Protein AF-0000000072526081 (afdb_homodimer)

Foldseek 3Di:
DEQLAAAPDPVRHDLLLLLQLVLVLVVLVVVVDQEAEYAENNHPDQAAAALPGCSCPSRPPVRNPRPSHLHAYEYAYAQNNVSHCVVSLCVNCVVDNRRHHVDNWDKDKDDDPPDRAIEIETEHEVCQQQNHDDPDLPTLAGPGHPDPVSNVVRLVVVLVVLVPDPGQAYEYGHAAFCADQFRNDNHVSCVPRVVVSCQVSLHAEYEYESAQWWWWFWDDDPRRIYIYTYFHNSGHFDQGRNRVVVDPPPGTDDIDGDRPFSTWGWDWDDDQFWIKIWIATSVGDTDDMDITGGSD/DEQLAAAPDPVRHDLLLLLQLVLVLVVLVVVVDQEAEYAENNHPDQAAAALVGCSCVSRPPVRNPRPSHLHAYEYAYAQNNVSHCVVSLCVNCVVDSRRHHVDNWDKDKDDDPPDRAIEIETEHEVCQQQNHDDPDLPTLAGDGHPDNVSNVVRLVVVLVVLVPDPGQAYEYGHAAFCADQFRNDNHVSCVPRVVVSCQVSLHAEYEYESAQWWWWFWDDDPRRIYIYTYFHNSGHFDQGRNRVVVDPPPGTDDIDGDRPFSTWGWDWDDDQFWIKIWIATSVGDTDDMDITGGSD

Sequence (592 aa):
MGDWGGLPTFPYTTKIEKGTSDEMGVIASRYGVSFITAIGDNFYYDGVTNVSDHRFQDTFEKIYTADSLQVPWYLVAGNHDHNGNVSAEIEYTKISKRWNFPQLYYTLSFAVPGSGATVDIIMIDTVTLCGNVDDDFHNYQPTGPANVKVAEDQWEWIENSLSKSSATYLLVAGHFPVYSIAEHGPTQCLVDRLLPMLYQYKVTAYMCGHDHNLQHLQTTQDGVLLNFILSGAANFIDPSVEHRKSVPEGSSVFHWSDLFALGGFVFTEVTSSNMTFTYLDASGKQLHDVTIPPRKMGDWGGLPTFPYTTKIEKGTSDEMGVIASRYGVSFITAIGDNFYYDGVTNVSDHRFQDTFEKIYTADSLQVPWYLVAGNHDHNGNVSAEIEYTKISKRWNFPQLYYTLSFAVPGSGATVDIIMIDTVTLCGNVDDDFHNYQPTGPANVKVAEDQWEWIENSLSKSSATYLLVAGHFPVYSIAEHGPTQCLVDRLLPMLYQYKVTAYMCGHDHNLQHLQTTQDGVLLNFILSGAANFIDPSVEHRKSVPEGSSVFHWSDLFALGGFVFTEVTSSNMTFTYLDASGKQLHDVTIPPRK

Organism: Lottia gigantea (NCBI:txid225164)

InterPro domains:
  IPR004843 Calcineurin-like, phosphoesterase domain [PF00149] (26-213)
  IPR024927 Purple acid phosphatase [PIRSF000898] (2-295)
  IPR024927 Purple acid phosphatase [cd07378] (2-284)
  IPR029052 Metallo-dependent phosphatase-like [G3DSA:3.60.21.10] (1-296)
  IPR029052 Metallo-dependent phosphatase-like [SSF56300] (2-295)
  IPR051558 Metallophosphoesterase Purple Acid Phosphatase [PTHR10161] (1-295)

pLDDT: mean 96.28, std 7.11, range [42.69, 99.0]

Nearest PDB structures (foldseek):
  7ov3-assembly1_A  TM=9.796E-01  e=6.094E-44  Sus scrofa
  2bq8-assembly1_X  TM=9.812E-01  e=2.747E-43  Homo sapiens
  1qhw-assembly1_A  TM=9.746E-01  e=2.129E-42  Rattus norvegicus
  1qfc-assembly1_A  TM=9.694E-01  e=9.826E-35  Rattus norvegicus
  3tgh-assembly1_A  TM=8.789E-01  e=9.259E-22  Plasmodium falciparum 3D7

Structure (mmCIF, N/CA/C/O backbone):
data_AF-0000000072526081-model_v1
#
loop_
_entity.id
_entity.type
_entity.pdbx_description
1 polymer 'Tartrate-resistant acid phosphatase type 5'
#
loop_
_atom_site.group_PDB
_atom_site.id
_atom_site.type_symbol
_atom_site.label_atom_id
_atom_site.label_alt_id
_atom_site.label_comp_id
_atom_site.label_asym_id
_atom_site.label_entity_id
_atom_site.label_seq_id
_atom_site.pdbx_PDB_ins_code
_atom_site.Cartn_x
_atom_site.Cartn_y
_atom_site.Cartn_z
_atom_site.occupancy
_atom_site.B_iso_or_equiv
_atom_site.auth_seq_id
_atom_site.auth_comp_id
_atom_site.auth_asym_id
_atom_site.auth_atom_id
_atom_site.pdbx_PDB_model_num
ATOM 1 N N . MET A 1 1 ? 4.383 -19.562 -4.828 1 96.75 1 MET A N 1
ATOM 2 C CA . MET A 1 1 ? 3.816 -18.453 -4.07 1 96.75 1 MET A CA 1
ATOM 3 C C . MET A 1 1 ? 3.436 -17.312 -4.992 1 96.75 1 MET A C 1
ATOM 5 O O . MET A 1 1 ? 4.105 -17.062 -6 1 96.75 1 MET A O 1
ATOM 9 N N . GLY A 1 2 ? 2.273 -16.625 -4.727 1 97.88 2 GLY A N 1
ATOM 10 C CA . GLY A 1 2 ? 1.859 -15.422 -5.434 1 97.88 2 GLY A CA 1
ATOM 11 C C . GLY A 1 2 ? 1.574 -14.258 -4.508 1 97.88 2 GLY A C 1
ATOM 12 O O . GLY A 1 2 ? 1.536 -14.422 -3.289 1 97.88 2 GLY A O 1
ATOM 13 N N . ASP A 1 3 ? 1.547 -13.102 -5.172 1 97.81 3 ASP A N 1
ATOM 14 C CA . ASP A 1 3 ? 1.146 -11.891 -4.469 1 97.81 3 ASP A CA 1
ATOM 15 C C . ASP A 1 3 ? 2.062 -11.617 -3.277 1 97.81 3 ASP A C 1
ATOM 17 O O . ASP A 1 3 ? 1.596 -11.484 -2.145 1 97.81 3 ASP A O 1
ATOM 21 N N . TRP A 1 4 ? 3.332 -11.398 -3.555 1 98.12 4 TRP A N 1
ATOM 22 C CA . TRP A 1 4 ? 4.363 -11.406 -2.521 1 98.12 4 TRP A CA 1
ATOM 23 C C . TRP A 1 4 ? 5.168 -10.109 -2.547 1 98.12 4 TRP A C 1
ATOM 25 O O . TRP A 1 4 ? 6.223 -10.016 -1.919 1 98.12 4 TRP A O 1
ATOM 35 N N . GLY A 1 5 ? 4.676 -9.078 -3.182 1 97.44 5 GLY A N 1
ATOM 36 C CA . GLY A 1 5 ? 5.484 -7.977 -3.676 1 97.44 5 GLY A CA 1
ATOM 37 C C . GLY A 1 5 ? 5.609 -6.836 -2.682 1 97.44 5 GLY A C 1
ATOM 38 O O . GLY A 1 5 ? 5.828 -5.688 -3.07 1 97.44 5 GLY A O 1
ATOM 39 N N . GLY A 1 6 ? 5.398 -7.086 -1.384 1 97.12 6 GLY A N 1
ATOM 40 C CA . GLY A 1 6 ? 5.609 -6.078 -0.36 1 97.12 6 GLY A CA 1
ATOM 41 C C . GLY A 1 6 ? 4.758 -4.836 -0.56 1 97.12 6 GLY A C 1
ATOM 42 O O . GLY A 1 6 ? 3.561 -4.938 -0.84 1 97.12 6 GLY A O 1
ATOM 43 N N . LEU A 1 7 ? 5.43 -3.656 -0.202 1 94.94 7 LEU A N 1
ATOM 44 C CA . LEU A 1 7 ? 4.793 -2.348 -0.295 1 94.94 7 LEU A CA 1
ATOM 45 C C . LEU A 1 7 ? 5.695 -1.355 -1.021 1 94.94 7 LEU A C 1
ATOM 47 O O . LEU A 1 7 ? 6.918 -1.524 -1.047 1 94.94 7 LEU A O 1
ATOM 51 N N . PRO A 1 8 ? 5.109 -0.343 -1.615 1 92.88 8 PRO A N 1
ATOM 52 C CA . PRO A 1 8 ? 5.922 0.67 -2.293 1 92.88 8 PRO A CA 1
ATOM 53 C C . PRO A 1 8 ? 6.414 1.762 -1.348 1 92.88 8 PRO A C 1
ATOM 55 O O . PRO A 1 8 ? 6.867 2.816 -1.799 1 92.88 8 PRO A O 1
ATOM 58 N N . THR A 1 9 ? 6.285 1.612 -0.071 1 90.5 9 THR A N 1
ATOM 59 C CA . THR A 1 9 ? 6.742 2.529 0.969 1 90.5 9 THR A CA 1
ATOM 60 C C . THR A 1 9 ? 7.633 1.805 1.974 1 90.5 9 THR A C 1
ATOM 62 O O . THR A 1 9 ? 7.43 0.621 2.252 1 90.5 9 THR A O 1
ATOM 65 N N . PHE A 1 10 ? 8.555 2.586 2.535 1 90.75 10 PHE A N 1
ATOM 66 C CA . PHE A 1 10 ? 9.438 1.99 3.531 1 90.75 10 PHE A CA 1
ATOM 67 C C . PHE A 1 10 ? 8.633 1.27 4.605 1 90.75 10 PHE A C 1
ATOM 69 O O . PHE A 1 10 ? 7.629 1.794 5.094 1 90.75 10 PHE A O 1
ATOM 76 N N . PRO A 1 11 ? 9.094 0.075 5.02 1 93.5 11 PRO A N 1
ATOM 77 C CA . PRO A 1 11 ? 10.352 -0.614 4.707 1 93.5 11 PRO A CA 1
ATOM 78 C C . PRO A 1 11 ? 10.242 -1.495 3.465 1 93.5 11 PRO A C 1
ATOM 80 O O . PRO A 1 11 ? 11.07 -2.387 3.264 1 93.5 11 PRO A O 1
ATOM 83 N N . TYR A 1 12 ? 9.25 -1.352 2.629 1 95.5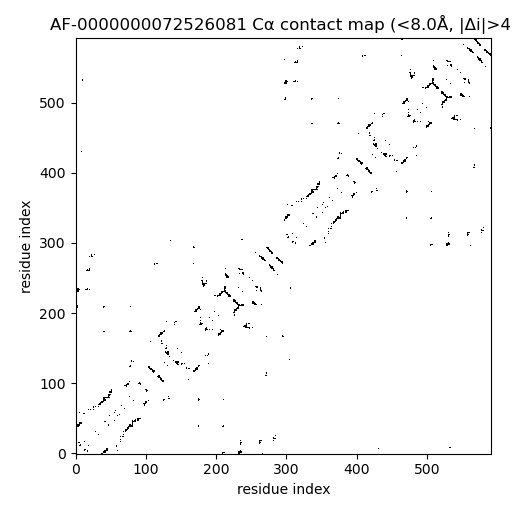6 12 TYR A N 1
ATOM 84 C CA . TYR A 1 12 ? 9.055 -1.975 1.325 1 95.56 12 TYR A CA 1
ATOM 85 C C . TYR A 1 12 ? 8.758 -3.463 1.472 1 95.56 12 TYR A C 1
ATOM 87 O O . TYR A 1 12 ? 9.062 -4.254 0.575 1 95.56 12 TYR A O 1
ATOM 95 N N . THR A 1 13 ? 8.414 -3.854 2.602 1 96.5 13 THR A N 1
ATOM 96 C CA . THR A 1 13 ? 7.992 -5.207 2.947 1 96.5 13 THR A CA 1
ATOM 97 C C . THR A 1 13 ? 6.844 -5.176 3.953 1 96.5 13 THR A C 1
ATOM 99 O O . THR A 1 13 ? 6.434 -4.102 4.398 1 96.5 13 THR A O 1
ATOM 102 N N . THR A 1 14 ? 6.266 -6.305 4.215 1 96.06 14 THR A N 1
ATOM 103 C CA . THR A 1 14 ? 5.25 -6.453 5.25 1 96.06 14 THR A CA 1
ATOM 104 C C . THR A 1 14 ? 5.613 -7.582 6.211 1 96.06 14 THR A C 1
ATOM 106 O O . THR A 1 14 ? 6.48 -8.398 5.91 1 96.06 14 THR A O 1
ATOM 109 N N . LYS A 1 15 ? 4.941 -7.637 7.367 1 94.38 15 LYS A N 1
ATOM 110 C CA . LYS A 1 15 ? 5.117 -8.734 8.312 1 94.38 15 LYS A CA 1
ATOM 111 C C . LYS A 1 15 ? 4.719 -10.07 7.695 1 94.38 15 LYS A C 1
ATOM 113 O O . LYS A 1 15 ? 5.32 -11.102 7.992 1 94.38 15 LYS A O 1
ATOM 118 N N . ILE A 1 16 ? 3.717 -10.031 6.91 1 97.38 16 ILE A N 1
ATOM 119 C CA . ILE A 1 16 ? 3.229 -11.242 6.258 1 97.38 16 ILE A CA 1
ATOM 120 C C . ILE A 1 16 ? 4.277 -11.75 5.273 1 97.38 16 ILE A C 1
ATOM 122 O O . ILE A 1 16 ? 4.582 -12.945 5.246 1 97.38 16 ILE A O 1
ATOM 126 N N . GLU A 1 17 ? 4.805 -10.852 4.449 1 98.12 17 GLU A N 1
ATOM 127 C CA . GLU A 1 17 ? 5.859 -11.234 3.512 1 98.12 17 GLU A CA 1
ATOM 128 C C . GLU A 1 17 ? 7.055 -11.836 4.242 1 98.12 17 GLU A C 1
ATOM 130 O O . GLU A 1 17 ? 7.574 -12.883 3.844 1 98.12 17 GLU A O 1
ATOM 135 N N . LYS A 1 18 ? 7.473 -11.227 5.297 1 97.94 18 LYS A N 1
ATOM 136 C CA . LYS A 1 18 ? 8.625 -11.695 6.062 1 97.94 18 LYS A CA 1
ATOM 137 C C . LYS A 1 18 ? 8.336 -13.047 6.707 1 97.94 18 LYS A C 1
ATOM 139 O O . LYS A 1 18 ? 9.188 -13.938 6.711 1 97.94 18 LYS A O 1
ATOM 144 N N . GLY A 1 19 ? 7.168 -13.117 7.312 1 98.19 19 GLY A N 1
ATOM 145 C CA . GLY A 1 19 ? 6.789 -14.398 7.887 1 98.19 19 GLY A CA 1
ATOM 146 C C . GLY A 1 19 ? 6.773 -15.531 6.875 1 98.19 19 GLY A C 1
ATOM 147 O O . GLY A 1 19 ? 7.234 -16.641 7.16 1 98.19 19 GLY A O 1
ATOM 148 N N . THR A 1 20 ? 6.207 -15.273 5.715 1 98.62 20 THR A N 1
ATOM 149 C CA . THR A 1 20 ? 6.184 -16.25 4.637 1 98.62 20 THR A CA 1
ATOM 150 C C . THR A 1 20 ? 7.602 -16.625 4.211 1 98.62 20 THR A C 1
ATOM 152 O O . THR A 1 20 ? 7.918 -17.812 4.07 1 98.62 20 THR A O 1
ATOM 155 N N . SER A 1 21 ? 8.406 -15.578 4.012 1 98.75 21 SER A N 1
ATOM 156 C CA . SER A 1 21 ? 9.797 -15.797 3.637 1 98.75 21 SER A CA 1
ATOM 157 C C . SER A 1 21 ? 10.5 -16.703 4.637 1 98.75 21 SER A C 1
ATOM 159 O O . SER A 1 21 ? 11.18 -17.656 4.242 1 98.75 21 SER A O 1
ATOM 161 N N . ASP A 1 22 ? 10.344 -16.438 5.906 1 98.69 22 ASP A N 1
ATOM 162 C CA . ASP A 1 22 ? 11.008 -17.203 6.953 1 98.69 22 ASP A CA 1
ATOM 163 C C . ASP A 1 22 ? 10.578 -18.672 6.906 1 98.69 22 ASP A C 1
ATOM 165 O O . ASP A 1 22 ? 11.422 -19.562 6.941 1 98.69 22 ASP A O 1
ATOM 169 N N . GLU A 1 23 ? 9.297 -18.891 6.82 1 98.75 23 GLU A N 1
ATOM 170 C CA . GLU A 1 23 ? 8.82 -20.266 6.84 1 98.75 23 GLU A CA 1
ATOM 171 C C . GLU A 1 23 ? 9.164 -20.984 5.547 1 98.75 23 GLU A C 1
ATOM 173 O O . GLU A 1 23 ? 9.43 -22.188 5.555 1 98.75 23 GLU A O 1
ATOM 178 N N . MET A 1 24 ? 9.117 -20.281 4.445 1 98.81 24 MET A N 1
ATOM 179 C CA . MET A 1 24 ? 9.594 -20.906 3.207 1 98.81 24 MET A CA 1
ATOM 180 C C . MET A 1 24 ? 11.031 -21.391 3.357 1 98.81 24 MET A C 1
ATOM 182 O O . MET A 1 24 ? 11.375 -22.469 2.867 1 98.81 24 MET A O 1
ATOM 186 N N . GLY A 1 25 ? 11.859 -20.531 3.961 1 98.88 25 GLY A N 1
ATOM 187 C CA . GLY A 1 25 ? 13.227 -20.953 4.211 1 98.88 25 GLY A CA 1
ATOM 188 C C . GLY A 1 25 ? 13.32 -22.25 4.996 1 98.88 25 GLY A C 1
ATOM 189 O O . GLY A 1 25 ? 14.141 -23.109 4.68 1 98.88 25 GLY A O 1
ATOM 190 N N . VAL A 1 26 ? 12.492 -22.359 5.98 1 98.81 26 VAL A N 1
ATOM 191 C CA . VAL A 1 26 ? 12.469 -23.547 6.828 1 98.81 26 VAL A CA 1
ATOM 192 C C . VAL A 1 26 ? 12.07 -24.766 6 1 98.81 26 VAL A C 1
ATOM 194 O O . VAL A 1 26 ? 12.75 -25.797 6.035 1 98.81 26 VAL A O 1
ATOM 197 N N . ILE A 1 27 ? 11.016 -24.656 5.281 1 98.69 27 ILE A N 1
ATOM 198 C CA . ILE A 1 27 ? 10.484 -25.766 4.492 1 98.69 27 ILE A CA 1
ATOM 199 C C . ILE A 1 27 ? 11.484 -26.141 3.402 1 98.69 27 ILE A C 1
ATOM 201 O O . ILE A 1 27 ? 11.727 -27.328 3.152 1 98.69 27 ILE A O 1
ATOM 205 N N . ALA A 1 28 ? 12.047 -25.156 2.766 1 98.69 28 ALA A N 1
ATOM 206 C CA . ALA A 1 28 ? 13.008 -25.406 1.697 1 98.69 28 ALA A CA 1
ATOM 207 C C . ALA A 1 28 ? 14.242 -26.125 2.23 1 98.69 28 ALA A C 1
ATOM 209 O O . ALA A 1 28 ? 14.805 -26.984 1.55 1 98.69 28 ALA A O 1
ATOM 210 N N . SER A 1 29 ? 14.664 -25.75 3.373 1 98.62 29 SER A N 1
ATOM 211 C CA . SER A 1 29 ? 15.812 -26.406 3.99 1 98.62 29 SER A CA 1
ATOM 212 C C . SER A 1 29 ? 15.484 -27.859 4.359 1 98.62 29 SER A C 1
ATOM 214 O O . SER A 1 29 ? 16.281 -28.766 4.129 1 98.62 29 SER A O 1
ATOM 216 N N . ARG A 1 30 ? 14.336 -28.078 4.902 1 98.25 30 ARG A N 1
ATOM 217 C CA . ARG A 1 30 ? 13.906 -29.375 5.379 1 98.25 30 ARG A CA 1
ATOM 218 C C . ARG A 1 30 ? 13.805 -30.375 4.227 1 98.25 30 ARG A C 1
ATOM 220 O O . ARG A 1 30 ? 14.18 -31.547 4.371 1 98.25 30 ARG A O 1
ATOM 227 N N . TYR A 1 31 ? 13.32 -29.875 3.08 1 97 31 TYR A N 1
ATOM 228 C CA . TYR A 1 31 ? 12.977 -30.828 2.023 1 97 31 TYR A CA 1
ATOM 229 C C . TYR A 1 31 ? 13.938 -30.703 0.847 1 97 31 TYR A C 1
ATOM 231 O O . TYR A 1 31 ? 13.883 -31.516 -0.087 1 97 31 TYR A O 1
ATOM 239 N N . GLY A 1 32 ? 14.812 -29.766 0.863 1 97 32 GLY A N 1
ATOM 240 C CA . GLY A 1 32 ? 15.742 -29.578 -0.241 1 97 32 GLY A CA 1
ATOM 241 C C . GLY A 1 32 ? 15.055 -29.172 -1.532 1 97 32 GLY A C 1
ATOM 242 O O . GLY A 1 32 ? 15.125 -29.891 -2.529 1 97 32 GLY A O 1
ATOM 243 N N . VAL A 1 33 ? 14.477 -28.016 -1.574 1 97.5 33 VAL A N 1
ATOM 244 C CA . VAL A 1 33 ? 13.656 -27.562 -2.695 1 97.5 33 VAL A CA 1
ATOM 245 C C . VAL A 1 33 ? 14.555 -27.281 -3.902 1 97.5 33 VAL A C 1
ATOM 247 O O . VAL A 1 33 ? 15.648 -26.734 -3.756 1 97.5 33 VAL A O 1
ATOM 250 N N . SER A 1 34 ? 14.109 -27.672 -5.082 1 98 34 SER A N 1
ATOM 251 C CA . SER A 1 34 ? 14.867 -27.531 -6.32 1 98 34 SER A CA 1
ATOM 252 C C . SER A 1 34 ? 14.719 -26.125 -6.91 1 98 34 SER A C 1
ATOM 254 O O . SER A 1 34 ? 15.633 -25.625 -7.566 1 98 34 SER A O 1
ATOM 256 N N . PHE A 1 35 ? 13.594 -25.516 -6.77 1 98.62 35 PHE A N 1
ATOM 257 C CA . PHE A 1 35 ? 13.32 -24.188 -7.297 1 98.62 35 PHE A CA 1
ATOM 258 C C . PHE A 1 35 ? 12.055 -23.609 -6.684 1 98.62 35 PHE A C 1
ATOM 260 O O . PHE A 1 35 ? 11.32 -24.297 -5.98 1 98.62 35 PHE A O 1
ATOM 267 N N . ILE A 1 36 ? 11.836 -22.328 -6.844 1 98.81 36 ILE A N 1
ATOM 268 C CA . ILE A 1 36 ? 10.641 -21.609 -6.422 1 98.81 36 ILE A CA 1
ATOM 269 C C . ILE A 1 36 ? 9.906 -21.078 -7.648 1 98.81 36 ILE A C 1
ATOM 271 O O . ILE A 1 36 ? 10.523 -20.562 -8.578 1 98.81 36 ILE A O 1
ATOM 275 N N . THR A 1 37 ? 8.641 -21.266 -7.691 1 98.75 37 THR A N 1
ATOM 276 C CA . THR A 1 37 ? 7.793 -20.609 -8.68 1 98.75 37 THR A CA 1
ATOM 277 C C . THR A 1 37 ? 7.07 -19.406 -8.055 1 98.75 37 THR A C 1
ATOM 279 O O . THR A 1 37 ? 6.328 -19.562 -7.086 1 98.75 37 THR A O 1
ATOM 282 N N . ALA A 1 38 ? 7.301 -18.203 -8.57 1 98.69 38 ALA A N 1
ATOM 283 C CA . ALA A 1 38 ? 6.648 -16.984 -8.133 1 98.69 38 ALA A CA 1
ATOM 284 C C . ALA A 1 38 ? 5.633 -16.5 -9.172 1 98.69 38 ALA A C 1
ATOM 286 O O . ALA A 1 38 ? 6.008 -16.094 -10.273 1 98.69 38 ALA A O 1
ATOM 287 N N . ILE A 1 39 ? 4.41 -16.438 -8.773 1 98.12 39 ILE A N 1
ATOM 288 C CA . ILE A 1 39 ? 3.375 -16.484 -9.805 1 98.12 39 ILE A CA 1
ATOM 289 C C . ILE A 1 39 ? 2.723 -15.102 -9.93 1 98.12 39 ILE A C 1
ATOM 291 O O . ILE A 1 39 ? 1.513 -15 -10.141 1 98.12 39 ILE A O 1
ATOM 295 N N . GLY A 1 40 ? 3.48 -14.062 -9.672 1 98.38 40 GLY A N 1
ATOM 296 C CA . GLY A 1 40 ? 3.033 -12.734 -10.062 1 98.38 40 GLY A CA 1
ATOM 297 C C . GLY A 1 40 ? 2.75 -11.828 -8.875 1 98.38 40 GLY A C 1
ATOM 298 O O . GLY A 1 40 ? 2.637 -12.305 -7.742 1 98.38 40 GLY A O 1
ATOM 299 N N . ASP A 1 41 ? 2.549 -10.547 -9.258 1 97.56 41 ASP A N 1
ATOM 300 C CA . ASP A 1 41 ? 2.516 -9.461 -8.281 1 97.56 41 ASP A CA 1
ATOM 301 C C . ASP A 1 41 ? 3.752 -9.484 -7.387 1 97.56 41 ASP A C 1
ATOM 303 O O . ASP A 1 41 ? 3.635 -9.508 -6.16 1 97.56 41 ASP A O 1
ATOM 307 N N . ASN A 1 42 ? 4.805 -9.367 -8.117 1 98.69 42 ASN A N 1
ATOM 308 C CA . ASN A 1 42 ? 6.141 -9.438 -7.539 1 98.69 42 ASN A CA 1
ATOM 309 C C . ASN A 1 42 ? 6.508 -8.141 -6.82 1 98.69 42 ASN A C 1
ATOM 311 O O . ASN A 1 42 ? 7.375 -8.133 -5.945 1 98.69 42 ASN A O 1
ATOM 315 N N . PHE A 1 43 ? 5.855 -7.02 -7.305 1 97.75 43 PHE A N 1
ATOM 316 C CA . PHE A 1 43 ? 6.062 -5.707 -6.703 1 97.75 43 PHE A CA 1
ATOM 317 C C . PHE A 1 43 ? 4.758 -4.93 -6.637 1 97.75 43 PHE A C 1
ATOM 319 O O . PHE A 1 43 ? 4.27 -4.438 -7.656 1 97.75 43 PHE A O 1
ATOM 326 N N . TYR A 1 44 ? 4.273 -4.809 -5.48 1 94.31 44 TYR A N 1
ATOM 327 C CA . TYR A 1 44 ? 3.092 -3.977 -5.281 1 94.31 44 TYR A CA 1
ATOM 328 C C . TYR A 1 44 ? 3.467 -2.502 -5.219 1 94.31 44 TYR A C 1
ATOM 330 O O . TYR A 1 44 ? 4.555 -2.148 -4.754 1 94.31 44 TYR A O 1
ATOM 338 N N . TYR A 1 45 ? 2.707 -1.525 -5.492 1 90.94 45 TYR A N 1
ATOM 339 C CA . TYR A 1 45 ? 1.436 -1.677 -6.191 1 90.94 45 TYR A CA 1
ATOM 340 C C . TYR A 1 45 ? 1.577 -1.311 -7.664 1 90.94 45 TYR A C 1
ATOM 342 O O . TYR A 1 45 ? 0.691 -1.603 -8.469 1 90.94 45 TYR A O 1
ATOM 350 N N . ASP A 1 46 ? 2.678 -0.729 -8.016 1 90.25 46 ASP A N 1
ATOM 351 C CA . ASP A 1 46 ? 2.814 -0.212 -9.375 1 90.25 46 ASP A CA 1
ATOM 352 C C . ASP A 1 46 ? 4.059 -0.778 -10.055 1 90.25 46 ASP A C 1
ATOM 354 O O . ASP A 1 46 ? 4.57 -0.192 -11.008 1 90.25 46 ASP A O 1
ATOM 358 N N . GLY A 1 47 ? 4.582 -1.902 -9.523 1 94.88 47 GLY A N 1
ATOM 359 C CA . GLY A 1 47 ? 5.742 -2.547 -10.125 1 94.88 47 GLY A CA 1
ATOM 360 C C . GLY A 1 47 ? 7.016 -1.735 -9.992 1 94.88 47 GLY A C 1
ATOM 361 O O . GLY A 1 47 ? 7.059 -0.765 -9.234 1 94.88 47 GLY A O 1
ATOM 362 N N . VAL A 1 48 ? 8.117 -2.188 -10.602 1 97.56 48 VAL A N 1
ATOM 363 C CA . VAL A 1 48 ? 9.414 -1.512 -10.578 1 97.56 48 VAL A CA 1
ATOM 364 C C . VAL A 1 48 ? 9.484 -0.489 -11.703 1 97.56 48 VAL A C 1
ATOM 366 O O . VAL A 1 48 ? 8.719 -0.565 -12.672 1 97.56 48 VAL A O 1
ATOM 369 N N . THR A 1 49 ? 10.414 0.418 -11.648 1 95.25 49 THR A N 1
ATOM 370 C CA . THR A 1 49 ? 10.5 1.5 -12.625 1 95.25 49 THR A CA 1
ATOM 371 C C . THR A 1 49 ? 11.531 1.176 -13.695 1 95.25 49 THR A C 1
ATOM 373 O O . THR A 1 49 ? 11.375 1.562 -14.859 1 95.25 49 THR A O 1
ATOM 376 N N . ASN A 1 50 ? 12.586 0.609 -13.352 1 96.88 50 ASN A N 1
ATOM 377 C CA . ASN A 1 50 ? 13.68 0.189 -14.219 1 96.88 50 ASN A CA 1
ATOM 378 C C . ASN A 1 50 ? 14.492 -0.94 -13.594 1 96.88 50 ASN A C 1
ATOM 380 O O . ASN A 1 50 ? 14.172 -1.404 -12.5 1 96.88 50 ASN A O 1
ATOM 384 N N . VAL A 1 51 ? 15.477 -1.437 -14.266 1 98 51 VAL A N 1
ATOM 385 C CA . VAL A 1 51 ? 16.188 -2.641 -13.859 1 98 51 VAL A CA 1
ATOM 386 C C . VAL A 1 51 ? 17.047 -2.34 -12.633 1 98 51 VAL A C 1
ATOM 388 O O . VAL A 1 51 ? 17.469 -3.254 -11.914 1 98 51 VAL A O 1
ATOM 391 N N . SER A 1 52 ? 17.312 -1.063 -12.281 1 97.44 52 SER A N 1
ATOM 392 C CA . SER A 1 52 ? 18.094 -0.686 -11.117 1 97.44 52 SER A CA 1
ATOM 393 C C . SER A 1 52 ? 17.203 -0.29 -9.945 1 97.44 52 SER A C 1
ATOM 395 O O . SER A 1 52 ? 17.688 0.234 -8.938 1 97.44 52 SER A O 1
ATOM 397 N N . ASP A 1 53 ? 15.945 -0.452 -10.094 1 96.88 53 ASP A N 1
ATOM 398 C CA . ASP A 1 53 ? 15.016 -0.126 -9.023 1 96.88 53 ASP A CA 1
ATOM 399 C C . ASP A 1 53 ? 15.43 -0.793 -7.711 1 96.88 53 ASP A C 1
ATOM 401 O O . ASP A 1 53 ? 15.672 -2 -7.672 1 96.88 53 ASP A O 1
ATOM 405 N N . HIS A 1 54 ? 15.422 -0.044 -6.621 1 95.94 54 HIS A N 1
ATOM 406 C CA . HIS A 1 54 ? 15.898 -0.542 -5.336 1 95.94 54 HIS A CA 1
ATOM 407 C C . HIS A 1 54 ? 14.969 -1.619 -4.781 1 95.94 54 HIS A C 1
ATOM 409 O O . HIS A 1 54 ? 15.359 -2.389 -3.902 1 95.94 54 HIS A O 1
ATOM 415 N N . ARG A 1 55 ? 13.805 -1.732 -5.32 1 97.44 55 ARG A N 1
ATOM 416 C CA . ARG A 1 55 ? 12.828 -2.709 -4.844 1 97.44 55 ARG A CA 1
ATOM 417 C C . ARG A 1 55 ? 13.305 -4.133 -5.117 1 97.44 55 ARG A C 1
ATOM 419 O O . ARG A 1 55 ? 12.922 -5.066 -4.41 1 97.44 55 ARG A O 1
ATOM 426 N N . PHE A 1 56 ? 14.125 -4.363 -6.145 1 98.75 56 PHE A N 1
ATOM 427 C CA . PHE A 1 56 ? 14.703 -5.684 -6.355 1 98.75 56 PHE A CA 1
ATOM 428 C C . PHE A 1 56 ? 15.5 -6.129 -5.133 1 98.75 56 PHE A C 1
ATOM 430 O O . PHE A 1 56 ? 15.492 -7.309 -4.781 1 98.75 56 PHE A O 1
ATOM 437 N N . GLN A 1 57 ? 16.078 -5.141 -4.504 1 98.19 57 GLN A N 1
ATOM 438 C CA . GLN A 1 57 ? 16.844 -5.445 -3.299 1 98.19 57 GLN A CA 1
ATOM 439 C C . GLN A 1 57 ? 15.945 -5.465 -2.068 1 98.19 57 GLN A C 1
ATOM 441 O O . GLN A 1 57 ? 15.891 -6.465 -1.347 1 98.19 57 GLN A O 1
ATOM 446 N N . ASP A 1 58 ? 15.141 -4.445 -1.867 1 97.5 58 ASP A N 1
ATOM 447 C CA . ASP A 1 58 ? 14.477 -4.195 -0.589 1 97.5 58 ASP A CA 1
ATOM 448 C C . ASP A 1 58 ? 13.227 -5.055 -0.44 1 97.5 58 ASP A C 1
ATOM 450 O O . ASP A 1 58 ? 12.734 -5.262 0.673 1 97.5 58 ASP A O 1
ATOM 454 N N . THR A 1 59 ? 12.664 -5.52 -1.518 1 98.31 59 THR A N 1
ATOM 455 C CA . THR A 1 59 ? 11.453 -6.324 -1.458 1 98.31 59 THR A CA 1
ATOM 456 C C . THR A 1 59 ? 11.758 -7.793 -1.728 1 98.31 59 THR A C 1
ATOM 458 O O . THR A 1 59 ? 11.055 -8.68 -1.239 1 98.31 59 THR A O 1
ATOM 461 N N . PHE A 1 60 ? 12.891 -8.07 -2.418 1 98.81 60 PHE A N 1
ATOM 462 C CA . PHE A 1 60 ? 13.164 -9.445 -2.822 1 98.81 60 PHE A CA 1
ATOM 463 C C . PHE A 1 60 ? 14.484 -9.93 -2.232 1 98.81 60 PHE A C 1
ATOM 465 O O . PHE A 1 60 ? 14.492 -10.586 -1.188 1 98.81 60 PHE A O 1
ATOM 472 N N . GLU A 1 61 ? 15.609 -9.445 -2.695 1 98.75 61 GLU A N 1
ATOM 473 C CA . GLU A 1 61 ? 16.922 -10.008 -2.357 1 98.75 61 GLU A CA 1
ATOM 474 C C . GLU A 1 61 ? 17.156 -9.961 -0.852 1 98.75 61 GLU A C 1
ATOM 476 O O . GLU A 1 61 ? 17.703 -10.914 -0.277 1 98.75 61 GLU A O 1
ATOM 481 N N . LYS A 1 62 ? 16.812 -8.891 -0.184 1 98.38 62 LYS A N 1
ATOM 482 C CA . LYS A 1 62 ? 17.109 -8.703 1.23 1 98.38 62 LYS A CA 1
ATOM 483 C C . LYS A 1 62 ? 16 -9.258 2.115 1 98.38 62 LYS A C 1
ATOM 485 O O . LYS A 1 62 ? 16.094 -9.203 3.344 1 98.38 62 LYS A O 1
ATOM 490 N N . ILE A 1 63 ? 14.984 -9.766 1.543 1 98.62 63 ILE A N 1
ATOM 491 C CA . ILE A 1 63 ? 13.875 -10.32 2.307 1 98.62 63 ILE A CA 1
ATOM 492 C C . ILE A 1 63 ? 13.961 -11.852 2.309 1 98.62 63 ILE A C 1
ATOM 494 O O . ILE A 1 63 ? 13.859 -12.484 3.363 1 98.62 63 ILE A O 1
ATOM 498 N N . TYR A 1 64 ? 14.094 -12.469 1.173 1 98.69 64 TYR A N 1
ATOM 499 C CA . TYR A 1 64 ? 14.195 -13.914 1.035 1 98.69 64 TYR A CA 1
ATOM 500 C C . TYR A 1 64 ? 15.648 -14.375 1.111 1 98.69 64 TYR A C 1
ATOM 502 O O . TYR A 1 64 ? 16.219 -14.828 0.117 1 98.69 64 TYR A O 1
ATOM 510 N N . THR A 1 65 ? 16.219 -14.461 2.33 1 98.56 65 THR A N 1
ATOM 511 C CA . THR A 1 65 ? 17.672 -14.508 2.504 1 98.56 65 THR A CA 1
ATOM 512 C C . THR A 1 65 ? 18.109 -15.914 2.908 1 98.56 65 THR A C 1
ATOM 514 O O . THR A 1 65 ? 19.297 -16.219 2.873 1 98.56 65 THR A O 1
ATOM 517 N N . ALA A 1 66 ? 17.156 -16.75 3.348 1 98.69 66 ALA A N 1
ATOM 518 C CA . ALA A 1 66 ? 17.562 -18.094 3.777 1 98.69 66 ALA A CA 1
ATOM 519 C C . ALA A 1 66 ? 18.438 -18.766 2.721 1 98.69 66 ALA A C 1
ATOM 521 O O . ALA A 1 66 ? 18.172 -18.656 1.522 1 98.69 66 ALA A O 1
ATOM 522 N N . ASP A 1 67 ? 19.453 -19.5 3.16 1 98.56 67 ASP A N 1
ATOM 523 C CA . ASP A 1 67 ? 20.312 -20.219 2.23 1 98.56 67 ASP A CA 1
ATOM 524 C C . ASP A 1 67 ? 19.516 -21.172 1.35 1 98.56 67 ASP A C 1
ATOM 526 O O . ASP A 1 67 ? 19.812 -21.328 0.164 1 98.56 67 ASP A O 1
ATOM 530 N N . SER A 1 68 ? 18.516 -21.719 1.93 1 98.75 68 SER A N 1
ATOM 531 C CA . SER A 1 68 ? 17.703 -22.719 1.253 1 98.75 68 SER A CA 1
ATOM 532 C C . SER A 1 68 ? 16.844 -22.094 0.156 1 98.75 68 SER A C 1
ATOM 534 O O . SER A 1 68 ? 16.297 -22.812 -0.69 1 98.75 68 SER A O 1
ATOM 536 N N . LEU A 1 69 ? 16.719 -20.812 0.165 1 98.75 69 LEU A N 1
ATOM 537 C CA . LEU A 1 69 ? 15.922 -20.125 -0.843 1 98.75 69 LEU A CA 1
ATOM 538 C C . LEU A 1 69 ? 16.797 -19.609 -1.979 1 98.75 69 LEU A C 1
ATOM 540 O O . LEU A 1 69 ? 16.297 -19.031 -2.945 1 98.75 69 LEU A O 1
ATOM 544 N N . GLN A 1 70 ? 18.109 -19.828 -1.826 1 98.56 70 GLN A N 1
ATOM 545 C CA . GLN A 1 70 ? 19.031 -19.406 -2.877 1 98.56 70 GLN A CA 1
ATOM 546 C C . GLN A 1 70 ? 19.125 -20.453 -3.984 1 98.56 70 GLN A C 1
ATOM 548 O O . GLN A 1 70 ? 20.203 -20.938 -4.305 1 98.56 70 GLN A O 1
ATOM 553 N N . VAL A 1 71 ? 18.031 -20.812 -4.477 1 98.69 71 VAL A N 1
ATOM 554 C CA . VAL A 1 71 ? 17.781 -21.688 -5.617 1 98.69 71 VAL A CA 1
ATOM 555 C C . VAL A 1 71 ? 17.109 -20.891 -6.738 1 98.69 71 VAL A C 1
ATOM 557 O O . VAL A 1 71 ? 16.703 -19.75 -6.535 1 98.69 71 VAL A O 1
ATOM 560 N N . PRO A 1 72 ? 17.016 -21.406 -7.977 1 98.81 72 PRO A N 1
ATOM 561 C CA . PRO A 1 72 ? 16.344 -20.656 -9.047 1 98.81 72 PRO A CA 1
ATOM 562 C C . PRO A 1 72 ? 14.891 -20.344 -8.734 1 98.81 72 PRO A C 1
ATOM 564 O O . PRO A 1 72 ? 14.156 -21.219 -8.242 1 98.81 72 PRO A O 1
ATOM 567 N N . TRP A 1 73 ? 14.539 -19.094 -8.945 1 98.94 73 TRP A N 1
ATOM 568 C CA . TRP A 1 73 ? 13.156 -18.625 -8.93 1 98.94 73 TRP A CA 1
ATOM 569 C C . TRP A 1 73 ? 12.633 -18.438 -10.344 1 98.94 73 TRP A C 1
ATOM 571 O O . TRP A 1 73 ? 13.25 -17.719 -11.148 1 98.94 73 TRP A O 1
ATOM 581 N N . TYR A 1 74 ? 11.57 -19 -10.703 1 98.94 74 TYR A N 1
ATOM 582 C CA . TYR A 1 74 ? 10.93 -18.812 -12 1 98.94 74 TYR A CA 1
ATOM 583 C C . TYR A 1 74 ? 9.648 -18 -11.859 1 98.94 74 TYR A C 1
ATOM 585 O O . TYR A 1 74 ? 8.742 -18.375 -11.102 1 98.94 74 TYR A O 1
ATOM 593 N N . LEU A 1 75 ? 9.578 -16.922 -12.609 1 98.88 75 LEU A N 1
ATOM 594 C CA . LEU A 1 75 ? 8.555 -15.938 -12.312 1 98.88 75 LEU A CA 1
ATOM 595 C C . LEU A 1 75 ? 7.594 -15.773 -13.492 1 98.88 75 LEU A C 1
ATOM 597 O O . LEU A 1 75 ? 7.965 -16.031 -14.641 1 98.88 75 LEU A O 1
ATOM 601 N N . VAL A 1 76 ? 6.395 -15.383 -13.188 1 98.81 76 VAL A N 1
ATOM 602 C CA . VAL A 1 76 ? 5.496 -14.711 -14.117 1 98.81 76 VAL A CA 1
ATOM 603 C C . VAL A 1 76 ? 5.094 -13.352 -13.555 1 98.81 76 VAL A C 1
ATOM 605 O O . VAL A 1 76 ? 5.359 -13.047 -12.391 1 98.81 76 VAL A O 1
ATOM 608 N N . ALA A 1 77 ? 4.492 -12.516 -14.383 1 98.75 77 ALA A N 1
ATOM 609 C CA . ALA A 1 77 ? 4.051 -11.188 -13.961 1 98.75 77 ALA A CA 1
ATOM 610 C C . ALA A 1 77 ? 2.561 -11.18 -13.641 1 98.75 77 ALA A C 1
ATOM 612 O O . ALA A 1 77 ? 1.788 -11.938 -14.234 1 98.75 77 ALA A O 1
ATOM 613 N N . GLY A 1 78 ? 2.184 -10.414 -12.641 1 97.81 78 GLY A N 1
ATOM 614 C CA . GLY A 1 78 ? 0.79 -10.086 -12.391 1 97.81 78 GLY A CA 1
ATOM 615 C C . GLY A 1 78 ? 0.429 -8.672 -12.812 1 97.81 78 GLY A C 1
ATOM 616 O O . GLY A 1 78 ? 1.226 -7.988 -13.453 1 97.81 78 GLY A O 1
ATOM 617 N N . ASN A 1 79 ? -0.787 -8.297 -12.516 1 96 79 ASN A N 1
ATOM 618 C CA . ASN A 1 79 ? -1.268 -6.98 -12.938 1 96 79 ASN A CA 1
ATOM 619 C C . ASN A 1 79 ? -0.444 -5.855 -12.32 1 96 79 ASN A C 1
ATOM 621 O O . ASN A 1 79 ? -0.137 -4.867 -12.992 1 96 79 ASN A O 1
ATOM 625 N N . HIS A 1 80 ? -0.038 -5.945 -11.094 1 95.31 80 HIS A N 1
ATOM 626 C CA . HIS A 1 80 ? 0.729 -4.895 -10.438 1 95.31 80 HIS A CA 1
ATOM 627 C C . HIS A 1 80 ? 2.123 -4.766 -11.039 1 95.31 80 HIS A C 1
ATOM 629 O O . HIS A 1 80 ? 2.689 -3.674 -11.086 1 95.31 80 HIS A O 1
ATOM 635 N N . ASP A 1 81 ? 2.652 -5.84 -11.492 1 97.62 81 ASP A N 1
ATOM 636 C CA . ASP A 1 81 ? 3.926 -5.773 -12.195 1 97.62 81 ASP A CA 1
ATOM 637 C C . ASP A 1 81 ? 3.779 -5.031 -13.523 1 97.62 81 ASP A C 1
ATOM 639 O O . ASP A 1 81 ? 4.648 -4.238 -13.898 1 97.62 81 ASP A O 1
ATOM 643 N N . HIS A 1 82 ? 2.686 -5.301 -14.172 1 96.69 82 HIS A N 1
ATOM 644 C CA . HIS A 1 82 ? 2.428 -4.672 -15.461 1 96.69 82 HIS A CA 1
ATOM 645 C C . HIS A 1 82 ? 2.113 -3.189 -15.305 1 96.69 82 HIS A C 1
ATOM 647 O O . HIS A 1 82 ? 2.24 -2.418 -16.25 1 96.69 82 HIS A O 1
ATOM 653 N N . ASN A 1 83 ? 1.615 -2.818 -14.164 1 93.25 83 ASN A N 1
ATOM 654 C CA . ASN A 1 83 ? 1.452 -1.394 -13.891 1 93.25 83 ASN A CA 1
ATOM 655 C C . ASN A 1 83 ? 2.785 -0.653 -13.961 1 93.25 83 ASN A C 1
ATOM 657 O O . ASN A 1 83 ? 2.816 0.551 -14.227 1 93.25 83 ASN A O 1
ATOM 661 N N . GLY A 1 84 ? 3.857 -1.337 -13.664 1 95.38 84 GLY A N 1
ATOM 662 C CA . GLY A 1 84 ? 5.199 -0.783 -13.766 1 95.38 84 GLY A CA 1
ATOM 663 C C . GLY A 1 84 ? 5.934 -1.225 -15.016 1 95.38 84 GLY A C 1
ATOM 664 O O . GLY A 1 84 ? 5.363 -1.239 -16.109 1 95.38 84 GLY A O 1
ATOM 665 N N . ASN A 1 85 ? 7.227 -1.543 -14.82 1 97.5 85 ASN A N 1
ATOM 666 C CA . ASN A 1 85 ? 8.109 -1.906 -15.922 1 97.5 85 ASN A CA 1
ATOM 667 C C . ASN A 1 85 ? 8.438 -3.396 -15.914 1 97.5 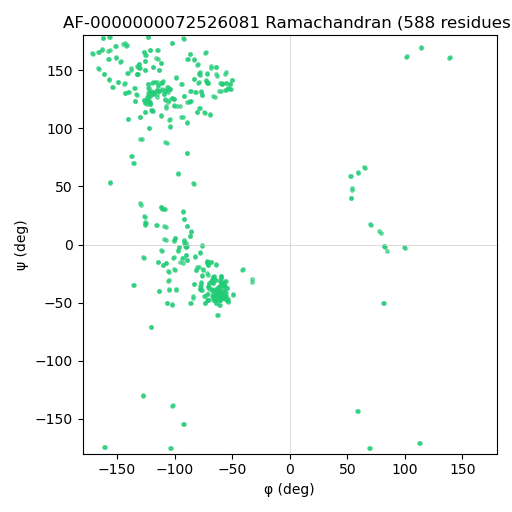85 ASN A C 1
ATOM 669 O O . ASN A 1 85 ? 9.516 -3.795 -15.469 1 97.5 85 ASN A O 1
ATOM 673 N N . VAL A 1 86 ? 7.613 -4.238 -16.562 1 98.25 86 VAL A N 1
ATOM 674 C CA . VAL A 1 86 ? 7.805 -5.684 -16.578 1 98.25 86 VAL A CA 1
ATOM 675 C C . VAL A 1 86 ? 9.078 -6.031 -17.344 1 98.25 86 VAL A C 1
ATOM 677 O O . VAL A 1 86 ? 9.766 -6.996 -17 1 98.25 86 VAL A O 1
ATOM 680 N N . SER A 1 87 ? 9.352 -5.223 -18.344 1 98.5 87 SER A N 1
ATOM 681 C CA . SER A 1 87 ? 10.586 -5.461 -19.094 1 98.5 87 SER A CA 1
ATOM 682 C C . SER A 1 87 ? 11.805 -5.359 -18.172 1 98.5 87 SER A C 1
ATOM 684 O O . SER A 1 87 ? 12.805 -6.062 -18.375 1 98.5 87 SER A O 1
ATOM 686 N N . ALA A 1 88 ? 11.734 -4.461 -17.188 1 98.75 88 ALA A N 1
ATOM 687 C CA . ALA A 1 88 ? 12.812 -4.359 -16.203 1 98.75 88 ALA A CA 1
ATOM 688 C C . ALA A 1 88 ? 12.922 -5.645 -15.383 1 98.75 88 ALA A C 1
ATOM 690 O O . ALA A 1 88 ? 14.023 -6.051 -15.008 1 98.75 88 ALA A O 1
ATOM 691 N N . GLU A 1 89 ? 11.812 -6.23 -15.055 1 98.88 89 GLU A N 1
ATOM 692 C CA . GLU A 1 89 ? 11.836 -7.5 -14.336 1 98.88 89 GLU A CA 1
ATOM 693 C C . GLU A 1 89 ? 12.484 -8.602 -15.18 1 98.88 89 GLU A C 1
ATOM 695 O O . GLU A 1 89 ? 13.219 -9.438 -14.656 1 98.88 89 GLU A O 1
ATOM 700 N N . ILE A 1 90 ? 12.156 -8.641 -16.453 1 98.88 90 ILE A N 1
ATOM 701 C CA . ILE A 1 90 ? 12.773 -9.594 -17.359 1 98.88 90 ILE A CA 1
ATOM 702 C C . ILE A 1 90 ? 14.281 -9.336 -17.438 1 98.88 90 ILE A C 1
ATOM 704 O O . ILE A 1 90 ? 15.078 -10.273 -17.359 1 98.88 90 ILE A O 1
ATOM 708 N N . GLU A 1 91 ? 14.672 -8.062 -17.516 1 98.81 91 GLU A N 1
ATOM 709 C CA . GLU A 1 91 ? 16.078 -7.691 -17.609 1 98.81 91 GLU A CA 1
ATOM 710 C C . GLU A 1 91 ? 16.844 -8.086 -16.344 1 98.81 91 GLU A C 1
ATOM 712 O O . GLU A 1 91 ? 18.016 -8.422 -16.406 1 98.81 91 GLU A O 1
ATOM 717 N N . TYR A 1 92 ? 16.172 -8.078 -15.242 1 98.88 92 TYR A N 1
ATOM 718 C CA . TYR A 1 92 ? 16.812 -8.383 -13.969 1 98.88 92 TYR A CA 1
ATOM 719 C C . TYR A 1 92 ? 17.312 -9.82 -13.938 1 98.88 92 TYR A C 1
ATOM 721 O O . TYR A 1 92 ? 18.156 -10.172 -13.125 1 98.88 92 TYR A O 1
ATOM 729 N N . THR A 1 93 ? 16.828 -10.656 -14.836 1 98.81 93 THR A N 1
ATOM 730 C CA . THR A 1 93 ? 17.312 -12.031 -15 1 98.81 93 THR A CA 1
ATOM 731 C C . THR A 1 93 ? 18.812 -12.055 -15.242 1 98.81 93 THR A C 1
ATOM 733 O O . THR A 1 93 ? 19.5 -12.984 -14.82 1 98.81 93 THR A O 1
ATOM 736 N N . LYS A 1 94 ? 19.328 -11.062 -15.859 1 98.44 94 LYS A N 1
ATOM 737 C CA . LYS A 1 94 ? 20.75 -10.992 -16.203 1 98.44 94 LYS A CA 1
ATOM 738 C C . LYS A 1 94 ? 21.578 -10.508 -15.008 1 98.44 94 LYS A C 1
ATOM 740 O O . LYS A 1 94 ? 22.812 -10.602 -15.016 1 98.44 94 LYS A O 1
ATOM 745 N N . ILE A 1 95 ? 20.953 -10.07 -14.039 1 98.44 95 ILE A N 1
ATOM 746 C CA . ILE A 1 95 ? 21.641 -9.453 -12.906 1 98.44 95 ILE A CA 1
ATOM 747 C C . ILE A 1 95 ? 21.609 -10.398 -11.711 1 98.44 95 ILE A C 1
ATOM 749 O O . ILE A 1 95 ? 22.641 -10.609 -11.062 1 98.44 95 ILE A O 1
ATOM 753 N N . SER A 1 96 ? 20.516 -10.891 -11.367 1 98.56 96 SER A N 1
ATOM 754 C CA . SER A 1 96 ? 20.328 -11.734 -10.188 1 98.56 96 SER A CA 1
ATOM 755 C C . SER A 1 96 ? 20.797 -13.164 -10.461 1 98.56 96 SER A C 1
ATOM 757 O O . SER A 1 96 ? 20.594 -13.688 -11.555 1 98.56 96 SER A O 1
ATOM 759 N N . LYS A 1 97 ? 21.297 -13.82 -9.43 1 97 97 LYS A N 1
ATOM 760 C CA . LYS A 1 97 ? 21.734 -15.211 -9.539 1 97 97 LYS A CA 1
ATOM 761 C C . LYS A 1 97 ? 20.547 -16.172 -9.492 1 97 97 LYS A C 1
ATOM 763 O O . LYS A 1 97 ? 20.656 -17.328 -9.898 1 97 97 LYS A O 1
ATOM 768 N N . ARG A 1 98 ? 19.453 -15.711 -9 1 98.25 98 ARG A N 1
ATOM 769 C CA . ARG A 1 98 ? 18.391 -16.688 -8.766 1 98.25 98 ARG A CA 1
ATOM 770 C C . ARG A 1 98 ? 17.094 -16.25 -9.43 1 98.25 98 ARG A C 1
ATOM 772 O O . ARG A 1 98 ? 16.156 -17.031 -9.555 1 98.25 98 ARG A O 1
ATOM 779 N N . TRP A 1 99 ? 17 -15.016 -9.898 1 98.81 99 TRP A N 1
ATOM 780 C CA . TRP A 1 99 ? 15.812 -14.492 -10.57 1 98.81 99 TRP A CA 1
ATOM 781 C C . TRP A 1 99 ? 15.773 -14.938 -12.031 1 98.81 99 TRP A C 1
ATOM 783 O O . TRP A 1 99 ? 16.609 -14.531 -12.836 1 98.81 99 TRP A O 1
ATOM 793 N N . ASN A 1 100 ? 14.805 -15.766 -12.43 1 98.88 100 ASN A N 1
ATOM 794 C CA . ASN A 1 100 ? 14.68 -16.234 -13.805 1 98.88 100 ASN A CA 1
ATOM 795 C C . ASN A 1 100 ? 13.328 -15.875 -14.406 1 98.88 100 ASN A C 1
ATOM 797 O O . ASN A 1 100 ? 12.328 -16.547 -14.156 1 98.88 100 ASN A O 1
ATOM 801 N N . PHE A 1 101 ? 13.289 -14.906 -15.141 1 98.88 101 PHE A N 1
ATOM 802 C CA . PHE A 1 101 ? 12.148 -14.383 -15.875 1 98.88 101 PHE A CA 1
ATOM 803 C C . PHE A 1 101 ? 12.539 -14.031 -17.312 1 98.88 101 PHE A C 1
ATOM 805 O O . PHE A 1 101 ? 12.555 -12.859 -17.672 1 98.88 101 PHE A O 1
ATOM 812 N N . PRO A 1 102 ? 12.797 -15.039 -18.109 1 98.75 102 PRO A N 1
ATOM 813 C CA . PRO A 1 102 ? 13.453 -14.805 -19.406 1 98.75 102 PRO A CA 1
ATOM 814 C C . PRO A 1 102 ? 12.547 -14.086 -20.406 1 98.75 102 PRO A C 1
ATOM 816 O O . PRO A 1 102 ? 13.031 -13.352 -21.266 1 98.75 102 PRO A O 1
ATOM 819 N N . GLN A 1 103 ? 11.242 -14.336 -20.359 1 98.62 103 GLN A N 1
ATOM 820 C CA . GLN A 1 103 ? 10.219 -13.758 -21.219 1 98.62 103 GLN A CA 1
ATOM 821 C C . GLN A 1 103 ? 8.852 -13.797 -20.547 1 98.62 103 GLN A C 1
ATOM 823 O O . GLN A 1 103 ? 8.672 -14.469 -19.531 1 98.62 103 GLN A O 1
ATOM 828 N N . LEU A 1 104 ? 7.918 -13.055 -21.141 1 98.75 104 LEU A N 1
ATOM 829 C CA . LEU A 1 104 ? 6.594 -12.938 -20.531 1 98.75 104 LEU A CA 1
ATOM 830 C C . LEU A 1 104 ? 5.926 -14.305 -20.422 1 98.75 104 LEU A C 1
ATOM 832 O O . LEU A 1 104 ? 5.094 -14.523 -19.531 1 98.75 104 LEU A O 1
ATOM 836 N N . TYR A 1 105 ? 6.227 -15.148 -21.312 1 98.88 105 TYR A N 1
ATOM 837 C CA . TYR A 1 105 ? 5.754 -16.531 -21.297 1 98.88 105 TYR A CA 1
ATOM 838 C C . TYR A 1 105 ? 6.82 -17.484 -21.828 1 98.88 105 TYR A C 1
ATOM 840 O O . TYR A 1 105 ? 7.574 -17.141 -22.734 1 98.88 105 TYR A O 1
ATOM 848 N N . TYR A 1 106 ? 6.965 -18.609 -21.172 1 98.88 106 TYR A N 1
ATOM 849 C CA . TYR A 1 106 ? 8.016 -19.578 -21.484 1 98.88 106 TYR A CA 1
ATOM 850 C C . TYR A 1 106 ? 7.711 -20.938 -20.875 1 98.88 106 TYR A C 1
ATOM 852 O O . TYR A 1 106 ? 6.77 -21.078 -20.094 1 98.88 106 TYR A O 1
ATOM 860 N N . THR A 1 107 ? 8.461 -21.953 -21.312 1 98.81 107 THR A N 1
ATOM 861 C CA . THR A 1 107 ? 8.258 -23.297 -20.812 1 98.81 107 THR A CA 1
ATOM 862 C C . THR A 1 107 ? 9.43 -23.734 -19.938 1 98.81 107 THR A C 1
ATOM 864 O O . THR A 1 107 ? 10.578 -23.375 -20.203 1 98.81 107 THR A O 1
ATOM 867 N N . LEU A 1 108 ? 9.125 -24.422 -18.891 1 98.81 108 LEU A N 1
ATOM 868 C CA . LEU A 1 108 ? 10.102 -25.109 -18.062 1 98.81 108 LEU A CA 1
ATOM 869 C C . LEU A 1 108 ? 9.938 -26.625 -18.203 1 98.81 108 LEU A C 1
ATOM 871 O O . LEU A 1 108 ? 8.82 -27.125 -18.281 1 98.81 108 LEU A O 1
ATOM 875 N N . SER A 1 109 ? 11.047 -27.344 -18.281 1 98.62 109 SER A N 1
ATOM 876 C CA . SER A 1 109 ? 11.055 -28.812 -18.297 1 98.62 109 SER A CA 1
ATOM 877 C C . SER A 1 109 ? 12.094 -29.375 -17.328 1 98.62 109 SER A C 1
ATOM 879 O O . SER A 1 109 ? 13.25 -28.953 -17.344 1 98.62 109 SER A O 1
ATOM 881 N N . PHE A 1 110 ? 11.609 -30.297 -16.5 1 98.31 110 PHE A N 1
ATOM 882 C CA . PHE A 1 110 ? 12.477 -30.891 -15.492 1 98.31 110 PHE A CA 1
ATOM 883 C C . PHE A 1 110 ? 12.359 -32.406 -15.484 1 98.31 110 PHE A C 1
ATOM 885 O O . PHE A 1 110 ? 11.289 -32.938 -15.75 1 98.31 110 PHE A O 1
ATOM 892 N N . ALA A 1 111 ? 13.461 -33.031 -15.188 1 97.62 111 ALA A N 1
ATOM 893 C CA . ALA A 1 111 ? 13.445 -34.469 -14.891 1 97.62 111 ALA A CA 1
ATOM 894 C C . ALA A 1 111 ? 13.328 -34.719 -13.391 1 97.62 111 ALA A C 1
ATOM 896 O O . ALA A 1 111 ? 13.922 -34 -12.586 1 97.62 111 ALA A O 1
ATOM 897 N N . VAL A 1 112 ? 12.516 -35.688 -13.047 1 96.5 112 VAL A N 1
ATOM 898 C CA . VAL A 1 112 ? 12.477 -36.125 -11.656 1 96.5 112 VAL A CA 1
ATOM 899 C C . VAL A 1 112 ? 13.672 -37.031 -11.359 1 96.5 112 VAL A C 1
ATOM 901 O O . VAL A 1 112 ? 13.828 -38.062 -11.969 1 96.5 112 VAL A O 1
ATOM 904 N N . PRO A 1 113 ? 14.516 -36.562 -10.445 1 93.31 113 PRO A N 1
ATOM 905 C CA . PRO A 1 113 ? 15.75 -37.312 -10.203 1 93.31 113 PRO A CA 1
ATOM 906 C C . PRO A 1 113 ? 15.492 -38.781 -9.875 1 93.31 113 PRO A C 1
ATOM 908 O O . PRO A 1 113 ? 14.578 -39.094 -9.109 1 93.31 113 PRO A O 1
ATOM 911 N N . GLY A 1 114 ? 16.25 -39.656 -10.477 1 93.06 114 GLY A N 1
ATOM 912 C CA . GLY A 1 114 ? 16.219 -41.062 -10.188 1 93.06 114 GLY A CA 1
ATOM 913 C C . GLY A 1 114 ? 15.047 -41.781 -10.844 1 93.06 114 GLY A C 1
ATOM 914 O O . GLY A 1 114 ? 14.688 -42.906 -10.453 1 93.06 114 GLY A O 1
ATOM 915 N N . SER A 1 115 ? 14.391 -41.062 -11.703 1 94.06 115 SER A N 1
ATOM 916 C CA . SER A 1 115 ? 13.25 -41.688 -12.367 1 94.06 115 SER A CA 1
ATOM 917 C C . SER A 1 115 ? 13.148 -41.25 -13.82 1 94.06 115 SER A C 1
ATOM 919 O O . SER A 1 115 ? 13.961 -40.438 -14.289 1 94.06 115 SER A O 1
ATOM 921 N N . GLY A 1 116 ? 12.258 -41.812 -14.617 1 94.12 116 GLY A N 1
ATOM 922 C CA . GLY A 1 116 ? 11.984 -41.406 -15.984 1 94.12 116 GLY A CA 1
ATOM 923 C C . GLY A 1 116 ? 10.875 -40.375 -16.094 1 94.12 116 GLY A C 1
ATOM 924 O O . GLY A 1 116 ? 10.555 -39.906 -17.188 1 94.12 116 GLY A O 1
ATOM 925 N N . ALA A 1 117 ? 10.406 -39.969 -14.891 1 97.38 117 ALA A N 1
ATOM 926 C CA . ALA A 1 117 ? 9.297 -39.031 -14.891 1 97.38 117 ALA A CA 1
ATOM 927 C C . ALA A 1 117 ? 9.789 -37.594 -15.188 1 97.38 117 ALA A C 1
ATOM 929 O O . ALA A 1 117 ? 10.93 -37.25 -14.867 1 97.38 117 ALA A O 1
ATOM 930 N N . THR A 1 118 ? 8.938 -36.781 -15.898 1 98.31 118 THR A N 1
ATOM 931 C CA . THR A 1 118 ? 9.258 -35.406 -16.25 1 98.31 118 THR A CA 1
ATOM 932 C C . THR A 1 118 ? 8.109 -34.469 -1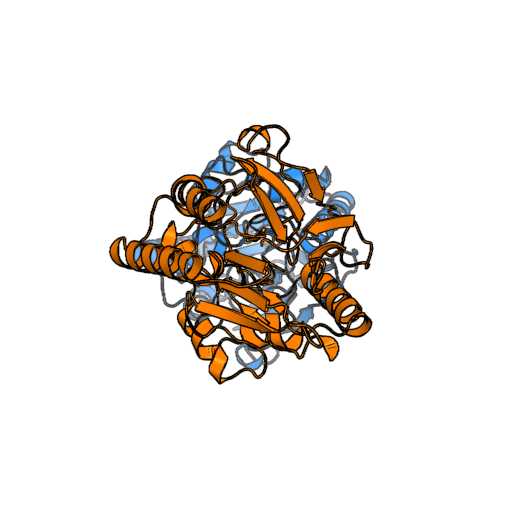5.883 1 98.31 118 THR A C 1
ATOM 934 O O . THR A 1 118 ? 6.969 -34.906 -15.727 1 98.31 118 THR A O 1
ATOM 937 N N . VAL A 1 119 ? 8.484 -33.281 -15.625 1 98.56 119 VAL A N 1
ATOM 938 C CA . VAL A 1 119 ? 7.523 -32.219 -15.344 1 98.56 119 VAL A CA 1
ATOM 939 C C . VAL A 1 119 ? 7.699 -31.078 -16.344 1 98.56 119 VAL A C 1
ATOM 941 O O . VAL A 1 119 ? 8.812 -30.562 -16.516 1 98.56 119 VAL A O 1
ATOM 944 N N . ASP A 1 120 ? 6.641 -30.75 -17.047 1 98.81 120 ASP A N 1
ATOM 945 C CA . ASP A 1 120 ? 6.598 -29.5 -17.812 1 98.81 120 ASP A CA 1
ATOM 946 C C . ASP A 1 120 ? 5.734 -28.453 -17.109 1 98.81 120 ASP A C 1
ATOM 948 O O . ASP A 1 120 ? 4.68 -28.781 -16.562 1 98.81 120 ASP A O 1
ATOM 952 N N . ILE A 1 121 ? 6.227 -27.234 -17.016 1 98.88 121 ILE A N 1
ATOM 953 C CA . ILE A 1 121 ? 5.445 -26.094 -16.531 1 98.88 121 ILE A CA 1
ATOM 954 C C . ILE A 1 121 ? 5.344 -25.031 -17.609 1 98.88 121 ILE A C 1
ATOM 956 O O . ILE A 1 121 ? 6.359 -24.469 -18.031 1 98.88 121 ILE A O 1
ATOM 960 N N . ILE A 1 122 ? 4.16 -24.781 -18.078 1 98.94 122 ILE A N 1
ATOM 961 C CA . ILE A 1 122 ? 3.893 -23.719 -19.031 1 98.94 122 ILE A CA 1
ATOM 962 C C . ILE A 1 122 ? 3.586 -22.406 -18.297 1 98.94 122 ILE A C 1
ATOM 964 O O . ILE A 1 122 ? 2.492 -22.25 -17.75 1 98.94 122 ILE A O 1
ATOM 968 N N . MET A 1 123 ? 4.57 -21.516 -18.312 1 98.94 123 MET A N 1
ATOM 969 C CA . MET A 1 123 ? 4.449 -20.203 -17.672 1 98.94 123 MET A CA 1
ATOM 970 C C . MET A 1 123 ? 3.795 -19.188 -18.609 1 98.94 123 MET A C 1
ATOM 972 O O . MET A 1 123 ? 4.309 -18.922 -19.688 1 98.94 123 MET A O 1
ATOM 976 N N . ILE A 1 124 ? 2.676 -18.594 -18.125 1 99 124 ILE A N 1
ATOM 977 C CA . ILE A 1 124 ? 1.943 -17.734 -19.062 1 99 124 ILE A CA 1
ATOM 978 C C . ILE A 1 124 ? 1.751 -16.344 -18.453 1 99 124 ILE A C 1
ATOM 980 O O . ILE A 1 124 ? 1.827 -16.188 -17.234 1 99 124 ILE A O 1
ATOM 984 N N . ASP A 1 125 ? 1.533 -15.367 -19.281 1 98.94 125 ASP A N 1
ATOM 985 C CA . ASP A 1 125 ? 1.215 -14.008 -18.859 1 98.94 125 ASP A CA 1
ATOM 986 C C . ASP A 1 125 ? -0.27 -13.711 -19.047 1 98.94 125 ASP A C 1
ATOM 988 O O . ASP A 1 125 ? -0.689 -13.273 -20.125 1 98.94 125 ASP A O 1
ATOM 992 N N . THR A 1 126 ? -0.973 -13.758 -17.984 1 98.75 126 THR A N 1
ATOM 993 C CA . THR A 1 126 ? -2.426 -13.664 -18.062 1 98.75 126 THR A CA 1
ATOM 994 C C . THR A 1 126 ? -2.863 -12.227 -18.328 1 98.75 126 THR A C 1
ATOM 996 O O . THR A 1 126 ? -3.965 -11.984 -18.812 1 98.75 126 THR A O 1
ATOM 999 N N . VAL A 1 127 ? -2.012 -11.281 -18.016 1 98.06 127 VAL A N 1
ATOM 1000 C CA . VAL A 1 127 ? -2.35 -9.883 -18.266 1 98.06 127 VAL A CA 1
ATOM 1001 C C . VAL A 1 127 ? -2.324 -9.602 -19.766 1 98.06 127 VAL A C 1
ATOM 1003 O O . VAL A 1 127 ? -3.223 -8.945 -20.297 1 98.06 127 VAL A O 1
ATOM 1006 N N . THR A 1 128 ? -1.347 -10.117 -20.453 1 98.31 128 THR A N 1
ATOM 1007 C CA . THR A 1 128 ? -1.287 -9.938 -21.891 1 98.31 128 THR A CA 1
ATOM 1008 C C . THR A 1 128 ? -2.422 -10.695 -22.578 1 98.31 128 THR A C 1
ATOM 1010 O O . THR A 1 128 ? -2.912 -10.281 -23.625 1 98.31 128 THR A O 1
ATOM 1013 N N . LEU A 1 129 ? -2.818 -11.781 -21.984 1 98.75 129 LEU A N 1
ATOM 1014 C CA . LEU A 1 129 ? -3.873 -12.609 -22.562 1 98.75 129 LEU A CA 1
ATOM 1015 C C . LEU A 1 129 ? -5.238 -11.945 -22.391 1 98.75 129 LEU A C 1
ATOM 1017 O O . LEU A 1 129 ? -6.047 -11.938 -23.328 1 98.75 129 LEU A O 1
ATOM 1021 N N . CYS A 1 130 ? -5.488 -11.406 -21.156 1 97.69 130 CYS A N 1
ATOM 1022 C CA . CYS A 1 130 ? -6.863 -11.078 -20.781 1 97.69 130 CYS A CA 1
ATOM 1023 C C . CYS A 1 130 ? -7.035 -9.57 -20.609 1 97.69 130 CYS A C 1
ATOM 1025 O O . CYS A 1 130 ? -8.156 -9.062 -20.641 1 97.69 130 CYS A O 1
ATOM 1027 N N . GLY A 1 131 ? -5.973 -8.844 -20.516 1 96.44 131 GLY A N 1
ATOM 1028 C CA . GLY A 1 131 ? -6.016 -7.434 -20.156 1 96.44 131 GLY A CA 1
ATOM 1029 C C . GLY A 1 131 ? -5.656 -7.176 -18.703 1 96.44 131 GLY A C 1
ATOM 1030 O O . GLY A 1 131 ? -5.668 -8.094 -17.875 1 96.44 131 GLY A O 1
ATOM 1031 N N . ASN A 1 132 ? -5.32 -5.957 -18.422 1 93.81 132 ASN A N 1
ATOM 1032 C CA . ASN A 1 132 ? -4.965 -5.586 -17.047 1 93.81 132 ASN A CA 1
ATOM 1033 C C . ASN A 1 132 ? -6.191 -5.152 -16.25 1 93.81 132 ASN A C 1
ATOM 1035 O O . ASN A 1 132 ? -7.27 -4.953 -16.812 1 93.81 132 ASN A O 1
ATOM 1039 N N . VAL A 1 133 ? -6 -5.223 -14.945 1 87.56 133 VAL A N 1
ATOM 1040 C CA . VAL A 1 133 ? -7.062 -4.789 -14.047 1 87.56 133 VAL A CA 1
ATOM 1041 C C . VAL A 1 133 ? -6.543 -3.695 -13.117 1 87.56 133 VAL A C 1
ATOM 1043 O O . VAL A 1 133 ? -5.348 -3.648 -12.812 1 87.56 133 VAL A O 1
ATOM 1046 N N . ASP A 1 134 ? -7.273 -2.736 -12.906 1 64.62 134 ASP A N 1
ATOM 1047 C CA . ASP A 1 134 ? -6.922 -1.714 -11.922 1 64.62 134 ASP A CA 1
ATOM 1048 C C . ASP A 1 134 ? -7.285 -2.164 -10.508 1 64.62 134 ASP A C 1
ATOM 1050 O O . ASP A 1 134 ? -8.109 -3.064 -10.328 1 64.62 134 ASP A O 1
ATOM 1054 N N . ASP A 1 135 ? -6.391 -2.051 -9.562 1 54.69 135 ASP A N 1
ATOM 1055 C CA . ASP A 1 135 ? -6.688 -2.436 -8.18 1 54.69 135 ASP A CA 1
ATOM 1056 C C . ASP A 1 135 ? -8.094 -1.996 -7.777 1 54.69 135 ASP A C 1
ATOM 1058 O O . ASP A 1 135 ? -8.531 -2.252 -6.652 1 54.69 135 ASP A O 1
ATOM 1062 N N . ASP A 1 136 ? -8.781 -1.004 -8.406 1 45.81 136 ASP A N 1
ATOM 1063 C CA . ASP A 1 136 ? -9.953 -0.408 -7.781 1 45.81 136 ASP A CA 1
ATOM 1064 C C . ASP A 1 136 ? -11.133 -1.377 -7.793 1 45.81 136 ASP A C 1
ATOM 1066 O O . ASP A 1 136 ? -11.18 -2.295 -8.617 1 45.81 136 ASP A O 1
ATOM 1070 N N . PHE A 1 137 ? -11.859 -1.417 -6.695 1 42.69 137 PHE A N 1
ATOM 1071 C CA . PHE A 1 137 ? -13.039 -2.166 -6.277 1 42.69 137 PHE A CA 1
ATOM 1072 C C . PHE A 1 137 ? -13.961 -2.436 -7.465 1 42.69 137 PHE A C 1
ATOM 1074 O O . PHE A 1 137 ? -14.766 -3.369 -7.438 1 42.69 137 PHE A O 1
ATOM 1081 N N . HIS A 1 138 ? -14.031 -1.56 -8.461 1 47.72 138 HIS A N 1
ATOM 1082 C CA . HIS A 1 138 ? -15.203 -1.665 -9.328 1 47.72 138 HIS A CA 1
ATOM 1083 C C . HIS A 1 138 ? -14.914 -2.549 -10.539 1 47.72 138 HIS A C 1
ATOM 1085 O O . HIS A 1 138 ? -15.836 -2.998 -11.219 1 47.72 138 HIS A O 1
ATOM 1091 N N . ASN A 1 139 ? -13.555 -2.801 -10.781 1 57.62 139 ASN A N 1
ATOM 1092 C CA . ASN A 1 139 ? -13.383 -3.498 -12.055 1 57.62 139 ASN A CA 1
ATOM 1093 C C . ASN A 1 139 ? -12.359 -4.629 -11.938 1 57.62 139 ASN A C 1
ATOM 1095 O O . ASN A 1 139 ? -11.312 -4.586 -12.586 1 57.62 139 ASN A O 1
ATOM 1099 N N . TYR A 1 140 ? -13.023 -5.688 -11.258 1 66.44 140 TYR A N 1
ATOM 1100 C CA . TYR A 1 140 ? -12.18 -6.785 -10.805 1 66.44 140 TYR A CA 1
ATOM 1101 C C . TYR A 1 140 ? -11.828 -7.715 -11.961 1 66.44 140 TYR A C 1
ATOM 1103 O O . TYR A 1 140 ? -10.914 -8.539 -11.844 1 66.44 140 TYR A O 1
ATOM 1111 N N . GLN A 1 141 ? -12.453 -7.422 -13.055 1 84.81 141 GLN A N 1
ATOM 1112 C CA . GLN A 1 141 ? -12.203 -8.375 -14.133 1 84.81 141 GLN A CA 1
ATOM 1113 C C . GLN A 1 141 ? -11.562 -7.695 -15.336 1 84.81 141 GLN A C 1
ATOM 1115 O O . GLN A 1 141 ? -11.922 -6.57 -15.68 1 84.81 141 GLN A O 1
ATOM 1120 N N . PRO A 1 142 ? -10.609 -8.359 -15.93 1 92.44 142 PRO A N 1
ATOM 1121 C CA . PRO A 1 142 ? -10.062 -7.805 -17.172 1 92.44 142 PRO A CA 1
ATOM 1122 C C . PRO A 1 142 ? -11.094 -7.734 -18.297 1 92.44 142 PRO A C 1
ATOM 1124 O O . PRO A 1 142 ? -11.945 -8.625 -18.406 1 92.44 142 PRO A O 1
ATOM 1127 N N . THR A 1 143 ? -11 -6.73 -19.109 1 90.38 143 THR A N 1
ATOM 1128 C CA . THR A 1 143 ? -12.016 -6.504 -20.141 1 90.38 143 THR A CA 1
ATOM 1129 C C . THR A 1 143 ? -11.477 -6.832 -21.531 1 90.38 143 THR A C 1
ATOM 1131 O O . THR A 1 143 ? -12.133 -6.57 -22.531 1 90.38 143 THR A O 1
ATOM 1134 N N . GLY A 1 144 ? -10.32 -7.309 -21.625 1 94.5 144 GLY A N 1
ATOM 1135 C CA . GLY A 1 144 ? -9.695 -7.66 -22.891 1 94.5 144 GLY A CA 1
ATOM 1136 C C . GLY A 1 144 ? -8.234 -7.262 -22.953 1 94.5 144 GLY A C 1
ATOM 1137 O O . GLY A 1 144 ? -7.785 -6.395 -22.203 1 94.5 144 GLY A O 1
ATOM 1138 N N . PRO A 1 145 ? -7.562 -7.895 -23.891 1 96.44 145 PRO A N 1
ATOM 1139 C CA . PRO A 1 145 ? -6.137 -7.594 -24 1 96.44 145 PRO A CA 1
ATOM 1140 C C . PRO A 1 145 ? -5.867 -6.203 -24.578 1 96.44 145 PRO A C 1
ATOM 1142 O O . PRO A 1 145 ? -6.637 -5.719 -25.406 1 96.44 145 PRO A O 1
ATOM 1145 N N . ALA A 1 146 ? -4.816 -5.578 -24.141 1 94.44 146 ALA A N 1
ATOM 1146 C CA . ALA A 1 146 ? -4.395 -4.289 -24.688 1 94.44 146 ALA A CA 1
ATOM 1147 C C . ALA A 1 146 ? -4.051 -4.406 -26.172 1 94.44 146 ALA A C 1
ATOM 1149 O O . ALA A 1 146 ? -4.262 -3.465 -26.938 1 94.44 146 ALA A O 1
ATOM 1150 N N . ASN A 1 147 ? -3.463 -5.5 -26.578 1 97.06 147 ASN A N 1
ATOM 1151 C CA . ASN A 1 147 ? -3.102 -5.832 -27.953 1 97.06 147 ASN A CA 1
ATOM 1152 C C . ASN A 1 147 ? -3.59 -7.223 -28.344 1 97.06 147 ASN A C 1
ATOM 1154 O O . ASN A 1 147 ? -2.998 -8.227 -27.938 1 97.06 147 ASN A O 1
ATOM 1158 N N . VAL A 1 148 ? -4.543 -7.305 -29.188 1 97.5 148 VAL A N 1
ATOM 1159 C CA . VAL A 1 148 ? -5.219 -8.547 -29.547 1 97.5 148 VAL A CA 1
ATOM 1160 C C . VAL A 1 148 ? -4.238 -9.484 -30.25 1 97.5 148 VAL A C 1
ATOM 1162 O O . VAL A 1 148 ? -4.254 -10.695 -30.016 1 97.5 148 VAL A O 1
ATOM 1165 N N . LYS A 1 149 ? -3.422 -8.977 -31.125 1 98 149 LYS A N 1
ATOM 1166 C CA . LYS A 1 149 ? -2.477 -9.812 -31.859 1 98 149 LYS A CA 1
ATOM 1167 C C . LYS A 1 149 ? -1.481 -10.477 -30.922 1 98 149 LYS A C 1
ATOM 1169 O O . LYS A 1 149 ? -1.18 -11.664 -31.062 1 98 149 LYS A O 1
ATOM 1174 N N . VAL A 1 150 ? -0.944 -9.711 -29.953 1 98 150 VAL A N 1
ATOM 1175 C CA . VAL A 1 150 ? -0.003 -10.234 -28.969 1 98 150 VAL A CA 1
ATOM 1176 C C . VAL A 1 150 ? -0.673 -11.328 -28.156 1 98 150 VAL A C 1
ATOM 1178 O O . VAL A 1 150 ? -0.063 -12.367 -27.875 1 98 150 VAL A O 1
ATOM 1181 N N . ALA A 1 151 ? -1.896 -11.109 -27.797 1 98.62 151 ALA A N 1
ATOM 1182 C CA . ALA A 1 151 ? -2.654 -12.102 -27.031 1 98.62 151 ALA A CA 1
ATOM 1183 C C . ALA A 1 151 ? -2.852 -13.383 -27.844 1 98.62 151 ALA A C 1
ATOM 1185 O O . ALA A 1 151 ? -2.646 -14.484 -27.328 1 98.62 151 ALA A O 1
ATOM 1186 N N . GLU A 1 152 ? -3.273 -13.219 -29.109 1 98.75 152 GLU A N 1
ATOM 1187 C CA . GLU A 1 152 ? -3.521 -14.383 -29.953 1 98.75 152 GLU A CA 1
ATOM 1188 C C . GLU A 1 152 ? -2.242 -15.188 -30.172 1 98.75 152 GLU A C 1
ATOM 1190 O O . GLU A 1 152 ? -2.277 -16.422 -30.25 1 98.75 152 GLU A O 1
ATOM 1195 N N . ASP A 1 153 ? -1.125 -14.484 -30.359 1 98.81 153 ASP A N 1
ATOM 1196 C CA . ASP A 1 153 ? 0.154 -15.172 -30.484 1 98.81 153 ASP A CA 1
ATOM 1197 C C . ASP A 1 153 ? 0.444 -16.031 -29.266 1 98.81 153 ASP A C 1
ATOM 1199 O O . ASP A 1 153 ? 0.913 -17.172 -29.391 1 98.81 153 ASP A O 1
ATOM 1203 N N . GLN A 1 154 ? 0.238 -15.516 -28.109 1 98.88 154 GLN A N 1
ATOM 1204 C CA . GLN A 1 154 ? 0.458 -16.297 -26.891 1 98.88 154 GLN A CA 1
ATOM 1205 C C . GLN A 1 154 ? -0.521 -17.453 -26.812 1 98.88 154 GLN A C 1
ATOM 1207 O O . GLN A 1 154 ? -0.148 -18.547 -26.391 1 98.88 154 GLN A O 1
ATOM 1212 N N . TRP A 1 155 ? -1.824 -17.203 -27.109 1 98.88 155 TRP A N 1
ATOM 1213 C CA . TRP A 1 155 ? -2.797 -18.297 -27.094 1 98.88 155 TRP A CA 1
ATOM 1214 C C . TRP A 1 155 ? -2.338 -19.453 -27.984 1 98.88 155 TRP A C 1
ATOM 1216 O O . TRP A 1 155 ? -2.424 -20.609 -27.594 1 98.88 155 TRP A O 1
ATOM 1226 N N . GLU A 1 156 ? -1.911 -19.125 -29.156 1 98.88 156 GLU A N 1
ATOM 1227 C CA . GLU A 1 156 ? -1.407 -20.156 -30.062 1 98.88 156 GLU A CA 1
ATOM 1228 C C . GLU A 1 156 ? -0.192 -20.859 -29.469 1 98.88 156 GLU A C 1
ATOM 1230 O O . GLU A 1 156 ? -0.07 -22.094 -29.578 1 98.88 156 GLU A O 1
ATOM 1235 N N . TRP A 1 157 ? 0.669 -20.078 -28.953 1 98.94 157 TRP A N 1
ATOM 1236 C CA . TRP A 1 157 ? 1.863 -20.625 -28.312 1 98.94 157 TRP A CA 1
ATOM 1237 C C . TRP A 1 157 ? 1.489 -21.578 -27.188 1 98.94 157 TRP A C 1
ATOM 1239 O O . TRP A 1 157 ? 2.094 -22.656 -27.047 1 98.94 157 TRP A O 1
ATOM 1249 N N . ILE A 1 158 ? 0.533 -21.234 -26.375 1 98.94 158 ILE A N 1
ATOM 1250 C CA . ILE A 1 158 ? 0.073 -22.062 -25.266 1 98.94 158 ILE A CA 1
ATOM 1251 C C . ILE A 1 158 ? -0.448 -23.391 -25.797 1 98.94 158 ILE A C 1
ATOM 1253 O O . ILE A 1 158 ? -0.06 -24.453 -25.312 1 98.94 158 ILE A O 1
ATOM 1257 N N . GLU A 1 159 ? -1.333 -23.297 -26.734 1 98.81 159 GLU A N 1
ATOM 1258 C CA . GLU A 1 159 ? -1.896 -24.531 -27.297 1 98.81 159 GLU A CA 1
ATOM 1259 C C . GLU A 1 159 ? -0.802 -25.438 -27.844 1 98.81 159 GLU A C 1
ATOM 1261 O O . GLU A 1 159 ? -0.824 -26.641 -27.641 1 98.81 159 GLU A O 1
ATOM 1266 N N . ASN A 1 160 ? 0.075 -24.812 -28.562 1 98.81 160 ASN A N 1
ATOM 1267 C CA . ASN A 1 160 ? 1.18 -25.562 -29.141 1 98.81 160 ASN A CA 1
ATOM 1268 C C . ASN A 1 160 ? 2.035 -26.219 -28.062 1 98.81 160 ASN A C 1
ATOM 1270 O O . ASN A 1 160 ? 2.455 -27.375 -28.203 1 98.81 160 ASN A O 1
ATOM 1274 N N . SER A 1 161 ? 2.373 -25.484 -27.031 1 98.88 161 SER A N 1
ATOM 1275 C CA . SER A 1 161 ? 3.189 -25.984 -25.938 1 98.88 161 SER A CA 1
ATOM 1276 C C . SER A 1 161 ? 2.502 -27.156 -25.234 1 98.88 161 SER A C 1
ATOM 1278 O O . SER A 1 161 ? 3.143 -28.156 -24.906 1 98.88 161 SER A O 1
ATOM 1280 N N . LEU A 1 162 ? 1.226 -27 -25.016 1 98.81 162 LEU A N 1
ATOM 1281 C CA . LEU A 1 162 ? 0.46 -28.047 -24.344 1 98.81 162 LEU A CA 1
ATOM 1282 C C . LEU A 1 162 ? 0.375 -29.297 -25.219 1 98.81 162 LEU A C 1
ATOM 1284 O O . LEU A 1 162 ? 0.556 -30.406 -24.734 1 98.81 162 LEU A O 1
ATOM 1288 N N . SER A 1 163 ? 0.104 -29.109 -26.469 1 98.5 163 SER A N 1
ATOM 1289 C CA . SER A 1 163 ? -0.096 -30.234 -27.375 1 98.5 163 SER A CA 1
ATOM 1290 C C . SER A 1 163 ? 1.19 -31.031 -27.562 1 98.5 163 SER A C 1
ATOM 1292 O O . SER A 1 163 ? 1.147 -32.25 -27.797 1 98.5 163 SER A O 1
ATOM 1294 N N . LYS A 1 164 ? 2.268 -30.391 -27.406 1 98.38 164 LYS A N 1
ATOM 1295 C CA . LYS A 1 164 ? 3.549 -31.031 -27.688 1 98.38 164 LYS A CA 1
ATOM 1296 C C . LYS A 1 164 ? 4.102 -31.734 -26.453 1 98.38 164 LYS A C 1
ATOM 1298 O O . LYS A 1 164 ? 5.023 -32.531 -26.547 1 98.38 164 LYS A O 1
ATOM 1303 N N . SER A 1 165 ? 3.557 -31.469 -25.328 1 98.5 165 SER A N 1
ATOM 1304 C CA . SER A 1 165 ? 4.129 -32 -24.094 1 98.5 165 SER A CA 1
ATOM 1305 C C . SER A 1 165 ? 3.781 -33.469 -23.922 1 98.5 165 SER A C 1
ATOM 1307 O O . SER A 1 165 ? 2.623 -33.875 -24.062 1 98.5 165 SER A O 1
ATOM 1309 N N . SER A 1 166 ? 4.75 -34.25 -23.625 1 97.56 166 SER A N 1
ATOM 1310 C CA . SER A 1 166 ? 4.566 -35.656 -23.266 1 97.56 166 SER A CA 1
ATOM 1311 C C . SER A 1 166 ? 5 -35.906 -21.812 1 97.56 166 SER A C 1
ATOM 1313 O O . SER A 1 166 ? 5.25 -37.062 -21.438 1 97.56 166 SER A O 1
ATOM 1315 N N . ALA A 1 167 ? 5.117 -34.844 -21.047 1 98.38 167 ALA A N 1
ATOM 1316 C CA . ALA A 1 167 ? 5.633 -34.938 -19.688 1 98.38 167 ALA A CA 1
ATOM 1317 C C . ALA A 1 167 ? 4.711 -35.781 -18.797 1 98.38 167 ALA A C 1
ATOM 1319 O O . ALA A 1 167 ? 3.506 -35.875 -19.062 1 98.38 167 ALA A O 1
ATOM 1320 N N . THR A 1 168 ? 5.305 -36.406 -17.766 1 98.31 168 THR A N 1
ATOM 1321 C CA . THR A 1 168 ? 4.555 -37.156 -16.766 1 98.31 168 THR A CA 1
ATOM 1322 C C . THR A 1 168 ? 3.537 -36.281 -16.062 1 98.31 168 THR A C 1
ATOM 1324 O O . THR A 1 168 ? 2.408 -36.719 -15.805 1 98.31 168 THR A O 1
ATOM 1327 N N . TYR A 1 169 ? 3.957 -35.094 -15.664 1 98.62 169 TYR A N 1
ATOM 1328 C CA . TYR A 1 169 ? 3.119 -34.062 -15.086 1 98.62 169 TYR A CA 1
ATOM 1329 C C . TYR A 1 169 ? 3.193 -32.781 -15.914 1 98.62 169 TYR A C 1
ATOM 1331 O O . TYR A 1 169 ? 4.277 -32.375 -16.328 1 98.62 169 TYR A O 1
ATOM 1339 N N . LEU A 1 170 ? 2.066 -32.25 -16.219 1 98.75 170 LEU A N 1
ATOM 1340 C CA . LEU A 1 170 ? 1.954 -31.016 -16.984 1 98.75 170 LEU A CA 1
ATOM 1341 C C . LEU A 1 170 ? 1.239 -29.938 -16.188 1 98.75 170 LEU A C 1
ATOM 1343 O O . LEU A 1 170 ? 0.071 -30.094 -15.82 1 98.75 170 LEU A O 1
ATOM 1347 N N . LEU A 1 171 ? 1.999 -28.859 -15.875 1 98.88 171 LEU A N 1
ATOM 1348 C CA . LEU A 1 171 ? 1.467 -27.75 -15.094 1 98.88 171 LEU A CA 1
ATOM 1349 C C . LEU A 1 171 ? 1.38 -26.484 -15.938 1 98.88 171 LEU A C 1
ATOM 1351 O O . LEU A 1 171 ? 2.131 -26.328 -16.906 1 98.88 171 LEU A O 1
ATOM 1355 N N . VAL A 1 172 ? 0.441 -25.625 -15.633 1 98.94 172 VAL A N 1
ATOM 1356 C CA . VAL A 1 172 ? 0.361 -24.281 -16.156 1 98.94 172 VAL A CA 1
ATOM 1357 C C . VAL A 1 172 ? 0.35 -23.266 -15.016 1 98.94 172 VAL A C 1
ATOM 1359 O O . VAL A 1 172 ? -0.307 -23.484 -13.992 1 98.94 172 VAL A O 1
ATOM 1362 N N . ALA A 1 173 ? 1.135 -22.234 -15.172 1 98.94 173 ALA A N 1
ATOM 1363 C CA . ALA A 1 173 ? 1.21 -21.203 -14.133 1 98.94 173 ALA A CA 1
ATOM 1364 C C . ALA A 1 173 ? 0.956 -19.828 -14.711 1 98.94 173 ALA A C 1
ATOM 1366 O O . ALA A 1 173 ? 1.595 -19.422 -15.695 1 98.94 173 ALA A O 1
ATOM 1367 N N . GLY A 1 174 ? 0.016 -19.109 -14.195 1 98.88 174 GLY A N 1
ATOM 1368 C CA . GLY A 1 174 ? -0.334 -17.734 -14.508 1 98.88 174 GLY A CA 1
ATOM 1369 C C . GLY A 1 174 ? -0.943 -17 -13.336 1 98.88 174 GLY A C 1
ATOM 1370 O O . GLY A 1 174 ? -1.513 -17.609 -12.43 1 98.88 174 GLY A O 1
ATOM 1371 N N . HIS A 1 175 ? -0.934 -15.742 -13.391 1 98.62 175 HIS A N 1
ATOM 1372 C CA . HIS A 1 175 ? -1.285 -14.945 -12.219 1 98.62 175 HIS A CA 1
ATOM 1373 C C . HIS A 1 175 ? -2.787 -14.984 -11.961 1 98.62 175 HIS A C 1
ATOM 1375 O O . HIS A 1 175 ? -3.217 -15.258 -10.836 1 98.62 175 HIS A O 1
ATOM 1381 N N . PHE A 1 176 ? -3.6 -14.711 -12.977 1 98.19 176 PHE A N 1
ATOM 1382 C CA . PHE A 1 176 ? -5.047 -14.688 -12.789 1 98.19 176 PHE A CA 1
ATOM 1383 C C . PHE A 1 176 ? -5.59 -16.094 -12.609 1 98.19 176 PHE A C 1
ATOM 1385 O O . PHE A 1 176 ? -5.141 -17.031 -13.266 1 98.19 176 PHE A O 1
ATOM 1392 N N . PRO A 1 177 ? -6.531 -16.219 -11.734 1 98.31 177 PRO A N 1
ATOM 1393 C CA . PRO A 1 177 ? -7.148 -17.531 -11.57 1 98.31 177 PRO A CA 1
ATOM 1394 C C . PRO A 1 177 ? -8.172 -17.844 -12.656 1 98.31 177 PRO A C 1
ATOM 1396 O O . PRO A 1 177 ? -8.922 -16.969 -13.07 1 98.31 177 PRO A O 1
ATOM 1399 N N . VAL A 1 178 ? -8.125 -19.141 -13.102 1 98.75 178 VAL A N 1
ATOM 1400 C CA . VAL A 1 178 ? -9.281 -19.609 -13.859 1 98.75 178 VAL A CA 1
ATOM 1401 C C . VAL A 1 178 ? -10.523 -19.594 -12.969 1 98.75 178 VAL A C 1
ATOM 1403 O O . VAL A 1 178 ? -11.477 -18.859 -13.234 1 98.75 178 VAL A O 1
ATOM 1406 N N . TYR A 1 179 ? -10.414 -20.359 -11.922 1 98.56 179 TYR A N 1
ATOM 1407 C CA . TYR A 1 179 ? -11.469 -20.344 -10.906 1 98.56 179 TYR A CA 1
ATOM 1408 C C . TYR A 1 179 ? -10.938 -19.844 -9.57 1 98.56 179 TYR A C 1
ATOM 1410 O O . TYR A 1 179 ? -9.805 -20.141 -9.188 1 98.56 179 TYR A O 1
ATOM 1418 N N . SER A 1 180 ? -11.68 -19.078 -8.898 1 97.94 180 SER A N 1
ATOM 1419 C CA . SER A 1 180 ? -11.523 -18.641 -7.52 1 97.94 180 SER A CA 1
ATOM 1420 C C . SER A 1 180 ? -12.867 -18.203 -6.922 1 97.94 180 SER A C 1
ATOM 1422 O O . SER A 1 180 ? -13.695 -17.609 -7.609 1 97.94 180 SER A O 1
ATOM 1424 N N . ILE A 1 181 ? -13.016 -18.531 -5.68 1 98.06 181 ILE A N 1
ATOM 1425 C CA . ILE A 1 181 ? -14.281 -18.172 -5.047 1 98.06 181 ILE A CA 1
ATOM 1426 C C . ILE A 1 181 ? -14.18 -16.781 -4.426 1 98.06 181 ILE A C 1
ATOM 1428 O O . ILE A 1 181 ? -15.164 -16.266 -3.889 1 98.06 181 ILE A O 1
ATOM 1432 N N . ALA A 1 182 ? -13.055 -16.188 -4.512 1 95.62 182 ALA A N 1
ATOM 1433 C CA . ALA A 1 182 ? -12.789 -14.93 -3.814 1 95.62 182 ALA A CA 1
ATOM 1434 C C . ALA A 1 182 ? -13.102 -13.734 -4.703 1 95.62 182 ALA A C 1
ATOM 1436 O O . ALA A 1 182 ? -14 -13.797 -5.547 1 95.62 182 ALA A O 1
ATOM 1437 N N . GLU A 1 183 ? -12.508 -12.555 -4.535 1 90.19 183 GLU A N 1
ATOM 1438 C CA . GLU A 1 183 ? -12.938 -11.289 -5.113 1 90.19 183 GLU A CA 1
ATOM 1439 C C . GLU A 1 183 ? -12.539 -11.188 -6.582 1 90.19 183 GLU A C 1
ATOM 1441 O O . GLU A 1 183 ? -13.281 -10.633 -7.395 1 90.19 183 GLU A O 1
ATOM 1446 N N . HIS A 1 184 ? -11.414 -11.719 -6.93 1 89.75 184 HIS A N 1
ATOM 1447 C CA . HIS A 1 184 ? -10.844 -11.383 -8.227 1 89.75 184 HIS A CA 1
ATOM 1448 C C . HIS A 1 184 ? -11.117 -12.469 -9.258 1 89.75 184 HIS A C 1
ATOM 1450 O O . HIS A 1 184 ? -10.984 -12.234 -10.461 1 89.75 184 HIS A O 1
ATOM 1456 N N . GLY A 1 185 ? -11.375 -13.641 -8.82 1 86.38 185 GLY A N 1
ATOM 1457 C CA . GLY A 1 185 ? -11.805 -14.695 -9.719 1 86.38 185 GLY A CA 1
ATOM 1458 C C . GLY A 1 185 ? -13.297 -14.953 -9.672 1 86.38 185 GLY A C 1
ATOM 1459 O O . GLY A 1 185 ? -13.992 -14.438 -8.797 1 86.38 185 GLY A O 1
ATOM 1460 N N . PRO A 1 186 ? -13.734 -15.844 -10.625 1 96.44 186 PRO A N 1
ATOM 1461 C CA . PRO A 1 186 ? -13.062 -16.453 -11.781 1 96.44 186 PRO A CA 1
ATOM 1462 C C . PRO A 1 186 ? -12.742 -15.438 -12.875 1 96.44 186 PRO A C 1
ATOM 1464 O O . PRO A 1 186 ? -13.336 -14.359 -12.914 1 96.44 186 PRO A O 1
ATOM 1467 N N . THR A 1 187 ? -11.734 -15.734 -13.633 1 97.12 187 THR A N 1
ATOM 1468 C CA . THR A 1 187 ? -11.391 -14.883 -14.766 1 97.12 187 THR A CA 1
ATOM 1469 C C . THR A 1 187 ? -12.039 -15.406 -16.047 1 97.12 187 THR A C 1
ATOM 1471 O O . THR A 1 187 ? -11.602 -16.422 -16.594 1 97.12 187 THR A O 1
ATOM 1474 N N . GLN A 1 188 ? -13.008 -14.711 -16.562 1 96.62 188 GLN A N 1
ATOM 1475 C CA . GLN A 1 188 ? -13.844 -15.203 -17.656 1 96.62 188 GLN A CA 1
ATOM 1476 C C . GLN A 1 188 ? -13.008 -15.5 -18.891 1 96.62 188 GLN A C 1
ATOM 1478 O O . GLN A 1 188 ? -13.242 -16.5 -19.578 1 96.62 188 GLN A O 1
ATOM 1483 N N . CYS A 1 189 ? -12.141 -14.609 -19.219 1 97.5 189 CYS A N 1
ATOM 1484 C CA . CYS A 1 189 ? -11.234 -14.805 -20.344 1 97.5 189 CYS A CA 1
ATOM 1485 C C . CYS A 1 189 ? -10.562 -16.172 -20.266 1 97.5 189 CYS A C 1
ATOM 1487 O O . CYS A 1 189 ? -10.461 -16.875 -21.281 1 97.5 189 CYS A O 1
ATOM 1489 N N . LEU A 1 190 ? -10.125 -16.578 -19.141 1 98.75 190 LEU A N 1
ATOM 1490 C CA . LEU A 1 190 ? -9.43 -17.844 -18.938 1 98.75 190 LEU A CA 1
ATOM 1491 C C . LEU A 1 190 ? -10.414 -19.016 -18.938 1 98.75 190 LEU A C 1
ATOM 1493 O O . LEU A 1 190 ? -10.094 -20.109 -19.422 1 98.75 190 LEU A O 1
ATOM 1497 N N . VAL A 1 191 ? -11.547 -18.797 -18.344 1 98.5 191 VAL A N 1
ATOM 1498 C CA . VAL A 1 191 ? -12.586 -19.828 -18.375 1 98.5 191 VAL A CA 1
ATOM 1499 C C . VAL A 1 191 ? -12.938 -20.156 -19.828 1 98.5 191 VAL A C 1
ATOM 1501 O O . VAL A 1 191 ? -13.109 -21.328 -20.172 1 98.5 191 VAL A O 1
ATOM 1504 N N . ASP A 1 192 ? -12.977 -19.172 -20.625 1 98.25 192 ASP A N 1
ATOM 1505 C CA . ASP A 1 192 ? -13.43 -19.328 -22 1 98.25 192 ASP A CA 1
ATOM 1506 C C . ASP A 1 192 ? -12.336 -19.953 -22.875 1 98.25 192 ASP A C 1
ATOM 1508 O O . ASP A 1 192 ? -12.625 -20.75 -23.766 1 98.25 192 ASP A O 1
ATOM 1512 N N . ARG A 1 193 ? -11.125 -19.562 -22.641 1 98.56 193 ARG A N 1
ATOM 1513 C CA . ARG A 1 193 ? -10.117 -19.859 -23.641 1 98.56 193 ARG A CA 1
ATOM 1514 C C . ARG A 1 193 ? -9.094 -20.859 -23.109 1 98.56 193 ARG A C 1
ATOM 1516 O O . ARG A 1 193 ? -8.609 -21.734 -23.844 1 98.56 193 ARG A O 1
ATOM 1523 N N . LEU A 1 194 ? -8.711 -20.703 -21.859 1 98.94 194 LEU A N 1
ATOM 1524 C CA . LEU A 1 194 ? -7.656 -21.547 -21.297 1 98.94 194 LEU A CA 1
ATOM 1525 C C . LEU A 1 194 ? -8.219 -22.875 -20.797 1 98.94 194 LEU A C 1
ATOM 1527 O O . LEU A 1 194 ? -7.633 -23.922 -21.031 1 98.94 194 LEU A O 1
ATOM 1531 N N . LEU A 1 195 ? -9.32 -22.797 -20.078 1 98.88 195 LEU A N 1
ATOM 1532 C CA . LEU A 1 195 ? -9.906 -23.953 -19.406 1 98.88 195 LEU A CA 1
ATOM 1533 C C . LEU A 1 195 ? -10.125 -25.094 -20.375 1 98.88 195 LEU A C 1
ATOM 1535 O O . LEU A 1 195 ? -9.75 -26.234 -20.094 1 98.88 195 LEU A O 1
ATOM 1539 N N . PRO A 1 196 ? -10.734 -24.859 -21.562 1 98.69 196 PRO A N 1
ATOM 1540 C CA . PRO A 1 196 ? -10.906 -25.984 -22.484 1 98.69 196 PRO A CA 1
ATOM 1541 C C . PRO A 1 196 ? -9.586 -26.641 -22.875 1 98.69 196 PRO A C 1
ATOM 1543 O O . PRO A 1 196 ? -9.531 -27.859 -23.062 1 98.69 196 PRO A O 1
ATOM 1546 N N . MET A 1 197 ? -8.516 -25.875 -23.016 1 98.75 197 MET A N 1
ATOM 1547 C CA . MET A 1 197 ? -7.207 -26.422 -23.359 1 98.75 197 MET A CA 1
ATOM 1548 C C . MET A 1 197 ? -6.648 -27.266 -22.219 1 98.75 197 MET A C 1
ATOM 1550 O O . MET A 1 197 ? -6 -28.281 -22.453 1 98.75 197 MET A O 1
ATOM 1554 N N . LEU A 1 198 ? -6.879 -26.828 -21.016 1 98.81 198 LEU A N 1
ATOM 1555 C CA . LEU A 1 198 ? -6.383 -27.578 -19.859 1 98.81 198 LEU A CA 1
ATOM 1556 C C . LEU A 1 198 ? -6.973 -28.984 -19.828 1 98.81 198 LEU A C 1
ATOM 1558 O O . LEU A 1 198 ? -6.266 -29.953 -19.531 1 98.81 198 LEU A O 1
ATOM 1562 N N . TYR A 1 199 ? -8.219 -29.047 -20.125 1 98.44 199 TYR A N 1
ATOM 1563 C CA . TYR A 1 199 ? -8.867 -30.359 -20.156 1 98.44 199 TYR A CA 1
ATOM 1564 C C . TYR A 1 199 ? -8.383 -31.172 -21.359 1 98.44 199 TYR A C 1
ATOM 1566 O O . TYR A 1 199 ? -8.078 -32.344 -21.219 1 98.44 199 TYR A O 1
ATOM 1574 N N . GLN A 1 200 ? -8.375 -30.547 -22.484 1 98.12 200 GLN A N 1
ATOM 1575 C CA . GLN A 1 200 ? -8.023 -31.234 -23.734 1 98.12 200 GLN A CA 1
ATOM 1576 C C . GLN A 1 200 ? -6.664 -31.906 -23.625 1 98.12 200 GLN A C 1
ATOM 1578 O O . GLN A 1 200 ? -6.477 -33.031 -24.125 1 98.12 200 GLN A O 1
ATOM 1583 N N . TYR A 1 201 ? -5.762 -31.234 -22.938 1 98.19 201 TYR A N 1
ATOM 1584 C CA . TYR A 1 201 ? -4.398 -31.75 -22.922 1 98.19 201 TYR A CA 1
ATOM 1585 C C . TYR A 1 201 ? -4.055 -32.312 -21.562 1 98.19 201 TYR A C 1
ATOM 1587 O O . TYR A 1 201 ? -2.877 -32.531 -21.234 1 98.19 201 TYR A O 1
ATOM 1595 N N . LYS A 1 202 ? -5.062 -32.562 -20.75 1 97.75 202 LYS A N 1
ATOM 1596 C CA . LYS A 1 202 ? -4.98 -33.281 -19.484 1 97.75 202 LYS A CA 1
ATOM 1597 C C . LYS A 1 202 ? -3.928 -32.656 -18.562 1 97.75 202 LYS A C 1
ATOM 1599 O O . LYS A 1 202 ? -3.053 -33.344 -18.062 1 97.75 202 LYS A O 1
ATOM 1604 N N . VAL A 1 203 ? -3.986 -31.391 -18.453 1 98.56 203 VAL A N 1
ATOM 1605 C CA . VAL A 1 203 ? -3.107 -30.656 -17.547 1 98.56 203 VAL A CA 1
ATOM 1606 C C . VAL A 1 203 ? -3.32 -31.156 -16.109 1 98.56 203 VAL A C 1
ATOM 1608 O O . VAL A 1 203 ? -4.453 -31.406 -15.695 1 98.56 203 VAL A O 1
ATOM 1611 N N . THR A 1 204 ? -2.188 -31.297 -15.375 1 98.31 204 THR A N 1
ATOM 1612 C CA . THR A 1 204 ? -2.209 -31.812 -14.008 1 98.31 204 THR A CA 1
ATOM 1613 C C . THR A 1 204 ? -2.822 -30.781 -13.062 1 98.31 204 THR A C 1
ATOM 1615 O O . THR A 1 204 ? -3.664 -31.125 -12.227 1 98.31 204 THR A O 1
ATOM 1618 N N . ALA A 1 205 ? -2.377 -29.547 -13.172 1 98.81 205 ALA A N 1
ATOM 1619 C CA . ALA A 1 205 ? -2.885 -28.469 -12.312 1 98.81 205 ALA A CA 1
ATOM 1620 C C . ALA A 1 205 ? -2.586 -27.109 -12.914 1 98.81 205 ALA A C 1
ATOM 1622 O O . ALA A 1 205 ? -1.599 -26.938 -13.633 1 98.81 205 ALA A O 1
ATOM 1623 N N . TYR A 1 206 ? -3.477 -26.203 -12.672 1 98.94 206 TYR A N 1
ATOM 1624 C CA . TYR A 1 206 ? -3.26 -24.781 -12.938 1 98.94 206 TYR A CA 1
ATOM 1625 C C . TYR A 1 206 ? -2.912 -24.031 -11.656 1 98.94 206 TYR A C 1
ATOM 1627 O O . TYR A 1 206 ? -3.65 -24.109 -10.664 1 98.94 206 TYR A O 1
ATOM 1635 N N . MET A 1 207 ? -1.787 -23.328 -11.664 1 98.88 207 MET A N 1
ATOM 1636 C CA . MET A 1 207 ? -1.305 -22.594 -10.492 1 98.88 207 MET A CA 1
ATOM 1637 C C . MET A 1 207 ? -1.463 -21.094 -10.688 1 98.88 207 MET A C 1
ATOM 1639 O O . MET A 1 207 ? -1.1 -20.562 -11.734 1 98.88 207 MET A O 1
ATOM 1643 N N . CYS A 1 208 ? -2.029 -20.453 -9.617 1 98.81 208 CYS A N 1
ATOM 1644 C CA . CYS A 1 208 ? -2.297 -19.016 -9.789 1 98.81 208 CYS A CA 1
ATOM 1645 C C . CYS A 1 208 ? -2.236 -18.297 -8.445 1 98.81 208 CYS A C 1
ATOM 1647 O O . CYS A 1 208 ? -2.01 -18.922 -7.406 1 98.81 208 CYS A O 1
ATOM 1649 N N . GLY A 1 209 ? -2.277 -16.953 -8.523 1 98.06 209 GLY A N 1
ATOM 1650 C CA . GLY A 1 209 ? -2.402 -16.062 -7.391 1 98.06 209 GLY A CA 1
ATOM 1651 C C . GLY A 1 209 ? -3.539 -15.062 -7.543 1 98.06 209 GLY A C 1
ATOM 1652 O O . GLY A 1 209 ? -4.676 -15.453 -7.812 1 98.06 209 GLY A O 1
ATOM 1653 N N . HIS A 1 210 ? -3.311 -13.82 -7.344 1 96.56 210 HIS A N 1
ATOM 1654 C CA . HIS A 1 210 ? -4.203 -12.695 -7.602 1 96.56 210 HIS A CA 1
ATOM 1655 C C . HIS A 1 210 ? -5.207 -12.516 -6.469 1 96.56 210 HIS A C 1
ATOM 1657 O O . HIS A 1 210 ? -5.492 -11.391 -6.059 1 96.56 210 HIS A O 1
ATOM 1663 N N . ASP A 1 211 ? -5.859 -13.57 -6.098 1 96.44 211 ASP A N 1
ATOM 1664 C CA . ASP A 1 211 ? -6.625 -13.5 -4.859 1 96.44 211 ASP A CA 1
ATOM 1665 C C . ASP A 1 211 ? -5.734 -13.75 -3.645 1 96.44 211 ASP A C 1
ATOM 1667 O O . ASP A 1 211 ? -4.828 -14.586 -3.693 1 96.44 211 ASP A O 1
ATOM 1671 N N . HIS A 1 212 ? -5.988 -13.023 -2.557 1 96.75 212 HIS A N 1
ATOM 1672 C CA . HIS A 1 212 ? -5.043 -12.969 -1.448 1 96.75 212 HIS A CA 1
ATOM 1673 C C . HIS A 1 212 ? -5.418 -13.953 -0.35 1 96.75 212 HIS A C 1
ATOM 1675 O O . HIS A 1 212 ? -5.637 -13.562 0.798 1 96.75 212 HIS A O 1
ATOM 1681 N N . ASN A 1 213 ? -5.426 -15.133 -0.671 1 98.12 213 ASN A N 1
ATOM 1682 C CA . ASN A 1 213 ? -5.688 -16.281 0.193 1 98.12 213 ASN A CA 1
ATOM 1683 C C . ASN A 1 213 ? -5.176 -17.578 -0.425 1 98.12 213 ASN A C 1
ATOM 1685 O O . ASN A 1 213 ? -4.445 -17.547 -1.418 1 98.12 213 ASN A O 1
ATOM 1689 N N . LEU A 1 214 ? -5.453 -18.766 0.224 1 98.88 214 LEU A N 1
ATOM 1690 C CA . LEU A 1 214 ? -5.133 -20.062 -0.328 1 98.88 214 LEU A CA 1
ATOM 1691 C C . LEU A 1 214 ? -6.398 -20.828 -0.705 1 98.88 214 LEU A C 1
ATOM 1693 O O . LEU A 1 214 ? -7.371 -20.844 0.056 1 98.88 214 LEU A O 1
ATOM 1697 N N . GLN A 1 215 ? -6.363 -21.391 -1.933 1 98.94 215 GLN A N 1
ATOM 1698 C CA . GLN A 1 215 ? -7.516 -22.156 -2.383 1 98.94 215 GLN A CA 1
ATOM 1699 C C . GLN A 1 215 ? -7.078 -23.406 -3.141 1 98.94 215 GLN A C 1
ATOM 1701 O O . GLN A 1 215 ? -6.047 -23.406 -3.812 1 98.94 215 GLN A O 1
ATOM 1706 N N . HIS A 1 216 ? -7.871 -24.438 -3.018 1 98.94 216 HIS A N 1
ATOM 1707 C CA . HIS A 1 216 ? -7.855 -25.594 -3.906 1 98.94 216 HIS A CA 1
ATOM 1708 C C . HIS A 1 216 ? -9.242 -25.859 -4.484 1 98.94 216 HIS A C 1
ATOM 1710 O O . HIS A 1 216 ? -10.188 -26.109 -3.74 1 98.94 216 HIS A O 1
ATOM 1716 N N . LEU A 1 217 ? -9.336 -25.688 -5.75 1 98.88 217 LEU A N 1
ATOM 1717 C CA . LEU A 1 217 ? -10.547 -26.094 -6.461 1 98.88 217 LEU A CA 1
ATOM 1718 C C . LEU A 1 217 ? -10.258 -27.281 -7.391 1 98.88 217 LEU A C 1
ATOM 1720 O O . LEU A 1 217 ? -9.109 -27.484 -7.793 1 98.88 217 LEU A O 1
ATOM 1724 N N . GLN A 1 218 ? -11.266 -28.016 -7.691 1 98.5 218 GLN A N 1
ATOM 1725 C CA . GLN A 1 218 ? -11.141 -29.125 -8.633 1 98.5 218 GLN A CA 1
ATOM 1726 C C . GLN A 1 218 ? -12.438 -29.359 -9.398 1 98.5 218 GLN A C 1
ATOM 1728 O O . GLN A 1 218 ? -13.531 -29.203 -8.844 1 98.5 218 GLN A O 1
ATOM 1733 N N . THR A 1 219 ? -12.312 -29.625 -10.594 1 98 219 THR A N 1
ATOM 1734 C CA . THR A 1 219 ? -13.438 -29.984 -11.445 1 98 219 THR A CA 1
ATOM 1735 C C . THR A 1 219 ? -13.07 -31.141 -12.359 1 98 219 THR A C 1
ATOM 1737 O O . THR A 1 219 ? -11.898 -31.359 -12.648 1 98 219 THR A O 1
ATOM 1740 N N . THR A 1 220 ? -14.117 -31.938 -12.695 1 97.19 220 THR A N 1
ATOM 1741 C CA . THR A 1 220 ? -13.938 -33.062 -13.602 1 97.19 220 THR A CA 1
ATOM 1742 C C . THR A 1 220 ? -14.773 -32.875 -14.867 1 97.19 220 THR A C 1
ATOM 1744 O O . THR A 1 220 ? -15.961 -32.531 -14.789 1 97.19 220 THR A O 1
ATOM 1747 N N . GLN A 1 221 ? -14.141 -33.031 -15.922 1 95.62 221 GLN A N 1
ATOM 1748 C CA . GLN A 1 221 ? -14.812 -33.031 -17.219 1 95.62 221 GLN A CA 1
ATOM 1749 C C . GLN A 1 221 ? -14.32 -34.188 -18.078 1 95.62 221 GLN A C 1
ATOM 1751 O O . GLN A 1 221 ? -13.117 -34.375 -18.266 1 95.62 221 GLN A O 1
ATOM 1756 N N . ASP A 1 222 ? -15.289 -35.094 -18.562 1 94.31 222 ASP A N 1
ATOM 1757 C CA . ASP A 1 222 ? -15 -36.219 -19.438 1 94.31 222 ASP A CA 1
ATOM 1758 C C . ASP A 1 222 ? -13.906 -37.094 -18.859 1 94.31 222 ASP A C 1
ATOM 1760 O O . ASP A 1 222 ? -12.953 -37.438 -19.562 1 94.31 222 ASP A O 1
ATOM 1764 N N . GLY A 1 223 ? -13.969 -37.281 -17.609 1 92.94 223 GLY A N 1
ATOM 1765 C CA . GLY A 1 223 ? -13.07 -38.188 -16.922 1 92.94 223 GLY A CA 1
ATOM 1766 C C . GLY A 1 223 ? -11.734 -37.594 -16.578 1 92.94 223 GLY A C 1
ATOM 1767 O O . GLY A 1 223 ? -10.875 -38.25 -15.977 1 92.94 223 GLY A O 1
ATOM 1768 N N . VAL A 1 224 ? -11.508 -36.312 -16.984 1 95.19 224 VAL A N 1
ATOM 1769 C CA . VAL A 1 224 ? -10.258 -35.625 -16.672 1 95.19 224 VAL A CA 1
ATOM 1770 C C . VAL A 1 224 ? -10.453 -34.75 -15.445 1 95.19 224 VAL A C 1
ATOM 1772 O O . VAL A 1 224 ? -11.305 -33.875 -15.438 1 95.19 224 VAL A O 1
ATOM 1775 N N . LEU A 1 225 ? -9.68 -35.031 -14.383 1 96.12 225 LEU A N 1
ATOM 1776 C CA . LEU A 1 225 ? -9.688 -34.219 -13.172 1 96.12 225 LEU A CA 1
ATOM 1777 C C . LEU A 1 225 ? -8.688 -33.062 -13.273 1 96.12 225 LEU A C 1
ATOM 1779 O O . LEU A 1 225 ? -7.5 -33.312 -13.523 1 96.12 225 LEU A O 1
ATOM 1783 N N . LEU A 1 226 ? -9.156 -31.906 -13.125 1 98.25 226 LEU A N 1
ATOM 1784 C CA . LEU A 1 226 ? -8.297 -30.734 -13.164 1 98.25 226 LEU A CA 1
ATOM 1785 C C . LEU A 1 226 ? -8.25 -30.047 -11.797 1 98.25 226 LEU A C 1
ATOM 1787 O O . LEU A 1 226 ? -9.289 -29.828 -11.172 1 98.25 226 LEU A O 1
ATOM 1791 N N . ASN A 1 227 ? -7.02 -29.75 -11.375 1 98.81 227 ASN A N 1
ATOM 1792 C CA . ASN A 1 227 ? -6.812 -29.062 -10.094 1 98.81 227 ASN A CA 1
ATOM 1793 C C . ASN A 1 227 ? -6.418 -27.609 -10.297 1 98.81 227 ASN A C 1
ATOM 1795 O O . ASN A 1 227 ? -5.633 -27.297 -11.195 1 98.81 227 ASN A O 1
ATOM 1799 N N . PHE A 1 228 ? -7.016 -26.766 -9.539 1 98.94 228 PHE A N 1
ATOM 1800 C CA . PHE A 1 228 ? -6.676 -25.344 -9.484 1 98.94 228 PHE A CA 1
ATOM 1801 C C . PHE A 1 228 ? -6.047 -24.984 -8.141 1 98.94 228 PHE A C 1
ATOM 1803 O O . PHE A 1 228 ? -6.723 -25 -7.109 1 98.94 228 PHE A O 1
ATOM 1810 N N . ILE A 1 229 ? -4.77 -24.672 -8.188 1 98.94 229 ILE A N 1
ATOM 1811 C CA . ILE A 1 229 ? -3.982 -24.391 -6.996 1 98.94 229 ILE A CA 1
ATOM 1812 C C . ILE A 1 229 ? -3.756 -22.891 -6.867 1 98.94 229 ILE A C 1
ATOM 1814 O O . ILE A 1 229 ? -3 -22.297 -7.645 1 98.94 229 ILE A O 1
ATOM 1818 N N . LEU A 1 230 ? -4.414 -22.297 -5.93 1 98.88 230 LEU A N 1
ATOM 1819 C CA . LEU A 1 230 ? -4.238 -20.859 -5.73 1 98.88 230 LEU A CA 1
ATOM 1820 C C . LEU A 1 230 ? -3.396 -20.578 -4.488 1 98.88 230 LEU A C 1
ATOM 1822 O O . LEU A 1 230 ? -3.725 -21.047 -3.395 1 98.88 230 LEU A O 1
ATOM 1826 N N . SER A 1 231 ? -2.32 -19.875 -4.656 1 98.81 231 SER A N 1
ATOM 1827 C CA . SER A 1 231 ? -1.424 -19.422 -3.596 1 98.81 231 SER A CA 1
ATOM 1828 C C . SER A 1 231 ? -1.174 -17.922 -3.688 1 98.81 231 SER A C 1
ATOM 1830 O O . SER A 1 231 ? -0.211 -17.484 -4.32 1 98.81 231 SER A O 1
ATOM 1832 N N . GLY A 1 232 ? -2.012 -17.109 -2.984 1 98.44 232 GLY A N 1
ATOM 1833 C CA . GLY A 1 232 ? -1.903 -15.672 -3.102 1 98.44 232 GLY A CA 1
ATOM 1834 C C . GLY A 1 232 ? -1.766 -14.969 -1.763 1 98.44 232 GLY A C 1
ATOM 1835 O O . GLY A 1 232 ? -2.068 -13.781 -1.644 1 98.44 232 GLY A O 1
ATOM 1836 N N . ALA A 1 233 ? -1.267 -15.688 -0.74 1 98.31 233 ALA A N 1
ATOM 1837 C CA . ALA A 1 233 ? -1.309 -15.141 0.615 1 98.31 233 ALA A CA 1
ATOM 1838 C C . ALA A 1 233 ? 0.093 -14.805 1.114 1 98.31 233 ALA A C 1
ATOM 1840 O O . ALA A 1 233 ? 0.362 -14.859 2.316 1 98.31 233 ALA A O 1
ATOM 1841 N N . ALA A 1 234 ? 0.988 -14.43 0.224 1 98.5 234 ALA A N 1
ATOM 1842 C CA . ALA A 1 234 ? 2.379 -14.258 0.635 1 98.5 234 ALA A CA 1
ATOM 1843 C C . ALA A 1 234 ? 2.641 -12.828 1.089 1 98.5 234 ALA A C 1
ATOM 1845 O O . ALA A 1 234 ? 3.695 -12.531 1.657 1 98.5 234 ALA A O 1
ATOM 1846 N N . ASN A 1 235 ? 1.684 -11.922 0.888 1 97.81 235 ASN A N 1
ATOM 1847 C CA . ASN A 1 235 ? 1.878 -10.539 1.309 1 97.81 235 ASN A CA 1
ATOM 1848 C C . ASN A 1 235 ? 0.636 -9.984 2.002 1 97.81 235 ASN A C 1
ATOM 1850 O O . ASN A 1 235 ? 0.736 -9.086 2.84 1 97.81 235 ASN A O 1
ATOM 1854 N N . PHE A 1 236 ? -0.546 -10.383 1.576 1 95.88 236 PHE A N 1
ATOM 1855 C CA . PHE A 1 236 ? -1.843 -10 2.121 1 95.88 236 PHE A CA 1
ATOM 1856 C C . PHE A 1 236 ? -2.729 -11.219 2.328 1 95.88 236 PHE A C 1
ATOM 1858 O O . PHE A 1 236 ? -2.557 -12.242 1.656 1 95.88 236 PHE A O 1
ATOM 1865 N N . ILE A 1 237 ? -3.633 -11.094 3.268 1 97.06 237 ILE A N 1
ATOM 1866 C CA . ILE A 1 237 ? -4.648 -12.117 3.475 1 97.06 237 ILE A CA 1
ATOM 1867 C C . ILE A 1 237 ? -6.039 -11.484 3.434 1 97.06 237 ILE A C 1
ATOM 1869 O O . ILE A 1 237 ? -6.316 -10.539 4.18 1 97.06 237 ILE A O 1
ATOM 1873 N N . ASP A 1 238 ? -6.84 -11.938 2.561 1 95.81 238 ASP A N 1
ATOM 1874 C CA . ASP A 1 238 ? -8.211 -11.469 2.383 1 95.81 238 ASP A CA 1
ATOM 1875 C C . ASP A 1 238 ? -9.203 -12.625 2.502 1 95.81 238 ASP A C 1
ATOM 1877 O O . ASP A 1 238 ? -9.141 -13.586 1.727 1 95.81 238 ASP A O 1
ATOM 1881 N N . PRO A 1 239 ? -10.156 -12.531 3.369 1 95.81 239 PRO A N 1
ATOM 1882 C CA . PRO A 1 239 ? -11.062 -13.656 3.621 1 95.81 239 PRO A CA 1
ATOM 1883 C C . PRO A 1 239 ? -12.25 -13.68 2.666 1 95.81 239 PRO A C 1
ATOM 1885 O O . PRO A 1 239 ? -13.117 -14.555 2.775 1 95.81 239 PRO A O 1
ATOM 1888 N N . SER A 1 240 ? -12.32 -12.906 1.709 1 93.81 240 SER A N 1
ATOM 1889 C CA . SER A 1 240 ? -13.469 -12.781 0.823 1 93.81 240 SER A CA 1
ATOM 1890 C C . SER A 1 240 ? -13.789 -14.102 0.136 1 93.81 240 SER A C 1
ATOM 1892 O O . SER A 1 240 ? -12.883 -14.828 -0.281 1 93.81 240 SER A O 1
ATOM 1894 N N . VAL A 1 241 ? -15.078 -14.453 0.038 1 96.38 241 VAL A N 1
ATOM 1895 C CA . VAL A 1 241 ? -15.602 -15.578 -0.734 1 96.38 241 VAL A CA 1
ATOM 1896 C C . VAL A 1 241 ? -16.734 -15.102 -1.632 1 96.38 241 VAL A C 1
ATOM 1898 O O . VAL A 1 241 ? -17.719 -15.82 -1.83 1 96.38 241 VAL A O 1
ATOM 1901 N N . GLU A 1 242 ? -16.625 -13.93 -2.092 1 93.69 242 GLU A N 1
ATOM 1902 C CA . GLU A 1 242 ? -17.703 -13.211 -2.775 1 93.69 242 GLU A CA 1
ATOM 1903 C C . GLU A 1 242 ? -18.156 -13.969 -4.016 1 93.69 242 GLU A C 1
ATOM 1905 O O . GLU A 1 242 ? -19.328 -13.891 -4.391 1 93.69 242 GLU A O 1
ATOM 1910 N N . HIS A 1 243 ? -17.312 -14.773 -4.652 1 96.44 243 HIS A N 1
ATOM 1911 C CA . HIS A 1 243 ? -17.656 -15.43 -5.906 1 96.44 243 HIS A CA 1
ATOM 1912 C C . HIS A 1 243 ? -17.781 -16.938 -5.715 1 96.44 243 HIS A C 1
ATOM 1914 O O . HIS A 1 243 ? -17.453 -17.719 -6.617 1 96.44 243 HIS A O 1
ATOM 1920 N N . ARG A 1 244 ? -18.219 -17.312 -4.562 1 96.75 244 ARG A N 1
ATOM 1921 C CA . ARG A 1 244 ? -18.422 -18.719 -4.258 1 96.75 244 ARG A CA 1
ATOM 1922 C C . ARG A 1 244 ? -19.438 -19.344 -5.207 1 96.75 244 ARG A C 1
ATOM 1924 O O . ARG A 1 244 ? -19.312 -20.516 -5.57 1 96.75 244 ARG A O 1
ATOM 1931 N N . LYS A 1 245 ? -20.484 -18.578 -5.711 1 96.94 245 LYS A N 1
ATOM 1932 C CA . LYS A 1 245 ? -21.547 -19.094 -6.57 1 96.94 245 LYS A CA 1
ATOM 1933 C C . LYS A 1 245 ? -21.172 -18.938 -8.047 1 96.94 245 LYS A C 1
ATOM 1935 O O . LYS A 1 245 ? -21.953 -19.328 -8.922 1 96.94 245 LYS A O 1
ATOM 1940 N N . SER A 1 246 ? -19.922 -18.391 -8.258 1 96.81 246 SER A N 1
ATOM 1941 C CA . SER A 1 246 ? -19.516 -18.125 -9.633 1 96.81 246 SER A CA 1
ATOM 1942 C C . SER A 1 246 ? -18.578 -19.219 -10.156 1 96.81 246 SER A C 1
ATOM 1944 O O . SER A 1 246 ? -17.984 -19.062 -11.219 1 96.81 246 SER A O 1
ATOM 1946 N N . VAL A 1 247 ? -18.344 -20.188 -9.398 1 98.19 247 VAL A N 1
ATOM 1947 C CA . VAL A 1 247 ? -17.594 -21.375 -9.805 1 98.19 247 VAL A CA 1
ATOM 1948 C C . VAL A 1 247 ? -18.5 -22.594 -9.789 1 98.19 247 VAL A C 1
ATOM 1950 O O . VAL A 1 247 ? -19.578 -22.578 -9.195 1 98.19 247 VAL A O 1
ATOM 1953 N N . PRO A 1 248 ? -18.141 -23.688 -10.508 1 98.06 248 PRO A N 1
ATOM 1954 C CA . PRO A 1 248 ? -19 -24.875 -10.469 1 98.06 248 PRO A CA 1
ATOM 1955 C C . PRO A 1 248 ? -19.25 -25.375 -9.055 1 98.06 248 PRO A C 1
ATOM 1957 O O . PRO A 1 248 ? -18.344 -25.375 -8.219 1 98.06 248 PRO A O 1
ATOM 1960 N N . GLU A 1 249 ? -20.5 -25.766 -8.828 1 97.06 249 GLU A N 1
ATOM 1961 C CA . GLU A 1 249 ? -20.891 -26.25 -7.504 1 97.06 249 GLU A CA 1
ATOM 1962 C C . GLU A 1 249 ? -20 -27.406 -7.051 1 97.06 249 GLU A C 1
ATOM 1964 O O . GLU A 1 249 ? -19.734 -28.328 -7.82 1 97.06 249 GLU A O 1
ATOM 1969 N N . GLY A 1 250 ? -19.547 -27.297 -5.836 1 97.06 250 GLY A N 1
ATOM 1970 C CA . GLY A 1 250 ? -18.766 -28.375 -5.254 1 97.06 250 GLY A CA 1
ATOM 1971 C C . GLY A 1 250 ? -17.312 -28.344 -5.668 1 97.06 250 GLY A C 1
ATOM 1972 O O . GLY A 1 250 ? -16.5 -29.156 -5.188 1 97.06 250 GLY A O 1
ATOM 1973 N N . SER A 1 251 ? -16.891 -27.406 -6.496 1 98.44 251 SER A N 1
ATOM 1974 C CA . SER A 1 251 ? -15.531 -27.375 -7.023 1 98.44 251 SER A CA 1
ATOM 1975 C C . SER A 1 251 ? -14.539 -26.859 -5.98 1 98.44 251 SER A C 1
ATOM 1977 O O . SER A 1 251 ? -13.367 -27.234 -6 1 98.44 251 SER A O 1
ATOM 1979 N N . SER A 1 252 ? -14.953 -25.938 -5.09 1 98.69 252 SER A N 1
ATOM 1980 C CA . SER A 1 252 ? -14.07 -25.422 -4.043 1 98.69 252 SER A CA 1
ATOM 1981 C C . SER A 1 252 ? -13.875 -26.453 -2.936 1 98.69 252 SER A C 1
ATOM 1983 O O . SER A 1 252 ? -14.797 -26.719 -2.162 1 98.69 252 SER A O 1
ATOM 1985 N N . VAL A 1 253 ? -12.68 -26.984 -2.752 1 98.44 253 VAL A N 1
ATOM 1986 C CA . VAL A 1 253 ? -12.477 -28.047 -1.781 1 98.44 253 VAL A CA 1
ATOM 1987 C C . VAL A 1 253 ? -11.664 -27.531 -0.6 1 98.44 253 VAL A C 1
ATOM 1989 O O . VAL A 1 253 ? -11.664 -28.125 0.477 1 98.44 253 VAL A O 1
ATOM 1992 N N . PHE A 1 254 ? -11.016 -26.453 -0.754 1 98.81 254 PHE A N 1
ATOM 1993 C CA . PHE A 1 254 ? -10.227 -25.875 0.327 1 98.81 254 PHE A CA 1
ATOM 1994 C C . PHE A 1 254 ? -10.102 -24.359 0.154 1 98.81 254 PHE A C 1
ATOM 1996 O O . PHE A 1 254 ? -9.867 -23.875 -0.955 1 98.81 254 PHE A O 1
ATOM 2003 N N . HIS A 1 255 ? -10.273 -23.609 1.203 1 98.69 255 HIS A N 1
ATOM 2004 C CA . HIS A 1 255 ? -10.07 -22.172 1.301 1 98.69 255 HIS A CA 1
ATOM 2005 C C . HIS A 1 255 ? -9.492 -21.781 2.658 1 98.69 255 HIS A C 1
ATOM 2007 O O . HIS A 1 255 ? -9.984 -22.234 3.697 1 98.69 255 HIS A O 1
ATOM 2013 N N . TRP A 1 256 ? -8.43 -20.984 2.68 1 98.62 256 TRP A N 1
ATOM 2014 C CA . TRP A 1 256 ? -7.797 -20.547 3.92 1 98.62 256 TRP A CA 1
ATOM 2015 C C . TRP A 1 256 ? -7.488 -19.062 3.873 1 98.62 256 TRP A C 1
ATOM 2017 O O . TRP A 1 256 ? -6.973 -18.547 2.871 1 98.62 256 TRP A O 1
ATOM 2027 N N . SER A 1 257 ? -7.809 -18.344 4.969 1 97.38 257 SER A N 1
ATOM 2028 C CA . SER A 1 257 ? -7.551 -16.906 5.078 1 97.38 257 SER A CA 1
ATOM 2029 C C . SER A 1 257 ? -7.457 -16.469 6.535 1 97.38 257 SER A C 1
ATOM 2031 O O . SER A 1 257 ? -8.086 -15.484 6.938 1 97.38 257 SER A O 1
ATOM 2033 N N . ASP A 1 258 ? -6.66 -17.078 7.301 1 95.31 258 ASP A N 1
ATOM 2034 C CA . ASP A 1 258 ? -6.492 -16.703 8.703 1 95.31 258 ASP A CA 1
ATOM 2035 C C . ASP A 1 258 ? -5.801 -15.344 8.828 1 95.31 258 ASP A C 1
ATOM 2037 O O . ASP A 1 258 ? -4.586 -15.234 8.648 1 95.31 258 ASP A O 1
ATOM 2041 N N . LEU A 1 259 ? -6.535 -14.328 9.297 1 91 259 LEU A N 1
ATOM 2042 C CA . LEU A 1 259 ? -6.062 -12.945 9.344 1 91 259 LEU A CA 1
ATOM 2043 C C . LEU A 1 259 ? -5 -12.773 10.422 1 91 259 LEU A C 1
ATOM 2045 O O . LEU A 1 259 ? -4.293 -11.758 10.445 1 91 259 LEU A O 1
ATOM 2049 N N . PHE A 1 260 ? -4.871 -13.672 11.273 1 90.25 260 PHE A N 1
ATOM 2050 C CA . PHE A 1 260 ? -3.904 -13.578 12.367 1 90.25 260 PHE A CA 1
ATOM 2051 C C . PHE A 1 260 ? -2.619 -14.32 12.016 1 90.25 260 PHE A C 1
ATOM 2053 O O . PHE A 1 260 ? -1.627 -14.227 12.742 1 90.25 260 PHE A O 1
ATOM 2060 N N . ALA A 1 261 ? -2.645 -14.977 10.898 1 92.81 261 ALA A N 1
ATOM 2061 C CA . ALA A 1 261 ? -1.451 -15.688 10.438 1 92.81 261 ALA A CA 1
ATOM 2062 C C . ALA A 1 261 ? -0.497 -14.742 9.711 1 92.81 261 ALA A C 1
ATOM 2064 O O . ALA A 1 261 ? -0.886 -13.641 9.312 1 92.81 261 ALA A O 1
ATOM 2065 N N . LEU A 1 262 ? 0.776 -15.141 9.633 1 93.56 262 LEU A N 1
ATOM 2066 C CA . LEU A 1 262 ? 1.795 -14.352 8.953 1 93.56 262 LEU A CA 1
ATOM 2067 C C . LEU A 1 262 ? 1.938 -14.789 7.496 1 93.56 262 LEU A C 1
ATOM 2069 O O . LEU A 1 262 ? 3.041 -14.789 6.949 1 93.56 262 LEU A O 1
ATOM 2073 N N . GLY A 1 263 ? 0.85 -15.328 6.836 1 96.81 263 GLY A N 1
ATOM 2074 C CA . GLY A 1 263 ? 0.879 -15.672 5.426 1 96.81 263 GLY A CA 1
ATOM 2075 C C . GLY A 1 263 ? 0.801 -17.172 5.176 1 96.81 263 GLY A C 1
ATOM 2076 O O . GLY A 1 263 ? 0.484 -17.938 6.086 1 96.81 263 GLY A O 1
ATOM 2077 N N . GLY A 1 264 ? 1.024 -17.516 3.918 1 98.19 264 GLY A N 1
ATOM 2078 C CA . GLY A 1 264 ? 0.952 -18.906 3.484 1 98.19 264 GLY A CA 1
ATOM 2079 C C . GLY A 1 264 ? 1.441 -19.109 2.062 1 98.19 264 GLY A C 1
ATOM 2080 O O . GLY A 1 264 ? 1.645 -18.141 1.323 1 98.19 264 GLY A O 1
ATOM 2081 N N . PHE A 1 265 ? 1.678 -20.344 1.766 1 98.81 265 PHE A N 1
ATOM 2082 C CA . PHE A 1 265 ? 2.205 -20.734 0.462 1 98.81 265 PHE A CA 1
ATOM 2083 C C . PHE A 1 265 ? 1.979 -22.219 0.208 1 98.81 265 PHE A C 1
ATOM 2085 O O . PHE A 1 265 ? 1.377 -22.922 1.032 1 98.81 265 PHE A O 1
ATOM 2092 N N . VAL A 1 266 ? 2.377 -22.656 -0.98 1 98.88 266 VAL A N 1
ATOM 2093 C CA . VAL A 1 266 ? 2.219 -24.062 -1.354 1 98.88 266 VAL A CA 1
ATOM 2094 C C . VAL A 1 266 ? 3.588 -24.688 -1.598 1 98.88 266 VAL A C 1
ATOM 2096 O O . VAL A 1 266 ? 4.453 -24.078 -2.232 1 98.88 266 VAL A O 1
ATOM 2099 N N . PHE A 1 267 ? 3.762 -25.828 -0.995 1 98.81 267 PHE A N 1
ATOM 2100 C CA . PHE A 1 267 ? 4.926 -26.672 -1.239 1 98.81 267 PHE A CA 1
ATOM 2101 C C . PHE A 1 267 ? 4.551 -27.891 -2.082 1 98.81 267 PHE A C 1
ATOM 2103 O O . PHE A 1 267 ? 3.551 -28.547 -1.809 1 98.81 267 PHE A O 1
ATOM 2110 N N . THR A 1 268 ? 5.352 -28.141 -3.146 1 98.75 268 THR A N 1
ATOM 2111 C CA . THR A 1 268 ? 5.027 -29.25 -4.043 1 98.75 268 THR A CA 1
ATOM 2112 C C . THR A 1 268 ? 6.172 -30.266 -4.098 1 98.75 268 THR A C 1
ATOM 2114 O O . THR A 1 268 ? 7.328 -29.875 -4.297 1 98.75 268 THR A O 1
ATOM 2117 N N . GLU A 1 269 ? 5.844 -31.5 -3.957 1 98 269 GLU A N 1
ATOM 2118 C CA . GLU A 1 269 ? 6.766 -32.625 -4.148 1 98 269 GLU A CA 1
ATOM 2119 C C . GLU A 1 269 ? 6.344 -33.469 -5.332 1 98 269 GLU A C 1
ATOM 2121 O O . GLU A 1 269 ? 5.164 -33.812 -5.48 1 98 269 GLU A O 1
ATOM 2126 N N . VAL A 1 270 ? 7.34 -33.875 -6.156 1 98.06 270 VAL A N 1
ATOM 2127 C CA . VAL A 1 270 ? 7.055 -34.656 -7.344 1 98.06 270 VAL A CA 1
ATOM 2128 C C . VAL A 1 270 ? 7.867 -35.969 -7.301 1 98.06 270 VAL A C 1
ATOM 2130 O O . VAL A 1 270 ? 9.078 -35.938 -7.082 1 98.06 270 VAL A O 1
ATOM 2133 N N . THR A 1 271 ? 7.219 -37.062 -7.445 1 96.94 271 THR A N 1
ATOM 2134 C CA . THR A 1 271 ? 7.828 -38.375 -7.625 1 96.94 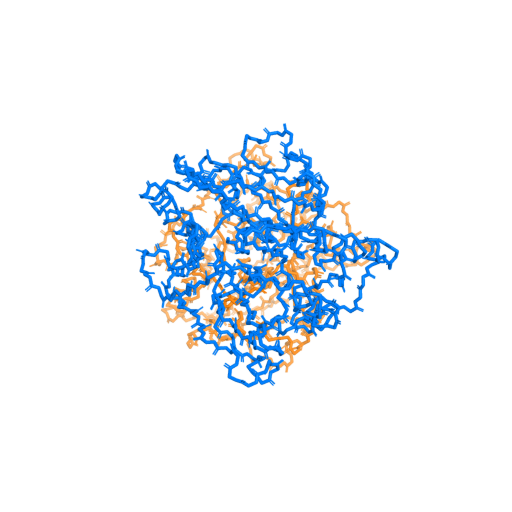271 THR A CA 1
ATOM 2135 C C . THR A 1 271 ? 7.344 -39.031 -8.922 1 96.94 271 THR A C 1
ATOM 2137 O O . THR A 1 271 ? 6.566 -38.406 -9.664 1 96.94 271 THR A O 1
ATOM 2140 N N . SER A 1 272 ? 7.867 -40.25 -9.203 1 95.88 272 SER A N 1
ATOM 2141 C CA . SER A 1 272 ? 7.434 -40.938 -10.398 1 95.88 272 SER A CA 1
ATOM 2142 C C . SER A 1 272 ? 5.996 -41.438 -10.258 1 95.88 272 SER A C 1
ATOM 2144 O O . SER A 1 272 ? 5.324 -41.719 -11.258 1 95.88 272 SER A O 1
ATOM 2146 N N . SER A 1 273 ? 5.523 -41.5 -9.016 1 96.88 273 SER A N 1
ATOM 2147 C CA . SER A 1 273 ? 4.219 -42.125 -8.781 1 96.88 273 SER A CA 1
ATOM 2148 C C . SER A 1 273 ? 3.154 -41.062 -8.5 1 96.88 273 SER A C 1
ATOM 2150 O O . SER A 1 273 ? 1.969 -41.281 -8.758 1 96.88 273 SER A O 1
ATOM 2152 N N . ASN A 1 274 ? 3.586 -39.938 -7.898 1 97.44 274 ASN A N 1
ATOM 2153 C CA . ASN A 1 274 ? 2.582 -38.938 -7.598 1 97.44 274 ASN A CA 1
ATOM 2154 C C . ASN A 1 274 ? 3.209 -37.562 -7.449 1 97.44 274 ASN A C 1
ATOM 2156 O O . ASN A 1 274 ? 4.426 -37.438 -7.309 1 97.44 274 ASN A O 1
ATOM 2160 N N . MET A 1 275 ? 2.408 -36.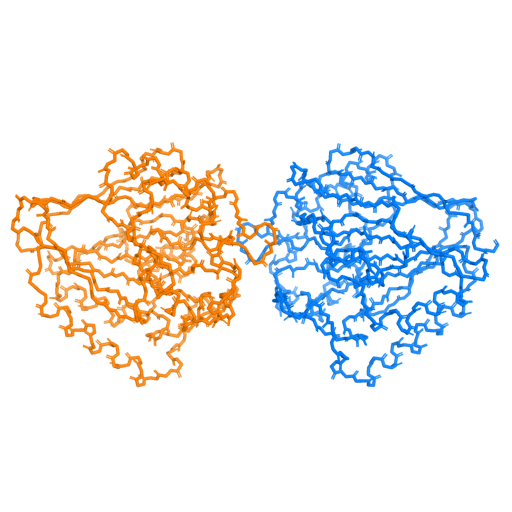562 -7.59 1 98.25 275 MET A N 1
ATOM 2161 C CA . MET A 1 275 ? 2.678 -35.188 -7.281 1 98.25 275 MET A CA 1
ATOM 2162 C C . MET A 1 275 ? 1.779 -34.688 -6.148 1 98.25 275 MET A C 1
ATOM 2164 O O . MET A 1 275 ? 0.559 -34.844 -6.207 1 98.25 275 MET A O 1
ATOM 2168 N N . THR A 1 276 ? 2.434 -34.062 -5.109 1 98.75 276 THR A N 1
ATOM 2169 C CA . THR A 1 276 ? 1.649 -33.656 -3.951 1 98.75 276 THR A CA 1
ATOM 2170 C C . THR A 1 276 ? 1.818 -32.156 -3.701 1 98.75 276 THR A C 1
ATOM 2172 O O . THR A 1 276 ? 2.939 -31.672 -3.539 1 98.75 276 THR A O 1
ATOM 2175 N N . PHE A 1 277 ? 0.691 -31.469 -3.742 1 98.88 277 PHE A N 1
ATOM 2176 C CA . PHE A 1 277 ? 0.643 -30.094 -3.301 1 98.88 277 PHE A CA 1
ATOM 2177 C C . PHE A 1 277 ? 0.268 -30 -1.827 1 98.88 277 PHE A C 1
ATOM 2179 O O . PHE A 1 277 ? -0.756 -30.547 -1.407 1 98.88 277 PHE A O 1
ATOM 2186 N N . THR A 1 278 ? 1.065 -29.281 -1.062 1 98.88 278 THR A N 1
ATOM 2187 C CA . THR A 1 278 ? 0.801 -29.078 0.357 1 98.88 278 THR A CA 1
ATOM 2188 C C . THR A 1 278 ? 0.676 -27.578 0.667 1 98.88 278 THR A C 1
ATOM 2190 O O . THR A 1 278 ? 1.603 -26.812 0.415 1 98.88 278 THR A O 1
ATOM 2193 N N . TYR A 1 279 ? -0.47 -27.25 1.189 1 98.88 279 TYR A N 1
ATOM 2194 C CA . TYR A 1 279 ? -0.703 -25.891 1.635 1 98.88 279 TYR A CA 1
ATOM 2195 C C . TYR A 1 279 ? -0.21 -25.688 3.062 1 98.88 279 TYR A C 1
ATOM 2197 O O . TYR A 1 279 ? -0.529 -26.469 3.953 1 98.88 279 TYR A O 1
ATOM 2205 N N . LEU A 1 280 ? 0.535 -24.609 3.254 1 98.75 280 LEU A N 1
ATOM 2206 C CA . LEU A 1 280 ? 1.075 -24.297 4.574 1 98.75 280 LEU A CA 1
ATOM 2207 C C . LEU A 1 280 ? 0.831 -22.844 4.93 1 98.75 280 LEU A C 1
ATOM 2209 O O . LEU A 1 280 ? 0.838 -21.969 4.055 1 98.75 280 LEU A O 1
ATOM 2213 N N . ASP A 1 281 ? 0.633 -22.609 6.188 1 98.25 281 ASP A N 1
ATOM 2214 C CA . ASP A 1 281 ? 0.742 -21.219 6.625 1 98.25 281 ASP A CA 1
ATOM 2215 C C . ASP A 1 281 ? 2.158 -20.906 7.102 1 98.25 281 ASP A C 1
ATOM 2217 O O . ASP A 1 281 ? 3.031 -21.766 7.09 1 98.25 281 ASP A O 1
ATOM 2221 N N . ALA A 1 282 ? 2.416 -19.719 7.469 1 97.62 282 ALA A N 1
ATOM 2222 C CA . ALA A 1 282 ? 3.768 -19.25 7.746 1 97.62 282 ALA A CA 1
ATOM 2223 C C . ALA A 1 282 ? 4.262 -19.75 9.102 1 97.62 282 ALA A C 1
ATOM 2225 O O . ALA A 1 282 ? 5.406 -19.5 9.484 1 97.62 282 ALA A O 1
ATOM 2226 N N . SER A 1 283 ? 3.514 -20.469 9.82 1 97.12 283 SER A N 1
ATOM 2227 C CA . SER A 1 283 ? 3.98 -21.125 11.039 1 97.12 283 SER A CA 1
ATOM 2228 C C . SER A 1 283 ? 4.457 -22.547 10.758 1 97.12 283 SER A C 1
ATOM 2230 O O . SER A 1 283 ? 5.008 -23.203 11.633 1 97.12 283 SER A O 1
ATOM 2232 N N . GLY A 1 284 ? 4.18 -23.016 9.609 1 97.31 284 GLY A N 1
ATOM 2233 C CA . GLY A 1 284 ? 4.57 -24.359 9.219 1 97.31 284 GLY A CA 1
ATOM 2234 C C . GLY A 1 284 ? 3.447 -25.375 9.352 1 97.31 284 GLY A C 1
ATOM 2235 O O . GLY A 1 284 ? 3.619 -26.547 9.016 1 97.31 284 GLY A O 1
ATOM 2236 N N . LYS A 1 285 ? 2.381 -24.875 9.82 1 97.69 285 LYS A N 1
ATOM 2237 C CA . LYS A 1 285 ? 1.222 -25.766 9.93 1 97.69 285 LYS A CA 1
ATOM 2238 C C . LYS A 1 285 ? 0.729 -26.188 8.555 1 97.69 285 LYS A C 1
ATOM 2240 O O . LYS A 1 285 ? 0.495 -25.359 7.68 1 97.69 285 LYS A O 1
ATOM 2245 N N . GLN A 1 286 ? 0.581 -27.484 8.344 1 98.31 286 GLN A N 1
ATOM 2246 C CA . GLN A 1 286 ? -0.033 -28 7.129 1 98.31 286 GLN A CA 1
ATOM 2247 C C . GLN A 1 286 ? -1.55 -27.828 7.16 1 98.31 286 GLN A C 1
ATOM 2249 O O . GLN A 1 286 ? -2.213 -28.312 8.086 1 98.31 286 GLN A O 1
ATOM 2254 N N . LEU A 1 287 ? -2.084 -27.266 6.148 1 98.81 287 LEU A N 1
ATOM 2255 C CA . LEU A 1 287 ? -3.49 -26.875 6.129 1 98.81 287 LEU A CA 1
ATOM 2256 C C . LEU A 1 287 ? -4.309 -27.828 5.266 1 98.81 287 LEU A C 1
ATOM 2258 O O . LEU A 1 287 ? -5.484 -28.078 5.543 1 98.81 287 LEU A O 1
ATOM 2262 N N . HIS A 1 288 ? -3.795 -28.25 4.23 1 98.75 288 HIS A N 1
ATOM 2263 C CA . HIS A 1 288 ? -4.453 -29.031 3.197 1 98.75 288 HIS A CA 1
ATOM 2264 C C . HIS A 1 288 ? -3.436 -29.641 2.238 1 98.75 288 HIS A C 1
ATOM 2266 O O . HIS A 1 288 ? -2.33 -29.109 2.084 1 98.75 288 HIS A O 1
ATOM 2272 N N . ASP A 1 289 ? -3.766 -30.766 1.646 1 98.69 289 ASP A N 1
ATOM 2273 C CA . ASP A 1 289 ? -2.92 -31.328 0.6 1 98.69 289 ASP A CA 1
ATOM 2274 C C . ASP A 1 289 ? -3.758 -32.062 -0.453 1 98.69 289 ASP A C 1
ATOM 2276 O O . ASP A 1 289 ? -4.914 -32.406 -0.203 1 98.69 289 ASP A O 1
ATOM 2280 N N . VAL A 1 290 ? -3.244 -32.188 -1.57 1 98.69 290 VAL A N 1
ATOM 2281 C CA . VAL A 1 290 ? -3.811 -32.969 -2.65 1 98.69 290 VAL A CA 1
ATOM 2282 C C . VAL A 1 290 ? -2.695 -33.719 -3.375 1 98.69 290 VAL A C 1
ATOM 2284 O O . VAL A 1 290 ? -1.628 -33.156 -3.633 1 98.69 290 VAL A O 1
ATOM 2287 N N . THR A 1 291 ? -2.928 -35.031 -3.568 1 98.56 291 THR A N 1
ATOM 2288 C CA . THR A 1 291 ? -1.994 -35.875 -4.289 1 98.56 291 THR A CA 1
ATOM 2289 C C . THR A 1 291 ? -2.564 -36.281 -5.648 1 98.56 291 THR A C 1
ATOM 2291 O O . THR A 1 291 ? -3.684 -36.781 -5.73 1 98.56 291 THR A O 1
ATOM 2294 N N . ILE A 1 292 ? -1.795 -36.094 -6.672 1 98.06 292 ILE A N 1
ATOM 2295 C CA . ILE A 1 292 ? -2.246 -36.312 -8.047 1 98.06 292 ILE A CA 1
ATOM 2296 C C . ILE A 1 292 ? -1.373 -37.344 -8.727 1 98.06 292 ILE A C 1
ATOM 2298 O O . ILE A 1 292 ? -0.144 -37.25 -8.703 1 98.06 292 ILE A O 1
ATOM 2302 N N . PRO A 1 293 ? -1.981 -38.406 -9.328 1 96.44 293 PRO A N 1
ATOM 2303 C CA . PRO A 1 293 ? -1.203 -39.375 -10.078 1 96.44 293 PRO A CA 1
ATOM 2304 C C . PRO A 1 293 ? -0.699 -38.844 -11.414 1 96.44 293 PRO A C 1
ATOM 2306 O O . PRO A 1 293 ? -1.132 -37.781 -11.852 1 96.44 293 PRO A O 1
ATOM 2309 N N . PRO A 1 294 ? 0.282 -39.531 -12.078 1 95.94 294 PRO A N 1
ATOM 2310 C CA . PRO A 1 294 ? 0.742 -39.125 -13.406 1 95.94 294 PRO A CA 1
ATOM 2311 C C . PRO A 1 294 ? -0.394 -39.031 -14.43 1 95.94 294 PRO A C 1
ATOM 2313 O O . PRO A 1 294 ? -1.366 -39.781 -14.336 1 95.94 294 PRO A O 1
ATOM 2316 N N . ARG A 1 295 ? -0.298 -38.125 -15.406 1 89.62 295 ARG A N 1
ATOM 2317 C CA . ARG A 1 295 ? -1.376 -37.906 -16.359 1 89.62 295 ARG A CA 1
ATOM 2318 C C . ARG A 1 295 ? -1.522 -39.094 -17.312 1 89.62 295 ARG A C 1
ATOM 2320 O O . ARG A 1 295 ? -2.602 -39.312 -17.859 1 89.62 295 ARG A O 1
ATOM 2327 N N . LYS A 1 296 ? -0.381 -39.656 -17.703 1 76.12 296 LYS A N 1
ATOM 2328 C CA . LYS A 1 296 ? -0.434 -40.844 -18.562 1 76.12 296 LYS A CA 1
ATOM 2329 C C . LYS A 1 296 ? 0.087 -42.062 -17.828 1 76.12 296 LYS A C 1
ATOM 2331 O O . LYS A 1 296 ? 0.983 -41.969 -16.984 1 76.12 296 LYS A O 1
ATOM 2336 N N . MET B 1 1 ? -2.676 15.164 12.734 1 96.81 1 MET B N 1
ATOM 2337 C CA . MET B 1 1 ? -2.064 13.945 12.211 1 96.81 1 MET B CA 1
ATOM 2338 C C . MET B 1 1 ? -2.055 13.961 10.68 1 96.81 1 MET B C 1
ATOM 2340 O O . MET B 1 1 ? -2.969 14.5 10.055 1 96.81 1 MET B O 1
ATOM 2344 N N . GLY B 1 2 ? -0.958 13.461 10.039 1 97.88 2 GLY B N 1
ATOM 2345 C CA . GLY B 1 2 ? -0.869 13.281 8.594 1 97.88 2 GLY B CA 1
ATOM 2346 C C . GLY B 1 2 ? -0.504 11.867 8.195 1 97.88 2 GLY B C 1
ATOM 2347 O O . GLY B 1 2 ? -0.145 11.047 9.039 1 97.88 2 GLY B O 1
ATOM 2348 N N . ASP B 1 3 ? -0.778 11.633 6.902 1 97.75 3 ASP B N 1
ATOM 2349 C CA . ASP B 1 3 ? -0.358 10.375 6.305 1 97.75 3 ASP B CA 1
ATOM 2350 C C . ASP B 1 3 ? -0.978 9.188 7.035 1 97.75 3 ASP B C 1
ATOM 2352 O O . ASP B 1 3 ? -0.264 8.289 7.488 1 97.75 3 ASP B O 1
ATOM 2356 N N . TRP B 1 4 ? -2.285 9.109 7.023 1 98.12 4 TRP B N 1
ATOM 2357 C CA . TRP B 1 4 ? -3.02 8.203 7.898 1 98.12 4 TRP B CA 1
ATOM 2358 C C . TRP B 1 4 ? -3.949 7.305 7.094 1 98.12 4 TRP B C 1
ATOM 2360 O O . TRP B 1 4 ? -4.828 6.648 7.656 1 98.12 4 TRP B O 1
ATOM 2370 N N . GLY B 1 5 ? -3.752 7.184 5.812 1 97.5 5 GLY B N 1
ATOM 2371 C CA . GLY B 1 5 ? -4.777 6.754 4.871 1 97.5 5 GLY B CA 1
ATOM 2372 C C . GLY B 1 5 ? -4.785 5.258 4.637 1 97.5 5 GLY B C 1
ATOM 2373 O O . GLY B 1 5 ? -5.215 4.789 3.58 1 97.5 5 GLY B O 1
ATOM 2374 N N . GLY B 1 6 ? -4.242 4.457 5.566 1 97.12 6 GLY B N 1
ATOM 2375 C CA . GLY B 1 6 ? -4.309 3.008 5.473 1 97.12 6 GLY B CA 1
ATOM 2376 C C . GLY B 1 6 ? -3.676 2.463 4.203 1 97.12 6 GLY B C 1
ATOM 2377 O O . GLY B 1 6 ? -2.578 2.875 3.826 1 97.12 6 GLY B O 1
ATOM 2378 N N . LEU B 1 7 ? -4.367 1.365 3.693 1 94.94 7 LEU B N 1
ATOM 2379 C CA . LEU B 1 7 ? -3.93 0.672 2.486 1 94.94 7 LEU B CA 1
ATOM 2380 C C . LEU B 1 7 ? -5.094 0.48 1.518 1 94.94 7 LEU B C 1
ATOM 2382 O O . LEU B 1 7 ? -6.254 0.462 1.932 1 94.94 7 LEU B O 1
ATOM 2386 N N . PRO B 1 8 ? -4.793 0.349 0.241 1 92.94 8 PRO B N 1
ATOM 2387 C CA . PRO B 1 8 ? -5.859 0.123 -0.736 1 92.94 8 PRO B CA 1
ATOM 2388 C C . PRO B 1 8 ? -6.227 -1.353 -0.879 1 92.94 8 PRO B C 1
ATOM 2390 O O . PRO B 1 8 ? -6.875 -1.74 -1.854 1 92.94 8 PRO B O 1
ATOM 2393 N N . THR B 1 9 ? -5.777 -2.211 -0.03 1 90.56 9 THR B N 1
ATOM 2394 C CA . THR B 1 9 ? -6.07 -3.641 0.011 1 90.56 9 THR B CA 1
ATOM 2395 C C . THR B 1 9 ? -6.594 -4.047 1.387 1 90.56 9 THR B C 1
ATOM 2397 O O . THR B 1 9 ? -6.184 -3.48 2.402 1 90.56 9 THR B O 1
ATOM 2400 N N . PHE B 1 10 ? -7.434 -5.086 1.36 1 90.94 10 PHE B N 1
ATOM 2401 C CA . PHE B 1 10 ? -7.969 -5.562 2.631 1 90.94 10 PHE B CA 1
ATOM 2402 C C . PHE B 1 10 ? -6.844 -5.816 3.627 1 90.94 10 PHE B C 1
ATOM 2404 O O . PHE B 1 10 ? -5.816 -6.402 3.277 1 90.94 10 PHE B O 1
ATOM 2411 N N . PRO B 1 11 ? -7.039 -5.422 4.891 1 93.56 11 PRO B N 1
ATOM 2412 C CA . PRO B 1 11 ? -8.25 -4.891 5.531 1 93.56 11 PRO B CA 1
ATOM 2413 C C . PRO B 1 11 ? -8.352 -3.373 5.422 1 93.56 11 PRO B C 1
ATOM 2415 O O . PRO B 1 11 ? -9.102 -2.748 6.18 1 93.56 11 PRO B O 1
ATOM 2418 N N . TYR B 1 12 ? -7.617 -2.717 4.566 1 95.56 12 TYR B N 1
ATOM 2419 C CA . TYR B 1 12 ? -7.672 -1.303 4.211 1 95.56 12 TYR B CA 1
ATOM 2420 C C . TYR B 1 12 ? -7.188 -0.429 5.359 1 95.56 12 TYR B C 1
ATOM 2422 O O . TYR B 1 12 ? -7.637 0.708 5.52 1 95.56 12 TYR B O 1
ATOM 2430 N N . THR B 1 13 ? -6.523 -0.992 6.242 1 96.5 13 THR B N 1
ATOM 2431 C CA . THR B 1 13 ? -5.879 -0.344 7.379 1 96.5 13 THR B CA 1
ATOM 2432 C C . THR B 1 13 ? -4.527 -0.991 7.676 1 96.5 13 THR B C 1
ATOM 2434 O O . THR B 1 13 ? -4.148 -1.971 7.031 1 96.5 13 THR B O 1
ATOM 2437 N N . THR B 1 14 ? -3.771 -0.413 8.531 1 96 14 THR B N 1
ATOM 2438 C CA . THR B 1 14 ? -2.52 -0.984 9.016 1 96 14 THR B CA 1
ATOM 2439 C C . THR B 1 14 ? -2.504 -1.039 10.539 1 96 14 THR B C 1
ATOM 2441 O O . THR B 1 14 ? -3.32 -0.391 11.203 1 96 14 THR B O 1
ATOM 2444 N N . LYS B 1 15 ? -1.568 -1.795 11.125 1 94.69 15 LYS B N 1
ATOM 2445 C CA . LYS B 1 15 ? -1.379 -1.839 12.578 1 94.69 15 LYS B CA 1
ATOM 2446 C C . LYS B 1 15 ? -0.994 -0.467 13.125 1 94.69 15 LYS B C 1
ATOM 2448 O O . LYS B 1 15 ? -1.37 -0.111 14.242 1 94.69 15 LYS B O 1
ATOM 2453 N N . ILE B 1 16 ? -0.221 0.235 12.375 1 97.25 16 ILE B N 1
ATOM 2454 C CA . ILE B 1 16 ? 0.228 1.562 12.781 1 97.25 16 ILE B CA 1
ATOM 2455 C C . ILE B 1 16 ? -0.965 2.514 12.844 1 97.25 16 ILE B C 1
ATOM 2457 O O . ILE B 1 16 ? -1.125 3.262 13.812 1 97.25 16 ILE B O 1
ATOM 2461 N N . GLU B 1 17 ? -1.78 2.498 11.797 1 98.06 17 GLU B N 1
ATOM 2462 C CA . GLU B 1 17 ? -2.979 3.33 11.781 1 98.06 17 GLU B CA 1
ATOM 2463 C C . GLU B 1 17 ? -3.881 3.016 12.977 1 98.06 17 GLU B C 1
ATOM 2465 O O . GLU B 1 17 ? -4.355 3.926 13.656 1 98.06 17 GLU B O 1
ATOM 2470 N N . LYS B 1 18 ? -4.102 1.784 13.25 1 97.88 18 LYS B N 1
ATOM 2471 C CA . LYS B 1 18 ? -4.965 1.369 14.352 1 97.88 18 LYS B CA 1
ATOM 2472 C C . LYS B 1 18 ? -4.371 1.778 15.695 1 97.88 18 LYS B C 1
ATOM 2474 O O . LYS B 1 18 ? -5.09 2.244 16.578 1 97.88 18 LYS B O 1
ATOM 2479 N N . GLY B 1 19 ? -3.088 1.495 15.828 1 98.12 19 GLY B N 1
ATOM 2480 C CA . GLY B 1 19 ? -2.43 1.922 17.047 1 98.12 19 GLY B CA 1
ATOM 2481 C C . GLY B 1 19 ? -2.537 3.416 17.297 1 98.12 19 GLY B C 1
ATOM 2482 O O . GLY B 1 19 ? -2.781 3.848 18.422 1 98.12 19 GLY B O 1
ATOM 2483 N N . THR B 1 20 ? -2.311 4.195 16.266 1 98.62 20 THR B N 1
ATOM 2484 C CA . THR B 1 20 ? -2.439 5.645 16.359 1 98.62 20 THR B CA 1
ATOM 2485 C C . THR B 1 20 ? -3.863 6.039 16.734 1 98.62 20 THR B C 1
ATOM 2487 O O . THR B 1 20 ? -4.07 6.867 17.625 1 98.62 20 THR B O 1
ATOM 2490 N N . SER B 1 21 ? -4.805 5.418 16.016 1 98.75 21 SER B N 1
ATOM 2491 C CA . SER B 1 21 ? -6.211 5.68 16.297 1 98.75 21 SER B CA 1
ATOM 2492 C C . SER B 1 21 ? -6.539 5.422 17.766 1 98.75 21 SER B C 1
ATOM 2494 O O . SER B 1 21 ? -7.176 6.246 18.422 1 98.75 21 SER B O 1
ATOM 2496 N N . ASP B 1 22 ? -6.109 4.301 18.297 1 98.62 22 ASP B N 1
ATOM 2497 C CA . ASP B 1 22 ? -6.391 3.92 19.672 1 98.62 22 ASP B CA 1
ATOM 2498 C C . ASP B 1 22 ? -5.824 4.945 20.656 1 98.62 22 ASP B C 1
ATOM 2500 O O . ASP B 1 22 ? -6.523 5.391 21.562 1 98.62 22 ASP B O 1
ATOM 2504 N N . GLU B 1 23 ? -4.59 5.293 20.438 1 98.75 23 GLU B N 1
ATOM 2505 C CA . GLU B 1 23 ? -3.965 6.215 21.391 1 98.75 23 GLU B CA 1
ATOM 2506 C C . GLU B 1 23 ? -4.543 7.621 21.25 1 98.75 23 GLU B C 1
ATOM 2508 O O . GLU B 1 23 ? -4.652 8.352 22.234 1 98.75 23 GLU B O 1
ATOM 2513 N N . MET B 1 24 ? -4.84 8.016 20.031 1 98.75 24 MET B N 1
ATOM 2514 C CA . MET B 1 24 ? -5.531 9.297 19.875 1 98.75 24 MET B CA 1
ATOM 2515 C C . MET B 1 24 ? -6.82 9.32 20.688 1 98.75 24 MET B C 1
ATOM 2517 O O . MET B 1 24 ? -7.156 10.344 21.297 1 98.75 24 MET B O 1
ATOM 2521 N N . GLY B 1 25 ? -7.562 8.219 20.609 1 98.88 25 GLY B N 1
ATOM 2522 C CA . GLY B 1 25 ? -8.773 8.133 21.406 1 98.88 25 GLY B CA 1
ATOM 2523 C C . GLY B 1 25 ? -8.523 8.344 22.891 1 98.88 25 GLY B C 1
ATOM 2524 O O . GLY B 1 25 ? -9.289 9.039 23.562 1 98.88 25 GLY B O 1
ATOM 2525 N N . VAL B 1 26 ? -7.465 7.781 23.359 1 98.81 26 VAL B N 1
ATOM 2526 C CA . VAL B 1 26 ? -7.098 7.898 24.766 1 98.81 26 VAL B CA 1
ATOM 2527 C C . VAL B 1 26 ? -6.781 9.352 25.109 1 98.81 26 VAL B C 1
ATOM 2529 O O . VAL B 1 26 ? -7.309 9.906 26.078 1 98.81 26 VAL B O 1
ATOM 2532 N N . ILE B 1 27 ? -5.961 9.945 24.328 1 98.62 27 ILE B N 1
ATOM 2533 C CA . ILE B 1 27 ? -5.52 11.312 24.562 1 98.62 27 ILE B CA 1
ATOM 2534 C C . ILE B 1 27 ? -6.711 12.266 24.438 1 98.62 27 ILE B C 1
ATOM 2536 O O . ILE B 1 27 ? -6.863 13.188 25.25 1 98.62 27 ILE B O 1
ATOM 2540 N N . ALA B 1 28 ? -7.516 12.055 23.438 1 98.69 28 ALA B N 1
ATOM 2541 C CA . ALA B 1 28 ? -8.68 12.906 23.234 1 98.69 28 ALA B CA 1
ATOM 2542 C C . ALA B 1 28 ? -9.648 12.82 24.406 1 98.69 28 ALA B C 1
ATOM 2544 O O . ALA B 1 28 ? -10.266 13.82 24.781 1 98.69 28 ALA B O 1
ATOM 2545 N N . SER B 1 29 ? -9.82 11.664 24.906 1 98.56 29 SER B N 1
ATOM 2546 C CA . SER B 1 29 ? -10.688 11.477 26.062 1 98.56 29 SER B CA 1
ATOM 2547 C C . SER B 1 29 ? -10.117 12.156 27.297 1 98.56 29 SER B C 1
ATOM 2549 O O . SER B 1 29 ? -10.844 12.812 28.047 1 98.56 29 SER B O 1
ATOM 2551 N N . ARG B 1 30 ? -8.852 12.023 27.516 1 98.25 30 ARG B N 1
ATOM 2552 C CA . ARG B 1 30 ? -8.164 12.555 28.688 1 98.25 30 ARG B CA 1
ATOM 2553 C C . ARG B 1 30 ? -8.234 14.078 28.719 1 98.25 30 ARG B C 1
ATOM 2555 O O . ARG B 1 30 ? -8.43 14.672 29.797 1 98.25 30 ARG B O 1
ATOM 2562 N N . TYR B 1 31 ? -8.117 14.68 27.547 1 97 31 TYR B N 1
ATOM 2563 C CA . TYR B 1 31 ? -7.934 16.125 27.547 1 97 31 TYR B CA 1
ATOM 2564 C C . TYR B 1 31 ? -9.156 16.828 26.984 1 97 31 TYR B C 1
ATOM 2566 O O . TYR B 1 31 ? -9.242 18.062 27.016 1 97 31 TYR B O 1
ATOM 2574 N N . GLY B 1 32 ? -10.125 16.125 26.5 1 96.94 32 GLY B N 1
ATOM 2575 C CA . GLY B 1 32 ? -11.312 16.719 25.922 1 96.94 32 GLY B CA 1
ATOM 2576 C C . GLY B 1 32 ? -11.016 17.531 24.672 1 96.94 32 GLY B C 1
ATOM 2577 O O . GLY B 1 32 ? -11.242 18.75 24.641 1 96.94 32 GLY B O 1
ATOM 2578 N N . VAL B 1 33 ? -10.602 16.891 23.625 1 97.44 33 VAL B N 1
ATOM 2579 C CA . VAL B 1 33 ? -10.148 17.547 22.406 1 97.44 33 VAL B CA 1
ATOM 2580 C C . VAL B 1 33 ? -11.344 18.172 21.688 1 97.44 33 VAL B C 1
ATOM 2582 O O . VAL B 1 33 ? -12.43 17.594 21.641 1 97.44 33 VAL B O 1
ATOM 2585 N N . SER B 1 34 ? -11.156 19.375 21.156 1 98 34 SER B N 1
ATOM 2586 C CA . SER B 1 34 ? -12.211 20.141 20.484 1 98 34 SER B CA 1
ATOM 2587 C C . SER B 1 34 ? -12.367 19.719 19.031 1 98 34 SER B C 1
ATOM 2589 O O . SER B 1 34 ? -13.469 19.781 18.484 1 98 34 SER B O 1
ATOM 2591 N N . PHE B 1 35 ? -11.312 19.344 18.375 1 98.62 35 PHE B N 1
ATOM 2592 C CA . PHE B 1 35 ? -11.344 18.938 16.984 1 98.62 35 PHE B CA 1
ATOM 2593 C C . PHE B 1 35 ? -10.031 18.25 16.594 1 98.62 35 PHE B C 1
ATOM 2595 O O . PHE B 1 35 ? -9.078 18.25 17.375 1 98.62 35 PHE B O 1
ATOM 2602 N N . ILE B 1 36 ? -10.016 17.578 15.469 1 98.75 36 ILE B N 1
ATOM 2603 C CA . ILE B 1 36 ? -8.836 16.938 14.883 1 98.75 36 ILE B CA 1
ATOM 2604 C C . ILE B 1 36 ? -8.492 17.625 13.555 1 98.75 36 ILE B C 1
ATOM 2606 O O . ILE B 1 36 ? -9.383 17.922 12.75 1 98.75 36 ILE B O 1
ATOM 2610 N N . THR B 1 37 ? -7.27 17.938 13.359 1 98.75 37 THR B N 1
ATOM 2611 C CA . THR B 1 37 ? -6.781 18.359 12.047 1 98.75 37 THR B CA 1
ATOM 2612 C C . THR B 1 37 ? -6.074 17.219 11.336 1 98.75 37 THR B C 1
ATOM 2614 O O . THR B 1 37 ? -5.105 16.656 11.859 1 98.75 37 THR B O 1
ATOM 2617 N N . ALA B 1 38 ? -6.555 16.812 10.172 1 98.69 38 ALA B N 1
ATOM 2618 C CA . ALA B 1 38 ? -5.965 15.766 9.336 1 98.69 38 ALA B CA 1
ATOM 2619 C C . ALA B 1 38 ? -5.305 16.359 8.094 1 98.69 38 ALA B C 1
ATOM 2621 O O . ALA B 1 38 ? -5.984 16.891 7.215 1 98.69 38 ALA B O 1
ATOM 2622 N N . ILE B 1 39 ? -4.035 16.188 7.98 1 98.12 39 ILE B N 1
ATOM 2623 C CA . ILE B 1 39 ? -3.291 17.109 7.141 1 98.12 39 ILE B CA 1
ATOM 2624 C C . ILE B 1 39 ? -2.854 16.406 5.855 1 98.12 39 ILE B C 1
ATOM 2626 O O . ILE B 1 39 ? -1.755 16.656 5.352 1 98.12 39 ILE B O 1
ATOM 2630 N N . GLY B 1 40 ? -3.641 15.453 5.414 1 98.38 40 GLY B N 1
ATOM 2631 C CA . GLY B 1 40 ? -3.459 14.953 4.062 1 98.38 40 GLY B CA 1
ATOM 2632 C C . GLY B 1 40 ? -3 13.508 4.016 1 98.38 40 GLY B C 1
ATOM 2633 O O . GLY B 1 40 ? -2.555 12.961 5.027 1 98.38 40 GLY B O 1
ATOM 2634 N N . ASP B 1 41 ? -3.059 12.992 2.762 1 97.56 41 ASP B N 1
ATOM 2635 C CA . ASP B 1 41 ? -2.908 11.562 2.514 1 97.56 41 ASP B CA 1
ATOM 2636 C C . ASP B 1 41 ? -3.873 10.75 3.375 1 97.56 41 ASP B C 1
ATOM 2638 O O . ASP B 1 41 ? -3.455 9.844 4.098 1 97.56 41 ASP B O 1
ATOM 2642 N N . ASN B 1 42 ? -5.074 11.109 3.113 1 98.69 42 ASN B N 1
ATOM 2643 C CA . ASN B 1 42 ? -6.211 10.547 3.84 1 98.69 42 ASN B CA 1
ATOM 2644 C C . ASN B 1 42 ? -6.531 9.133 3.373 1 98.69 42 ASN B C 1
ATOM 2646 O O . ASN B 1 42 ? -7.148 8.359 4.109 1 98.69 42 ASN B O 1
ATOM 2650 N N . PHE B 1 43 ? -6.16 8.859 2.068 1 97.81 43 PHE B N 1
ATOM 2651 C CA . PHE B 1 43 ? -6.363 7.539 1.484 1 97.81 43 PHE B CA 1
ATOM 2652 C C . PHE B 1 43 ? -5.18 7.148 0.61 1 97.81 43 PHE B C 1
ATOM 2654 O O . PHE B 1 43 ? -5.02 7.664 -0.498 1 97.81 43 PHE B O 1
ATOM 2661 N N . TYR B 1 44 ? -4.445 6.246 1.091 1 94.38 44 TYR B N 1
ATOM 2662 C CA . TYR B 1 44 ? -3.355 5.703 0.287 1 94.38 44 TYR B CA 1
ATOM 2663 C C . TYR B 1 44 ? -3.873 4.672 -0.707 1 94.38 44 TYR B C 1
ATOM 2665 O O . TYR B 1 44 ? -4.844 3.963 -0.426 1 94.38 44 TYR B O 1
ATOM 2673 N N . TYR B 1 45 ? -3.328 4.355 -1.805 1 91 45 TYR B N 1
ATOM 2674 C CA . TYR B 1 45 ? -2.256 5.133 -2.416 1 91 45 TYR B CA 1
ATOM 2675 C C . TYR B 1 45 ? -2.791 6.008 -3.541 1 91 45 TYR B C 1
ATOM 2677 O O . TYR B 1 45 ? -2.102 6.918 -4.012 1 91 45 TYR B O 1
ATOM 2685 N N . ASP B 1 46 ? -4.008 5.773 -3.939 1 90.38 46 ASP B N 1
ATOM 2686 C CA . ASP B 1 46 ? -4.531 6.469 -5.113 1 90.38 46 ASP B CA 1
ATOM 2687 C C . ASP B 1 46 ? -5.824 7.207 -4.785 1 90.38 46 ASP B C 1
ATOM 2689 O O . ASP B 1 46 ? -6.613 7.52 -5.68 1 90.38 46 ASP B O 1
ATOM 2693 N N . GLY B 1 47 ? -6.078 7.445 -3.482 1 95.06 47 GLY B N 1
ATOM 2694 C CA . GLY B 1 47 ? -7.262 8.18 -3.066 1 95.06 47 GLY B CA 1
ATOM 2695 C C . GLY B 1 47 ? -8.547 7.402 -3.283 1 95.06 47 GLY B C 1
ATOM 2696 O O . GLY B 1 47 ? -8.516 6.199 -3.551 1 95.06 47 GLY B O 1
ATOM 2697 N N . VAL B 1 48 ? -9.711 8.023 -3.027 1 97.62 48 VAL B N 1
ATOM 2698 C CA . VAL B 1 48 ? -11.023 7.418 -3.205 1 97.62 48 VAL B CA 1
ATOM 2699 C C . VAL B 1 48 ? -11.492 7.617 -4.645 1 97.62 48 VAL B C 1
ATOM 2701 O O . VAL B 1 48 ? -10.984 8.484 -5.355 1 97.62 48 VAL B O 1
ATOM 2704 N N . THR B 1 49 ? -12.484 6.883 -5.07 1 95.25 49 THR B N 1
ATOM 2705 C CA . THR B 1 49 ? -12.938 6.918 -6.457 1 95.25 49 THR B CA 1
ATOM 2706 C C . THR B 1 49 ? -14.164 7.816 -6.602 1 95.25 49 THR B C 1
ATOM 2708 O O . THR B 1 49 ? -14.352 8.461 -7.637 1 95.25 49 THR B O 1
ATOM 2711 N N . ASN B 1 50 ? -15.016 7.797 -5.691 1 96.94 50 ASN B N 1
ATOM 2712 C CA . ASN B 1 50 ? -16.234 8.586 -5.625 1 96.94 50 ASN B CA 1
ATOM 2713 C C . ASN B 1 50 ? -16.734 8.742 -4.191 1 96.94 50 ASN B C 1
ATOM 2715 O O . ASN B 1 50 ? -16.109 8.242 -3.258 1 96.94 50 ASN B O 1
ATOM 2719 N N . VAL B 1 51 ? -17.797 9.453 -3.984 1 98 51 VAL B N 1
ATOM 2720 C CA . VAL B 1 51 ? -18.25 9.828 -2.646 1 98 51 VAL B CA 1
ATOM 2721 C C . VAL B 1 51 ? -18.797 8.602 -1.925 1 98 51 VAL B C 1
ATOM 2723 O O . VAL B 1 51 ? -18.906 8.594 -0.697 1 98 51 VAL B O 1
ATOM 2726 N N . SER B 1 52 ? -19.109 7.488 -2.623 1 97.5 52 SER B N 1
ATOM 2727 C CA . SER B 1 52 ? -19.625 6.27 -2.012 1 97.5 52 SER B CA 1
ATOM 2728 C C . SER B 1 52 ? -18.516 5.23 -1.83 1 97.5 52 SER B C 1
ATOM 2730 O O . SER B 1 52 ? -18.797 4.074 -1.503 1 97.5 52 SER B O 1
ATOM 2732 N N . ASP B 1 53 ? -17.328 5.598 -2.113 1 97 53 ASP B N 1
ATOM 2733 C CA . ASP B 1 53 ? -16.203 4.688 -1.947 1 97 53 ASP B CA 1
ATOM 2734 C C . ASP B 1 53 ? -16.203 4.066 -0.551 1 97 53 ASP B C 1
ATOM 2736 O O . ASP B 1 53 ? -16.281 4.781 0.45 1 97 53 ASP B O 1
ATOM 2740 N N . HIS B 1 54 ? -16.016 2.766 -0.462 1 95.94 54 HIS B N 1
ATOM 2741 C CA . HIS B 1 54 ? -16.094 2.051 0.808 1 95.94 54 HIS B CA 1
ATOM 2742 C C . HIS B 1 54 ? -14.938 2.428 1.729 1 95.94 54 HIS B C 1
ATOM 2744 O O . HIS B 1 54 ? -15 2.205 2.939 1 95.94 54 HIS B O 1
ATOM 2750 N N . ARG B 1 55 ? -13.938 3.041 1.208 1 97.5 55 ARG B N 1
ATOM 2751 C CA . ARG B 1 55 ? -12.766 3.418 1.992 1 97.5 55 ARG B CA 1
ATOM 2752 C C . ARG B 1 55 ? -13.117 4.48 3.029 1 97.5 55 ARG B C 1
ATOM 2754 O O . ARG B 1 55 ? -12.461 4.582 4.066 1 97.5 55 ARG B O 1
ATOM 2761 N N . PHE B 1 56 ? -14.133 5.316 2.783 1 98.75 56 PHE B N 1
ATOM 2762 C CA . PHE B 1 56 ? -14.586 6.25 3.805 1 98.75 56 PHE B CA 1
ATOM 2763 C C . PHE B 1 56 ? -14.992 5.512 5.074 1 98.75 56 PHE B C 1
ATOM 2765 O O . PHE B 1 56 ? -14.75 5.992 6.184 1 98.75 56 PHE B O 1
ATOM 2772 N N . GLN B 1 57 ? -15.523 4.328 4.848 1 98.19 57 GLN B N 1
ATOM 2773 C CA . GLN B 1 57 ? -15.922 3.518 5.992 1 98.19 57 GLN B CA 1
ATOM 2774 C C . GLN B 1 57 ? -14.742 2.699 6.523 1 98.19 57 GLN B C 1
ATOM 2776 O O . GLN B 1 57 ? -14.398 2.797 7.703 1 98.19 57 GLN B O 1
ATOM 2781 N N . ASP B 1 58 ? -14.039 1.984 5.676 1 97.5 58 ASP B N 1
ATOM 2782 C CA . ASP B 1 58 ? -13.125 0.93 6.09 1 97.5 58 ASP B CA 1
ATOM 2783 C C . ASP B 1 58 ? -11.781 1.513 6.523 1 97.5 58 ASP B C 1
ATOM 2785 O O . ASP B 1 58 ? -11.016 0.86 7.238 1 97.5 58 ASP B O 1
ATOM 2789 N N . THR B 1 59 ? -11.453 2.695 6.082 1 98.31 59 THR B N 1
ATOM 2790 C CA . THR B 1 59 ? -10.172 3.307 6.43 1 98.31 59 THR B CA 1
ATOM 2791 C C . THR B 1 59 ? -10.367 4.41 7.465 1 98.31 59 THR B C 1
ATOM 2793 O O . THR B 1 59 ? -9.461 4.688 8.258 1 98.31 59 THR B O 1
ATOM 2796 N N . PHE B 1 60 ? -11.586 4.98 7.535 1 98.81 60 PHE B N 1
ATOM 2797 C CA . PHE B 1 60 ? -11.781 6.133 8.406 1 98.81 60 PHE B CA 1
ATOM 2798 C C . PHE B 1 60 ? -12.844 5.84 9.461 1 98.81 60 PHE B C 1
ATOM 2800 O O . PHE B 1 60 ? -12.523 5.461 10.586 1 98.81 60 PHE B O 1
ATOM 2807 N N . GLU B 1 61 ? -14.117 5.746 9.086 1 98.75 61 GLU B N 1
ATOM 2808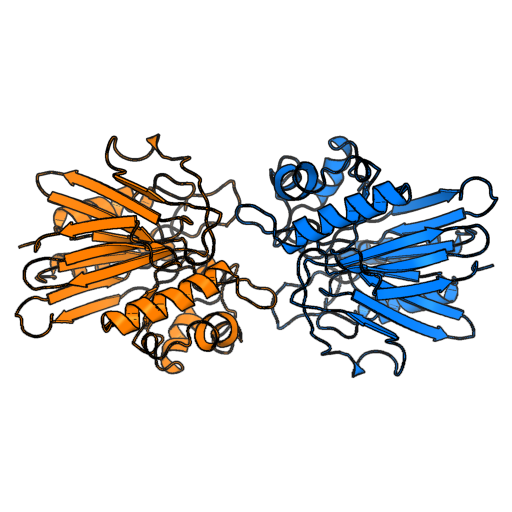 C CA . GLU B 1 61 ? -15.219 5.691 10.039 1 98.75 61 GLU B CA 1
ATOM 2809 C C . GLU B 1 61 ? -15.086 4.492 10.969 1 98.75 61 GLU B C 1
ATOM 2811 O O . GLU B 1 61 ? -15.352 4.598 12.172 1 98.75 61 GLU B O 1
ATOM 2816 N N . LYS B 1 62 ? -14.695 3.348 10.484 1 98.38 62 LYS B N 1
ATOM 2817 C CA . LYS B 1 62 ? -14.664 2.113 11.258 1 98.38 62 LYS B CA 1
ATOM 2818 C C . LYS B 1 62 ? -13.305 1.93 11.938 1 98.38 62 LYS B C 1
ATOM 2820 O O . LYS B 1 62 ? -13.094 0.953 12.664 1 98.38 62 LYS B O 1
ATOM 2825 N N . ILE B 1 63 ? -12.414 2.811 11.727 1 98.62 63 ILE B N 1
ATOM 2826 C CA . ILE B 1 63 ? -11.086 2.721 12.336 1 98.62 63 ILE B CA 1
ATOM 2827 C C . ILE B 1 63 ? -11 3.68 13.523 1 98.62 63 ILE B C 1
ATOM 2829 O O . ILE B 1 63 ? -10.57 3.295 14.609 1 98.62 63 ILE B O 1
ATOM 2833 N N . TYR B 1 64 ? -11.336 4.922 13.344 1 98.62 64 TYR B N 1
ATOM 2834 C CA . TYR B 1 64 ? -11.305 5.938 14.391 1 98.62 64 TYR B CA 1
ATOM 2835 C C . TYR B 1 64 ? -12.633 5.996 15.141 1 98.62 64 TYR B C 1
ATOM 2837 O O . TYR B 1 64 ? -13.375 6.973 15.031 1 98.62 64 TYR B O 1
ATOM 2845 N N . THR B 1 65 ? -12.875 5.055 16.078 1 98.56 65 THR B N 1
ATOM 2846 C CA . THR B 1 65 ? -14.219 4.781 16.578 1 98.56 65 THR B CA 1
ATOM 2847 C C . THR B 1 65 ? -14.383 5.316 18 1 98.56 65 THR B C 1
ATOM 2849 O O . THR B 1 65 ? -15.508 5.402 18.5 1 98.56 65 THR B O 1
ATOM 2852 N N . ALA B 1 66 ? -13.258 5.625 18.672 1 98.69 66 ALA B N 1
ATOM 2853 C CA . ALA B 1 66 ? -13.391 6.105 20.047 1 98.69 66 ALA B CA 1
ATOM 2854 C C . ALA B 1 66 ? -14.414 7.23 20.141 1 98.69 66 ALA B C 1
ATOM 2856 O O . ALA B 1 66 ? -14.469 8.102 19.266 1 98.69 66 ALA B O 1
ATOM 2857 N N . ASP B 1 67 ? -15.195 7.246 21.188 1 98.56 67 ASP B N 1
ATOM 2858 C CA . ASP B 1 67 ? -16.172 8.305 21.391 1 98.56 67 ASP B CA 1
ATOM 2859 C C . ASP B 1 67 ? -15.508 9.68 21.391 1 98.56 67 ASP B C 1
ATOM 2861 O O . ASP B 1 67 ? -16.078 10.648 20.875 1 98.56 67 ASP B O 1
ATOM 2865 N N . SER B 1 68 ? -14.344 9.719 21.922 1 98.75 68 SER B N 1
ATOM 2866 C CA . SER B 1 68 ? -13.609 10.977 22.078 1 98.75 68 SER B CA 1
ATOM 2867 C C . SER B 1 68 ? -13.133 11.508 20.734 1 98.75 68 SER B C 1
ATOM 2869 O O . SER B 1 68 ? -12.727 12.672 20.625 1 98.75 68 SER B O 1
ATOM 2871 N N . LEU B 1 69 ? -13.156 10.688 19.719 1 98.75 69 LEU B N 1
ATOM 2872 C CA . LEU B 1 69 ? -12.719 11.109 18.406 1 98.75 69 LEU B CA 1
ATOM 2873 C C . LEU B 1 69 ? -13.898 11.539 17.547 1 98.75 69 LEU B C 1
ATOM 2875 O O . LEU B 1 69 ? -13.727 11.961 16.391 1 98.75 69 LEU B O 1
ATOM 2879 N N . GLN B 1 70 ? -15.102 11.414 18.125 1 98.56 70 GLN B N 1
ATOM 2880 C CA . GLN B 1 70 ? -16.297 11.836 17.406 1 98.56 70 GLN B CA 1
ATOM 2881 C C . GLN B 1 70 ? -16.531 13.336 17.547 1 98.56 70 GLN B C 1
ATOM 2883 O O . GLN B 1 70 ? -17.609 13.758 17.984 1 98.56 70 GLN B O 1
ATOM 2888 N N . VAL B 1 71 ? -15.562 14.062 17.266 1 98.69 71 VAL B N 1
ATOM 2889 C CA . VAL B 1 71 ? -15.5 15.523 17.188 1 98.69 71 VAL B CA 1
ATOM 2890 C C . VAL B 1 71 ? -15.227 15.945 15.742 1 98.69 71 VAL B C 1
ATOM 2892 O O . VAL B 1 71 ? -14.922 15.102 14.891 1 98.69 71 VAL B O 1
ATOM 2895 N N . PRO B 1 72 ? -15.375 17.234 15.367 1 98.75 72 PRO B N 1
ATOM 2896 C CA . PRO B 1 72 ? -15.094 17.641 13.992 1 98.75 72 PRO B CA 1
ATOM 2897 C C . PRO B 1 72 ? -13.641 17.391 13.586 1 98.75 72 PRO B C 1
ATOM 2899 O O . PRO B 1 72 ? -12.719 17.656 14.359 1 98.75 72 PRO B O 1
ATOM 2902 N N . TRP B 1 73 ? -13.508 16.781 12.414 1 98.94 73 TRP B N 1
ATOM 2903 C CA . TRP B 1 73 ? -12.227 16.641 11.734 1 98.94 73 TRP B CA 1
ATOM 2904 C C . TRP B 1 73 ? -12.102 17.656 10.594 1 98.94 73 TRP B C 1
ATOM 2906 O O . TRP B 1 73 ? -12.977 17.734 9.734 1 98.94 73 TRP B O 1
ATOM 2916 N N . TYR B 1 74 ? -11.094 18.422 10.555 1 98.94 74 TYR B N 1
ATOM 2917 C CA . TYR B 1 74 ? -10.82 19.375 9.477 1 98.94 74 TYR B CA 1
ATOM 2918 C C . TYR B 1 74 ? -9.648 18.906 8.625 1 98.94 74 TYR B C 1
ATOM 2920 O O . TYR B 1 74 ? -8.547 18.672 9.141 1 98.94 74 TYR B O 1
ATOM 2928 N N . LEU B 1 75 ? -9.898 18.797 7.336 1 98.88 75 LEU B N 1
ATOM 2929 C CA . LEU B 1 75 ? -8.953 18.047 6.504 1 98.88 75 LEU B CA 1
ATOM 2930 C C . LEU B 1 75 ? -8.344 18.953 5.438 1 98.88 75 LEU B C 1
ATOM 2932 O O . LEU B 1 75 ? -8.953 19.953 5.043 1 98.88 75 LEU B O 1
ATOM 2936 N N . VAL B 1 76 ? -7.16 18.625 5.02 1 98.81 76 VAL B N 1
ATOM 2937 C CA . VAL B 1 76 ? -6.605 19 3.727 1 98.81 76 VAL B CA 1
ATOM 2938 C C . VAL B 1 76 ? -6.234 17.75 2.934 1 98.81 76 VAL B C 1
ATOM 2940 O O . VAL B 1 76 ? -6.234 16.641 3.473 1 98.81 76 VAL B O 1
ATOM 2943 N N . ALA B 1 77 ? -5.961 17.922 1.656 1 98.75 77 ALA B N 1
ATOM 2944 C CA . ALA B 1 77 ? -5.586 16.812 0.793 1 98.75 77 ALA B CA 1
ATOM 2945 C C . ALA B 1 77 ? -4.07 16.734 0.613 1 98.75 77 ALA B C 1
ATOM 2947 O O . ALA B 1 77 ? -3.391 17.766 0.636 1 98.75 77 ALA B O 1
ATOM 2948 N N . GLY B 1 78 ? -3.549 15.539 0.549 1 97.88 78 GLY B N 1
ATOM 2949 C CA . GLY B 1 78 ? -2.186 15.305 0.103 1 97.88 78 GLY B CA 1
ATOM 2950 C C . GLY B 1 78 ? -2.105 14.766 -1.313 1 97.88 78 GLY B C 1
ATOM 2951 O O . GLY B 1 78 ? -3.109 14.734 -2.027 1 97.88 78 GLY B O 1
ATOM 2952 N N . ASN B 1 79 ? -0.909 14.445 -1.729 1 96 79 ASN B N 1
ATOM 2953 C CA . ASN B 1 79 ? -0.704 13.984 -3.1 1 96 79 ASN B CA 1
ATOM 2954 C C . ASN B 1 79 ? -1.472 12.695 -3.385 1 96 79 ASN B C 1
ATOM 2956 O O . ASN B 1 79 ? -2.047 12.539 -4.461 1 96 79 ASN B O 1
ATOM 2960 N N . HIS B 1 80 ? -1.544 11.766 -2.475 1 95.38 80 HIS B N 1
ATOM 2961 C CA . HIS B 1 80 ? -2.24 10.5 -2.691 1 95.38 80 HIS B CA 1
ATOM 2962 C C . HIS B 1 80 ? -3.746 10.719 -2.811 1 95.38 80 HIS B C 1
ATOM 2964 O O . HIS B 1 80 ? -4.43 9.977 -3.525 1 95.38 80 HIS B O 1
ATOM 2970 N N . ASP B 1 81 ? -4.238 11.688 -2.129 1 97.62 81 ASP B N 1
ATOM 2971 C CA . ASP B 1 81 ? -5.648 12.023 -2.293 1 97.62 81 ASP B CA 1
ATOM 2972 C C . ASP B 1 81 ? -5.922 12.578 -3.691 1 97.62 81 ASP B C 1
ATOM 2974 O O . ASP B 1 81 ? -6.938 12.25 -4.305 1 97.62 81 ASP B O 1
ATOM 2978 N N . HIS B 1 82 ? -4.996 13.367 -4.152 1 96.69 82 HIS B N 1
ATOM 2979 C CA . HIS B 1 82 ? -5.141 13.984 -5.469 1 96.69 82 HIS B CA 1
ATOM 2980 C C . HIS B 1 82 ? -4.969 12.953 -6.578 1 96.69 82 HIS B C 1
ATOM 2982 O O . HIS B 1 82 ? -5.414 13.172 -7.711 1 96.69 82 HIS B O 1
ATOM 2988 N N . ASN B 1 83 ? -4.266 11.898 -6.293 1 93.31 83 ASN B N 1
ATOM 2989 C CA . ASN B 1 83 ? -4.207 10.805 -7.258 1 93.31 83 ASN B CA 1
ATOM 2990 C C . ASN B 1 83 ? -5.594 10.234 -7.539 1 93.31 83 ASN B C 1
ATOM 2992 O O . ASN B 1 83 ? -5.828 9.656 -8.602 1 93.31 83 ASN B O 1
ATOM 2996 N N . GLY B 1 84 ? -6.477 10.328 -6.574 1 95.56 84 GLY B N 1
ATOM 2997 C CA . GLY B 1 84 ? -7.855 9.891 -6.727 1 95.56 84 GLY B CA 1
ATOM 2998 C C . GLY B 1 84 ? -8.82 11.031 -6.953 1 95.56 84 GLY B C 1
ATOM 2999 O O . GLY B 1 84 ? -8.539 11.953 -7.727 1 95.56 84 GLY B O 1
ATOM 3000 N N . ASN B 1 85 ? -9.992 10.922 -6.289 1 97.56 85 ASN B N 1
ATOM 3001 C CA . ASN B 1 85 ? -11.07 11.883 -6.457 1 97.56 85 ASN B CA 1
ATOM 3002 C C . ASN B 1 85 ? -11.203 12.789 -5.238 1 97.56 85 ASN B C 1
ATOM 3004 O O . ASN B 1 85 ? -12.086 12.594 -4.402 1 97.56 85 ASN B O 1
ATOM 3008 N N . VAL B 1 86 ? -10.469 13.914 -5.18 1 98.25 86 VAL B N 1
ATOM 3009 C CA . VAL B 1 86 ? -10.484 14.828 -4.043 1 98.25 86 VAL B CA 1
ATOM 3010 C C . VAL B 1 86 ? -11.859 15.484 -3.924 1 98.25 86 VAL B C 1
ATOM 3012 O O . VAL B 1 86 ? -12.32 15.773 -2.818 1 98.25 86 VAL B O 1
ATOM 3015 N N . SER B 1 87 ? -12.469 15.703 -5.066 1 98.5 87 SER B N 1
ATOM 3016 C CA . SER B 1 87 ? -13.812 16.266 -5.027 1 98.5 87 SER B CA 1
ATOM 3017 C C . SER B 1 87 ? -14.766 15.375 -4.254 1 98.5 87 SER B C 1
ATOM 3019 O O . SER B 1 87 ? -15.695 15.859 -3.6 1 98.5 87 SER B O 1
ATOM 3021 N N . ALA B 1 88 ? -14.562 14.055 -4.367 1 98.75 88 ALA B N 1
ATOM 3022 C CA . ALA B 1 88 ? -15.367 13.117 -3.586 1 98.75 88 ALA B CA 1
ATOM 3023 C C . ALA B 1 88 ? -15.117 13.297 -2.09 1 98.75 88 ALA B C 1
ATOM 3025 O O . ALA B 1 88 ? -16.031 13.148 -1.28 1 98.75 88 ALA B O 1
ATOM 3026 N N . GLU B 1 89 ? -13.898 13.547 -1.72 1 98.88 89 GLU B N 1
ATOM 3027 C CA . GLU B 1 89 ? -13.594 13.812 -0.317 1 98.88 89 GLU B CA 1
ATOM 3028 C C . GLU B 1 89 ? -14.289 15.078 0.174 1 98.88 89 GLU B C 1
ATOM 3030 O O . GLU B 1 89 ? -14.766 15.125 1.31 1 98.88 89 GLU B O 1
ATOM 3035 N N . ILE B 1 90 ? -14.289 16.109 -0.648 1 98.88 90 ILE B N 1
ATOM 3036 C CA . ILE B 1 90 ? -14.992 17.344 -0.314 1 98.88 90 ILE B CA 1
ATOM 3037 C C . ILE B 1 90 ? -16.484 17.047 -0.181 1 98.88 90 ILE B C 1
ATOM 3039 O O . ILE B 1 90 ? -17.125 17.5 0.778 1 98.88 90 ILE B O 1
ATOM 3043 N N . GLU B 1 91 ? -17.031 16.25 -1.098 1 98.81 91 GLU B N 1
ATOM 3044 C CA . GLU B 1 91 ? -18.453 15.922 -1.092 1 98.81 91 GLU B CA 1
ATOM 3045 C C . GLU B 1 91 ? -18.828 15.125 0.153 1 98.81 91 GLU B C 1
ATOM 3047 O O . GLU B 1 91 ? -19.953 15.258 0.666 1 98.81 91 GLU B O 1
ATOM 3052 N N . TYR B 1 92 ? -17.922 14.359 0.644 1 98.88 92 TYR B N 1
ATOM 3053 C CA . TYR B 1 92 ? -18.188 13.508 1.796 1 98.88 92 TYR B CA 1
ATOM 3054 C C . TYR B 1 92 ? -18.5 14.344 3.033 1 98.88 92 TYR B C 1
ATOM 3056 O O . TYR B 1 92 ? -19.078 13.844 4 1 98.88 92 TYR B O 1
ATOM 3064 N N . THR B 1 93 ? -18.156 15.609 3.025 1 98.81 93 THR B N 1
ATOM 3065 C CA . THR B 1 93 ? -18.484 16.547 4.086 1 98.81 93 THR B CA 1
ATOM 3066 C C . THR B 1 93 ? -20 16.578 4.324 1 98.81 93 THR B C 1
ATOM 3068 O O . THR B 1 93 ? -20.453 16.766 5.457 1 98.81 93 THR B O 1
ATOM 3071 N N . LYS B 1 94 ? -20.781 16.359 3.336 1 98.44 94 LYS B N 1
ATOM 3072 C CA . LYS B 1 94 ? -22.234 16.406 3.426 1 98.44 94 LYS B CA 1
ATOM 3073 C C . LYS B 1 94 ? -22.797 15.094 3.979 1 98.44 94 LYS B C 1
ATOM 3075 O O . LYS B 1 94 ? -23.969 15.023 4.352 1 98.44 94 LYS B O 1
ATOM 3080 N N . ILE B 1 95 ? -21.984 14.156 4.074 1 98.44 95 ILE B N 1
ATOM 3081 C CA . ILE B 1 95 ? -22.453 12.82 4.449 1 98.44 95 ILE B CA 1
ATOM 3082 C C . ILE B 1 95 ? -22.031 12.516 5.883 1 98.44 95 ILE B C 1
ATOM 3084 O O . ILE B 1 95 ? -22.828 12.039 6.688 1 98.44 95 ILE B O 1
ATOM 3088 N N . SER B 1 96 ? -20.828 12.688 6.199 1 98.5 96 SER B N 1
ATOM 3089 C CA . SER B 1 96 ? -20.25 12.359 7.5 1 98.5 96 SER B CA 1
ATOM 3090 C C . SER B 1 96 ? -20.609 13.422 8.539 1 98.5 96 SER B C 1
ATOM 3092 O O . SER B 1 96 ? -20.625 14.617 8.234 1 98.5 96 SER B O 1
ATOM 3094 N N . LYS B 1 97 ? -20.734 13 9.773 1 96.88 97 LYS B N 1
ATOM 3095 C CA . LYS B 1 97 ? -21.031 13.914 10.883 1 96.88 97 LYS B CA 1
ATOM 3096 C C . LYS B 1 97 ? -19.766 14.625 11.344 1 96.88 97 LYS B C 1
ATOM 3098 O O . LYS B 1 97 ? -19.828 15.656 12.016 1 96.88 97 LYS B O 1
ATOM 3103 N N . ARG B 1 98 ? -18.641 14.094 11.016 1 98.19 98 ARG B N 1
ATOM 3104 C CA . ARG B 1 98 ? -17.453 14.656 11.633 1 98.19 98 ARG B CA 1
ATOM 3105 C C . ARG B 1 98 ? -16.406 15.031 10.586 1 98.19 98 ARG B C 1
ATOM 3107 O O . ARG B 1 98 ? -15.445 15.742 10.883 1 98.19 98 ARG B O 1
ATOM 3114 N N . TRP B 1 99 ? -16.578 14.617 9.336 1 98.81 99 TRP B N 1
ATOM 3115 C CA . TRP B 1 99 ? -15.672 14.938 8.242 1 98.81 99 TRP B CA 1
ATOM 3116 C C . TRP B 1 99 ? -15.938 16.328 7.699 1 98.81 99 TRP B C 1
ATOM 3118 O O . TRP B 1 99 ? -17 16.594 7.121 1 98.81 99 TRP B O 1
ATOM 3128 N N . ASN B 1 100 ? -15.016 17.281 7.844 1 98.88 100 ASN B N 1
ATOM 3129 C CA . ASN B 1 100 ? -15.18 18.641 7.352 1 98.88 100 ASN B CA 1
ATOM 3130 C C . ASN B 1 100 ? -14.07 19.031 6.379 1 98.88 100 ASN B C 1
ATOM 3132 O O . ASN B 1 100 ? -12.961 19.391 6.797 1 98.88 100 ASN B O 1
ATOM 3136 N N . PHE B 1 101 ? -14.328 18.984 5.191 1 98.88 101 PHE B N 1
ATOM 3137 C CA . PHE B 1 101 ? -13.469 19.344 4.07 1 98.88 101 PHE B CA 1
ATOM 3138 C C . PHE B 1 101 ? -14.242 20.156 3.037 1 98.88 101 PHE B C 1
ATOM 3140 O O . PHE B 1 101 ? -14.492 19.688 1.927 1 98.88 101 PHE B O 1
ATOM 3147 N N . PRO B 1 102 ? -14.578 21.391 3.389 1 98.69 102 PRO B N 1
ATOM 3148 C CA . PRO B 1 102 ? -15.555 22.156 2.596 1 98.69 102 PRO B CA 1
ATOM 3149 C C . PRO B 1 102 ? -15.008 22.562 1.228 1 98.69 102 PRO B C 1
ATOM 3151 O O . PRO B 1 102 ? -15.773 22.688 0.269 1 98.69 102 PRO B O 1
ATOM 3154 N N . GLN B 1 103 ? -13.719 22.828 1.12 1 98.62 103 GLN B N 1
ATOM 3155 C CA . GLN B 1 103 ? -13.016 23.234 -0.09 1 98.62 103 GLN B CA 1
ATOM 3156 C C . GLN B 1 103 ? -11.523 22.922 0.011 1 98.62 103 GLN B C 1
ATOM 3158 O O . GLN B 1 103 ? -11.023 22.594 1.091 1 98.62 103 GLN B O 1
ATOM 3163 N N . LEU B 1 104 ? -10.859 23 -1.135 1 98.75 104 LEU B N 1
ATOM 3164 C CA . LEU B 1 104 ? -9.453 22.625 -1.188 1 98.75 104 LEU B CA 1
ATOM 3165 C C . LEU B 1 104 ? -8.617 23.484 -0.247 1 98.75 104 LEU B C 1
ATOM 3167 O O . LEU B 1 104 ? -7.574 23.047 0.243 1 98.75 104 LEU B O 1
ATOM 3171 N N . TYR B 1 105 ? -9.031 24.672 -0.074 1 98.88 105 TYR B N 1
ATOM 3172 C CA . TYR B 1 105 ? -8.414 25.594 0.874 1 98.88 105 TYR B CA 1
ATOM 3173 C C . TYR B 1 105 ? -9.453 26.469 1.541 1 98.88 105 TYR B C 1
ATOM 3175 O O . TYR B 1 105 ? -10.445 26.859 0.914 1 98.88 105 TYR B O 1
ATOM 3183 N N . TYR B 1 106 ? -9.297 26.688 2.832 1 98.88 106 TYR B N 1
ATOM 3184 C CA . TYR B 1 106 ? -10.281 27.422 3.631 1 98.88 106 TYR B CA 1
ATOM 3185 C C . TYR B 1 106 ? -9.68 27.875 4.957 1 98.88 106 TYR B C 1
ATOM 3187 O O . TYR B 1 106 ? -8.562 27.469 5.305 1 98.88 106 TYR B O 1
ATOM 3195 N N . THR B 1 107 ? -10.398 28.75 5.648 1 98.81 107 THR B N 1
ATOM 3196 C CA . THR B 1 107 ? -9.93 29.266 6.93 1 98.81 107 THR B CA 1
ATOM 3197 C C . THR B 1 107 ? -10.789 28.734 8.07 1 98.81 107 THR B C 1
ATOM 3199 O O . THR B 1 107 ? -12 28.578 7.926 1 98.81 107 THR B O 1
ATOM 3202 N N . LEU B 1 108 ? -10.148 28.406 9.141 1 98.81 108 LEU B N 1
ATOM 3203 C CA . LEU B 1 108 ? -10.805 28.109 10.414 1 98.81 108 LEU B CA 1
ATOM 3204 C C . LEU B 1 108 ? -10.508 29.188 11.438 1 98.81 108 LEU B C 1
ATOM 3206 O O . LEU B 1 108 ? -9.398 29.719 11.492 1 98.81 108 LEU B O 1
ATOM 3210 N N . SER B 1 109 ? -11.508 29.578 12.219 1 98.62 109 SER B N 1
ATOM 3211 C CA . SER B 1 109 ? -11.359 30.531 13.312 1 98.62 109 SER B CA 1
ATOM 3212 C C . SER B 1 109 ? -12.047 30.031 14.578 1 98.62 109 SER B C 1
ATOM 3214 O O . SER B 1 109 ? -13.219 29.641 14.547 1 98.62 109 SER B O 1
ATOM 3216 N N . PHE B 1 110 ? -11.273 30.062 15.664 1 98.31 110 PHE B N 1
ATOM 3217 C CA . PHE B 1 110 ? -11.789 29.547 16.938 1 98.31 110 PHE B CA 1
ATOM 3218 C C . PHE B 1 110 ? -11.508 30.531 18.062 1 98.31 110 PHE B C 1
ATOM 3220 O O . PHE B 1 110 ? -10.484 31.219 18.047 1 98.31 110 PHE B O 1
ATOM 3227 N N . ALA B 1 111 ? -12.414 30.578 19 1 97.62 111 ALA B N 1
ATOM 3228 C CA . ALA B 1 111 ? -12.164 31.266 20.25 1 97.62 111 ALA B CA 1
ATOM 3229 C C . ALA B 1 111 ? -11.656 30.297 21.312 1 97.62 111 ALA B C 1
ATOM 3231 O O . ALA B 1 111 ? -12.109 29.156 21.406 1 97.62 111 ALA B O 1
ATOM 3232 N N . VAL B 1 112 ? -10.672 30.75 22.062 1 96.5 112 VAL B N 1
ATOM 3233 C CA . VAL B 1 112 ? -10.242 29.969 23.219 1 96.5 112 VAL B CA 1
ATOM 3234 C C . VAL B 1 112 ? -11.219 30.172 24.375 1 96.5 112 VAL B C 1
ATOM 3236 O O . VAL B 1 112 ? -11.406 31.297 24.844 1 96.5 112 VAL B O 1
ATOM 3239 N N . PRO B 1 113 ? -11.844 29.109 24.781 1 93.25 113 PRO B N 1
ATOM 3240 C CA . PRO B 1 113 ? -12.883 29.25 25.812 1 93.25 113 PRO B CA 1
ATOM 3241 C C . PRO B 1 113 ? -12.391 29.969 27.062 1 93.25 113 PRO B C 1
ATOM 3243 O O . PRO B 1 113 ? -11.281 29.703 27.531 1 93.25 113 PRO B O 1
ATOM 3246 N N . GLY B 1 114 ? -13.18 30.875 27.531 1 93.12 114 GLY B N 1
ATOM 3247 C CA . GLY B 1 114 ? -12.906 31.578 28.781 1 93.12 114 GLY B CA 1
ATOM 3248 C C . GLY B 1 114 ? -11.867 32.656 28.641 1 93.12 114 GLY B C 1
ATOM 3249 O O . GLY B 1 114 ? -11.297 33.125 29.641 1 93.12 114 GLY B O 1
ATOM 3250 N N . SER B 1 115 ? -11.531 32.969 27.422 1 94.06 115 SER B N 1
ATOM 3251 C CA . SER B 1 115 ? -10.523 34 27.203 1 94.06 115 SER B CA 1
ATOM 3252 C C . SER B 1 115 ? -10.836 34.812 25.969 1 94.06 115 SER B C 1
ATOM 3254 O O . SER B 1 115 ? -11.828 34.562 25.281 1 94.06 115 SER B O 1
ATOM 3256 N N . GLY B 1 116 ? -10.117 35.875 25.703 1 94.12 116 GLY B N 1
ATOM 3257 C CA . GLY B 1 116 ? -10.242 36.688 24.516 1 94.12 116 GLY B CA 1
ATOM 3258 C C . GLY B 1 116 ? -9.32 36.25 23.391 1 94.12 116 GLY B C 1
ATOM 3259 O O . GLY B 1 116 ? -9.336 36.812 22.297 1 94.12 116 GLY B O 1
ATOM 3260 N N . ALA B 1 117 ? -8.609 35.156 23.688 1 97.38 117 ALA B N 1
ATOM 3261 C CA . ALA B 1 117 ? -7.652 34.688 22.703 1 97.38 117 ALA B CA 1
ATOM 3262 C C . ALA B 1 117 ? -8.359 33.938 21.562 1 97.38 117 ALA B C 1
ATOM 3264 O O . ALA B 1 117 ? -9.414 33.344 21.766 1 97.38 117 ALA B O 1
ATOM 3265 N N . THR B 1 118 ? -7.809 34.062 20.297 1 98.31 118 THR B N 1
ATOM 3266 C CA . THR B 1 118 ? -8.359 33.406 19.125 1 98.31 118 THR B CA 1
ATOM 3267 C C . THR B 1 118 ? -7.273 32.656 18.344 1 98.31 118 THR B C 1
ATOM 3269 O O . THR B 1 118 ? -6.086 32.938 18.5 1 98.31 118 THR B O 1
ATOM 3272 N N . VAL B 1 119 ? -7.715 31.656 17.688 1 98.56 119 VAL B N 1
ATOM 3273 C CA . VAL B 1 119 ? -6.836 30.891 16.812 1 98.56 119 VAL B CA 1
ATOM 3274 C C . VAL B 1 119 ? -7.387 30.891 15.383 1 98.56 119 VAL B C 1
ATOM 3276 O O . VAL B 1 119 ? -8.562 30.578 15.164 1 98.56 119 VAL B O 1
ATOM 3279 N N . ASP B 1 120 ? -6.578 31.344 14.453 1 98.81 120 ASP B N 1
ATOM 3280 C CA . ASP B 1 120 ? -6.871 31.141 13.039 1 98.81 120 ASP B CA 1
ATOM 3281 C C . ASP B 1 120 ? -5.984 30.031 12.453 1 98.81 120 ASP B C 1
ATOM 3283 O O . ASP B 1 120 ? -4.797 29.953 12.773 1 98.81 120 ASP B O 1
ATOM 3287 N N . ILE B 1 121 ? -6.578 29.125 11.695 1 98.88 121 ILE B N 1
ATOM 3288 C CA . ILE B 1 121 ? -5.836 28.125 10.938 1 98.88 121 ILE B CA 1
ATOM 3289 C C . ILE B 1 121 ? -6.133 28.266 9.445 1 98.88 121 ILE B C 1
ATOM 3291 O O . ILE B 1 121 ? -7.277 28.109 9.016 1 98.88 121 ILE B O 1
ATOM 3295 N N . ILE B 1 122 ? -5.125 28.609 8.688 1 98.94 122 ILE B N 1
ATOM 3296 C CA . ILE B 1 122 ? -5.23 28.688 7.234 1 98.94 122 ILE B CA 1
ATOM 3297 C C . ILE B 1 122 ? -4.902 27.328 6.613 1 98.94 122 ILE B C 1
ATOM 3299 O O . ILE B 1 122 ? -3.736 26.938 6.551 1 98.94 122 ILE B O 1
ATOM 3303 N N . MET B 1 123 ? -5.969 26.656 6.148 1 98.94 123 MET B N 1
ATOM 3304 C CA . MET B 1 123 ? -5.84 25.344 5.52 1 98.94 123 MET B CA 1
ATOM 3305 C C . MET B 1 123 ? -5.559 25.484 4.027 1 98.94 123 MET B C 1
ATOM 3307 O O . MET B 1 123 ? -6.355 26.078 3.295 1 98.94 123 MET B O 1
ATOM 3311 N N . ILE B 1 124 ? -4.434 24.875 3.576 1 98.94 124 ILE B N 1
ATOM 3312 C CA . ILE B 1 124 ? -4.055 25.125 2.189 1 98.94 124 ILE B CA 1
ATOM 3313 C C . ILE B 1 124 ? -3.881 23.797 1.453 1 98.94 124 ILE B C 1
ATOM 3315 O O . ILE B 1 124 ? -3.672 22.75 2.08 1 98.94 124 ILE B O 1
ATOM 3319 N N . ASP B 1 125 ? -3.99 23.828 0.154 1 98.94 125 ASP B N 1
ATOM 3320 C CA . ASP B 1 125 ? -3.734 22.672 -0.706 1 98.94 125 ASP B CA 1
ATOM 3321 C C . ASP B 1 125 ? -2.387 22.797 -1.412 1 98.94 125 ASP B C 1
ATOM 3323 O O . ASP B 1 125 ? -2.299 23.406 -2.488 1 98.94 125 ASP B O 1
ATOM 3327 N N . THR B 1 126 ? -1.438 22.109 -0.901 1 98.75 126 THR B N 1
ATOM 3328 C CA . THR B 1 126 ? -0.072 22.281 -1.379 1 98.75 126 THR B CA 1
ATOM 3329 C C . THR B 1 126 ? 0.117 21.609 -2.736 1 98.75 126 THR B C 1
ATOM 3331 O O . THR B 1 126 ? 1.031 21.969 -3.486 1 98.75 126 THR B O 1
ATOM 3334 N N . VAL B 1 127 ? -0.744 20.672 -3.066 1 98.06 127 VAL B N 1
ATOM 3335 C CA . VAL B 1 127 ? -0.641 20.016 -4.359 1 98.06 127 VAL B CA 1
ATOM 3336 C C . VAL B 1 127 ? -1.071 20.969 -5.469 1 98.06 127 VAL B C 1
ATOM 3338 O O . VAL B 1 127 ? -0.413 21.062 -6.508 1 98.06 127 VAL B O 1
ATOM 3341 N N . THR B 1 128 ? -2.127 21.703 -5.254 1 98.38 128 THR B N 1
ATOM 3342 C CA . THR B 1 128 ? -2.562 22.688 -6.246 1 98.38 128 THR B CA 1
ATOM 3343 C C . THR B 1 128 ? -1.559 23.828 -6.355 1 98.38 128 THR B C 1
ATOM 3345 O O . THR B 1 128 ? -1.397 24.422 -7.426 1 98.38 128 THR B O 1
ATOM 3348 N N . LEU B 1 129 ? -0.895 24.109 -5.266 1 98.75 129 LEU B N 1
ATOM 3349 C CA . LEU B 1 129 ? 0.069 25.203 -5.242 1 98.75 129 LEU B CA 1
ATOM 3350 C C . LEU B 1 129 ? 1.348 24.812 -5.977 1 98.75 129 LEU B C 1
ATOM 3352 O O . LEU B 1 129 ? 1.894 25.609 -6.746 1 98.75 129 LEU B O 1
ATOM 3356 N N . CYS B 1 130 ? 1.847 23.562 -5.719 1 97.75 130 CYS B N 1
ATOM 3357 C CA . CYS B 1 130 ? 3.219 23.234 -6.09 1 97.75 130 CYS B CA 1
ATOM 3358 C C . CYS B 1 130 ? 3.252 22.156 -7.172 1 97.75 130 CYS B C 1
ATOM 3360 O O . CYS B 1 130 ? 4.27 21.984 -7.848 1 97.75 130 CYS B O 1
ATOM 3362 N N . GLY B 1 131 ? 2.168 21.484 -7.391 1 96.5 131 GLY B N 1
ATOM 3363 C CA . GLY B 1 131 ? 2.135 20.312 -8.258 1 96.5 131 GLY B CA 1
ATOM 3364 C C . GLY B 1 131 ? 2.123 19.016 -7.492 1 96.5 131 GLY B C 1
ATOM 3365 O O . GLY B 1 131 ? 2.443 18.984 -6.301 1 96.5 131 GLY B O 1
ATOM 3366 N N . ASN B 1 132 ? 1.736 17.969 -8.156 1 93.88 132 ASN B N 1
ATOM 3367 C CA . ASN B 1 132 ? 1.694 16.641 -7.535 1 93.88 132 ASN B CA 1
ATOM 3368 C C . ASN B 1 132 ? 3.025 15.914 -7.684 1 93.88 132 ASN B C 1
ATOM 3370 O O . ASN B 1 132 ? 3.902 16.359 -8.43 1 93.88 132 ASN B O 1
ATOM 3374 N N . VAL B 1 133 ? 3.18 14.938 -6.801 1 87.75 133 VAL B N 1
ATOM 3375 C CA . VAL B 1 133 ? 4.379 14.109 -6.852 1 87.75 133 VAL B CA 1
ATOM 3376 C C . VAL B 1 133 ? 3.99 12.641 -7.004 1 87.75 133 VAL B C 1
ATOM 3378 O O . VAL B 1 133 ? 2.906 12.234 -6.578 1 87.75 133 VAL B O 1
ATOM 3381 N N . ASP B 1 134 ? 4.648 11.953 -7.785 1 65.38 134 ASP B N 1
ATOM 3382 C CA . ASP B 1 134 ? 4.449 10.508 -7.891 1 65.38 134 ASP B CA 1
ATOM 3383 C C . ASP B 1 134 ? 5.203 9.766 -6.793 1 65.38 134 ASP B C 1
ATOM 3385 O O . ASP B 1 134 ? 6.145 10.305 -6.207 1 65.38 134 ASP B O 1
ATOM 3389 N N . ASP B 1 135 ? 4.555 8.844 -6.086 1 55.22 135 ASP B N 1
ATOM 3390 C CA . ASP B 1 135 ? 5.219 8.078 -5.035 1 55.22 135 ASP B CA 1
ATOM 3391 C C . ASP B 1 135 ? 6.625 7.66 -5.461 1 55.22 135 ASP B C 1
ATOM 3393 O O . ASP B 1 135 ? 7.352 7.035 -4.688 1 55.22 135 ASP B O 1
ATOM 3397 N N . ASP B 1 136 ? 7.016 7.57 -6.766 1 46.28 136 ASP B N 1
ATOM 3398 C CA . ASP B 1 136 ? 8.234 6.859 -7.125 1 46.28 136 ASP B CA 1
ATOM 3399 C C . ASP B 1 136 ? 9.477 7.645 -6.699 1 46.28 136 ASP B C 1
ATOM 3401 O O . ASP B 1 136 ? 9.414 8.867 -6.523 1 46.28 136 ASP B O 1
ATOM 3405 N N . PHE B 1 137 ? 10.469 6.914 -6.188 1 43.22 137 PHE B N 1
ATOM 3406 C CA . PHE B 1 137 ? 11.797 7.219 -5.66 1 43.22 137 PHE B CA 1
ATOM 3407 C C . PHE B 1 137 ? 12.406 8.406 -6.398 1 43.22 137 PHE B C 1
ATOM 3409 O O . PHE B 1 137 ? 13.312 9.062 -5.879 1 43.22 137 PHE B O 1
ATOM 3416 N N . HIS B 1 138 ? 12.086 8.641 -7.672 1 48.22 138 HIS B N 1
ATOM 3417 C CA . HIS B 1 138 ? 13 9.516 -8.406 1 48.22 138 HIS B CA 1
ATOM 3418 C C . HIS B 1 138 ? 12.508 10.961 -8.391 1 48.22 138 HIS B C 1
ATOM 3420 O O . HIS B 1 138 ? 13.266 11.883 -8.688 1 48.22 138 HIS B O 1
ATOM 3426 N N . ASN B 1 139 ? 11.164 11.125 -8 1 58.19 139 ASN B N 1
ATOM 3427 C CA . ASN B 1 139 ? 10.758 12.516 -8.188 1 58.19 139 ASN B CA 1
ATOM 3428 C C . ASN B 1 139 ? 9.922 13.016 -7.008 1 58.19 139 ASN B C 1
ATOM 3430 O O . ASN B 1 139 ? 8.742 13.336 -7.168 1 58.19 139 ASN B O 1
ATOM 3434 N N . TYR B 1 140 ? 10.867 13.258 -5.949 1 67.31 140 TYR B N 1
ATOM 3435 C CA . TYR B 1 140 ? 10.281 13.516 -4.633 1 67.31 140 TYR B CA 1
ATOM 3436 C C . TYR B 1 140 ? 9.758 14.945 -4.535 1 67.31 140 TYR B C 1
ATOM 3438 O O . TYR B 1 140 ? 9 15.273 -3.619 1 67.31 140 TYR B O 1
ATOM 3446 N N . GLN B 1 141 ? 10.078 15.664 -5.582 1 85.19 141 GLN B N 1
ATOM 3447 C CA . GLN B 1 141 ? 9.68 17.062 -5.445 1 85.19 141 GLN B CA 1
ATOM 3448 C C . GLN B 1 141 ? 8.68 17.469 -6.527 1 85.19 141 GLN B C 1
ATOM 3450 O O . GLN B 1 141 ? 8.812 17.047 -7.68 1 85.19 141 GLN B O 1
ATOM 3455 N N . PRO B 1 142 ? 7.707 18.234 -6.145 1 92.62 142 PRO B N 1
ATOM 3456 C CA . PRO B 1 142 ? 6.809 18.75 -7.18 1 92.62 142 PRO B CA 1
ATOM 3457 C C . PRO B 1 142 ? 7.516 19.688 -8.164 1 92.62 142 PRO B C 1
ATOM 3459 O O . PRO B 1 142 ? 8.414 20.438 -7.77 1 92.62 142 PRO B O 1
ATOM 3462 N N . THR B 1 143 ? 7.105 19.672 -9.391 1 90.62 143 THR B N 1
ATOM 3463 C CA . THR B 1 143 ? 7.805 20.422 -10.43 1 90.62 143 THR B CA 1
ATOM 3464 C C . THR B 1 143 ? 6.977 21.609 -10.891 1 90.62 143 THR B C 1
ATOM 3466 O O . THR B 1 143 ? 7.332 22.281 -11.859 1 90.62 143 THR B O 1
ATOM 3469 N N . GLY B 1 144 ? 5.895 21.859 -10.297 1 94.56 144 GLY B N 1
ATOM 3470 C CA . GLY B 1 144 ? 5.023 22.969 -10.641 1 94.56 144 GLY B CA 1
ATOM 3471 C C . GLY B 1 144 ? 3.553 22.594 -10.633 1 94.56 144 GLY B C 1
ATOM 3472 O O . GLY B 1 144 ? 3.203 21.422 -10.742 1 94.56 144 GLY B O 1
ATOM 3473 N N . PRO B 1 145 ? 2.754 23.625 -10.539 1 96.5 145 PRO B N 1
ATOM 3474 C CA . PRO B 1 145 ? 1.317 23.344 -10.477 1 96.5 145 PRO B CA 1
ATOM 3475 C C . PRO B 1 145 ? 0.755 22.875 -11.812 1 96.5 145 PRO B C 1
ATOM 3477 O O . PRO B 1 145 ? 1.23 23.297 -12.875 1 96.5 145 PRO B O 1
ATOM 3480 N N . ALA B 1 146 ? -0.229 22.016 -11.781 1 94.5 146 ALA B N 1
ATOM 3481 C CA . ALA B 1 146 ? -0.923 21.547 -12.984 1 94.5 146 ALA B CA 1
ATOM 3482 C C . ALA B 1 146 ? -1.606 22.719 -13.695 1 94.5 146 ALA B C 1
ATOM 3484 O O . ALA B 1 146 ? -1.705 22.719 -14.93 1 94.5 146 ALA B O 1
ATOM 3485 N N . ASN B 1 147 ? -2.145 23.672 -12.953 1 97.12 147 ASN B N 1
ATOM 3486 C CA . ASN B 1 147 ? -2.795 24.891 -13.438 1 97.12 147 ASN B CA 1
ATOM 3487 C C . ASN B 1 147 ? -2.256 26.125 -12.734 1 97.12 147 ASN B C 1
ATOM 3489 O O . ASN B 1 147 ? -2.611 26.391 -11.578 1 97.12 147 ASN B O 1
ATOM 3493 N N . VAL B 1 148 ? -1.538 26.922 -13.414 1 97.5 148 VAL B N 1
ATOM 3494 C CA . VAL B 1 148 ? -0.833 28.062 -12.852 1 97.5 148 VAL B CA 1
ATOM 3495 C C . VAL B 1 148 ? -1.84 29.078 -12.312 1 97.5 148 VAL B C 1
ATOM 3497 O O . VAL B 1 148 ? -1.626 29.688 -11.258 1 97.5 148 VAL B O 1
ATOM 3500 N N . LYS B 1 149 ? -2.904 29.328 -13.031 1 98 149 LYS B N 1
ATOM 3501 C CA . LYS B 1 149 ? -3.9 30.312 -12.602 1 98 149 LYS B CA 1
ATOM 3502 C C . LYS B 1 149 ? -4.543 29.906 -11.281 1 98 149 LYS B C 1
ATOM 3504 O O . LYS B 1 149 ? -4.734 30.734 -10.391 1 98 149 LYS B O 1
ATOM 3509 N N . VAL B 1 150 ? -4.91 28.625 -11.164 1 98.06 150 VAL B N 1
ATOM 3510 C CA . VAL B 1 150 ? -5.508 28.094 -9.938 1 98.06 150 VAL B CA 1
ATOM 3511 C C . VAL B 1 150 ? -4.531 28.25 -8.773 1 98.06 150 VAL B C 1
ATOM 3513 O O . VAL B 1 150 ? -4.926 28.625 -7.672 1 98.06 150 VAL B O 1
ATOM 3516 N N . ALA B 1 151 ? -3.293 27.984 -9.031 1 98.69 151 ALA B N 1
ATOM 3517 C CA . ALA B 1 151 ? -2.258 28.125 -8.008 1 98.69 151 ALA B CA 1
ATOM 3518 C C . ALA B 1 151 ? -2.119 29.578 -7.574 1 98.69 151 ALA B C 1
ATOM 3520 O O . ALA B 1 151 ? -2.061 29.875 -6.375 1 98.69 151 ALA B O 1
ATOM 3521 N N . GLU B 1 152 ? -2.047 30.484 -8.562 1 98.75 152 GLU B N 1
ATOM 3522 C CA . GLU B 1 152 ? -1.88 31.906 -8.242 1 98.75 152 GLU B CA 1
ATOM 3523 C C . GLU B 1 152 ? -3.074 32.438 -7.457 1 98.75 152 GLU B C 1
ATOM 3525 O O . GLU B 1 152 ? -2.914 33.281 -6.574 1 98.75 152 GLU B O 1
ATOM 3530 N N . ASP B 1 153 ? -4.273 32 -7.816 1 98.81 153 ASP B N 1
ATOM 3531 C CA . ASP B 1 153 ? -5.457 32.375 -7.055 1 98.81 153 ASP B CA 1
ATOM 3532 C C . ASP B 1 153 ? -5.332 31.969 -5.59 1 98.81 153 ASP B C 1
ATOM 3534 O O . ASP B 1 153 ? -5.684 32.719 -4.691 1 98.81 153 ASP B O 1
ATOM 3538 N N . GLN B 1 154 ? -4.91 30.781 -5.355 1 98.88 154 GLN B N 1
ATOM 3539 C CA . GLN B 1 154 ? -4.734 30.328 -3.98 1 98.88 154 GLN B CA 1
ATOM 3540 C C . GLN B 1 154 ? -3.635 31.125 -3.277 1 98.88 154 GLN B C 1
ATOM 3542 O O . GLN B 1 154 ? -3.764 31.469 -2.098 1 98.88 154 GLN B O 1
ATOM 3547 N N . TRP B 1 155 ? -2.49 31.359 -3.971 1 98.88 155 TRP B N 1
ATOM 3548 C CA . TRP B 1 155 ? -1.426 32.156 -3.375 1 98.88 155 TRP B CA 1
ATOM 3549 C C . TRP B 1 155 ? -1.952 33.5 -2.914 1 98.88 155 TRP B C 1
ATOM 3551 O O . TRP B 1 155 ? -1.637 33.969 -1.812 1 98.88 155 TRP B O 1
ATOM 3561 N N . GLU B 1 156 ? -2.688 34.156 -3.756 1 98.88 156 GLU B N 1
ATOM 3562 C CA . GLU B 1 156 ? -3.279 35.438 -3.402 1 98.88 156 GLU B CA 1
ATOM 3563 C C . GLU B 1 156 ? -4.223 35.281 -2.207 1 98.88 156 GLU B C 1
ATOM 3565 O O . GLU B 1 156 ? -4.223 36.125 -1.312 1 98.88 156 GLU B O 1
ATOM 3570 N N . TRP B 1 157 ? -5.012 34.281 -2.277 1 98.94 157 TRP B N 1
ATOM 3571 C CA . TRP B 1 157 ? -5.938 34.031 -1.184 1 98.94 157 TRP B CA 1
ATOM 3572 C C . TRP B 1 157 ? -5.188 33.812 0.129 1 98.94 157 TRP B C 1
ATOM 3574 O O . TRP B 1 157 ? -5.609 34.312 1.174 1 98.94 157 TRP B O 1
ATOM 3584 N N . ILE B 1 158 ? -4.109 33.094 0.108 1 98.94 158 ILE B N 1
ATOM 3585 C CA . ILE B 1 158 ? -3.295 32.812 1.291 1 98.94 158 ILE B CA 1
ATOM 3586 C C . ILE B 1 158 ? -2.771 34.125 1.855 1 98.94 158 ILE B C 1
ATOM 3588 O O . ILE B 1 158 ? -2.9 34.406 3.053 1 98.94 158 ILE B O 1
ATOM 3592 N N . GLU B 1 159 ? -2.154 34.906 1.011 1 98.81 159 GLU B N 1
ATOM 3593 C CA . GLU B 1 159 ? -1.61 36.156 1.464 1 98.81 159 GLU B CA 1
ATOM 3594 C C . GLU B 1 159 ? -2.695 37.031 2.086 1 98.81 159 GLU B C 1
ATOM 3596 O O . GLU B 1 159 ? -2.48 37.656 3.133 1 98.81 159 GLU B O 1
ATOM 3601 N N . ASN B 1 160 ? -3.795 37.094 1.401 1 98.81 160 ASN B N 1
ATOM 3602 C CA . ASN B 1 160 ? -4.91 37.875 1.911 1 98.81 160 ASN B CA 1
ATOM 3603 C C . ASN B 1 160 ? -5.387 37.375 3.266 1 98.81 160 ASN B C 1
ATOM 3605 O O . ASN B 1 160 ? -5.691 38.156 4.164 1 98.81 160 ASN B O 1
ATOM 3609 N N . SER B 1 161 ? -5.547 36.094 3.402 1 98.88 161 SER B N 1
ATOM 3610 C CA . SER B 1 161 ? -6.004 35.469 4.648 1 98.88 161 SER B CA 1
ATOM 3611 C C . SER B 1 161 ? -5.031 35.75 5.789 1 98.88 161 SER B C 1
ATOM 3613 O O . SER B 1 161 ? -5.449 36.062 6.902 1 98.88 161 SER B O 1
ATOM 3615 N N . LEU B 1 162 ? -3.764 35.656 5.484 1 98.81 162 LEU B N 1
ATOM 3616 C CA . LEU B 1 162 ? -2.74 35.906 6.492 1 98.81 162 LEU B CA 1
ATOM 3617 C C . LEU B 1 162 ? -2.73 37.375 6.898 1 98.81 162 LEU B C 1
ATOM 3619 O O . LEU B 1 162 ? -2.652 37.688 8.086 1 98.81 162 LEU B O 1
ATOM 3623 N N . SER B 1 163 ? -2.801 38.219 5.938 1 98.56 163 SER B N 1
ATOM 3624 C CA . SER B 1 163 ? -2.705 39.656 6.191 1 98.56 163 SER B CA 1
ATOM 3625 C C . SER B 1 163 ? -3.896 40.156 7.004 1 98.56 163 SER B C 1
ATOM 3627 O O . SER B 1 163 ? -3.775 41.125 7.77 1 98.56 163 SER B O 1
ATOM 3629 N N . LYS B 1 164 ? -4.969 39.531 6.891 1 98.38 164 LYS B N 1
ATOM 3630 C CA . LYS B 1 164 ? -6.195 40 7.523 1 98.38 164 LYS B CA 1
ATOM 3631 C C . LYS B 1 164 ? -6.336 39.438 8.938 1 98.38 164 LYS B C 1
ATOM 3633 O O . LYS B 1 164 ? -7.152 39.906 9.727 1 98.38 164 LYS B O 1
ATOM 3638 N N . SER B 1 165 ? -5.562 38.469 9.273 1 98.5 165 SER B N 1
ATOM 3639 C CA . SER B 1 165 ? -5.746 37.812 10.555 1 98.5 165 SER B CA 1
ATOM 3640 C C . SER B 1 165 ? -5.191 38.656 11.703 1 98.5 165 SER B C 1
ATOM 3642 O O . SER B 1 165 ? -4.066 39.156 11.625 1 98.5 165 SER B O 1
ATOM 3644 N N . SER B 1 166 ? -5.953 38.812 12.727 1 97.62 166 SER B N 1
ATOM 3645 C CA . SER B 1 166 ? -5.52 39.469 13.969 1 97.62 166 SER B CA 1
ATOM 3646 C C . SER B 1 166 ? -5.551 38.469 15.133 1 97.62 166 SER B C 1
ATOM 3648 O O . SER B 1 166 ? -5.559 38.875 16.297 1 97.62 166 SER B O 1
ATOM 3650 N N . ALA B 1 167 ? -5.609 37.188 14.812 1 98.44 167 ALA B N 1
ATOM 3651 C CA . ALA B 1 167 ? -5.762 36.156 15.828 1 98.44 167 ALA B CA 1
ATOM 3652 C C . ALA B 1 167 ? -4.559 36.125 16.766 1 98.44 167 ALA B C 1
ATOM 3654 O O . ALA B 1 167 ? -3.453 36.5 16.375 1 98.44 167 ALA B O 1
ATOM 3655 N N . THR B 1 168 ? -4.805 35.656 18.016 1 98.38 168 THR B N 1
ATOM 3656 C CA . THR B 1 168 ? -3.75 35.5 19 1 98.38 168 THR B CA 1
ATOM 3657 C C . THR B 1 168 ? -2.699 34.5 18.5 1 98.38 168 THR B C 1
ATOM 3659 O O . THR B 1 168 ? -1.501 34.719 18.703 1 98.38 168 THR B O 1
ATOM 3662 N N . TYR B 1 169 ? -3.15 33.406 17.938 1 98.62 169 TYR B N 1
ATOM 3663 C CA . TYR B 1 169 ? -2.322 32.406 17.297 1 98.62 169 TYR B CA 1
ATOM 3664 C C . TYR B 1 169 ? -2.744 32.188 15.836 1 98.62 169 TYR B C 1
ATOM 3666 O O . TYR B 1 169 ? -3.938 32.125 15.539 1 98.62 169 TYR B O 1
ATOM 3674 N N . LEU B 1 170 ? -1.793 32.219 14.961 1 98.75 170 LEU B N 1
ATOM 3675 C CA . LEU B 1 170 ? -2.018 32.031 13.531 1 98.75 170 LEU B CA 1
ATOM 3676 C C . LEU B 1 170 ? -1.257 30.812 13.023 1 98.75 170 LEU B C 1
ATOM 3678 O O . LEU B 1 170 ? -0.025 30.766 13.07 1 98.75 170 LEU B O 1
ATOM 3682 N N . LEU B 1 171 ? -2.041 29.797 12.578 1 98.88 171 LEU B N 1
ATOM 3683 C CA . LEU B 1 171 ? -1.467 28.562 12.07 1 98.88 171 LEU B CA 1
ATOM 3684 C C . LEU B 1 171 ? -1.74 28.391 10.578 1 98.88 171 LEU B C 1
ATOM 3686 O O . LEU B 1 171 ? -2.721 28.938 10.062 1 98.88 171 LEU B O 1
ATOM 3690 N N . VAL B 1 172 ? -0.854 27.734 9.891 1 98.94 172 VAL B N 1
ATOM 3691 C CA . VAL B 1 172 ? -1.065 27.281 8.523 1 98.94 172 VAL B CA 1
ATOM 3692 C C . VAL B 1 172 ? -0.888 25.766 8.445 1 98.94 172 VAL B C 1
ATOM 3694 O O . VAL B 1 172 ? 0.022 25.219 9.062 1 98.94 172 VAL B O 1
ATOM 3697 N N . ALA B 1 173 ? -1.806 25.125 7.754 1 98.94 173 ALA B N 1
ATOM 3698 C CA . ALA B 1 173 ? -1.739 23.672 7.613 1 98.94 173 ALA B CA 1
ATOM 3699 C C . ALA B 1 173 ? -1.797 23.266 6.145 1 98.94 173 ALA B C 1
ATOM 3701 O O . ALA B 1 173 ? -2.697 23.672 5.41 1 98.94 173 ALA B O 1
ATOM 3702 N N . GLY B 1 174 ? -0.838 22.531 5.691 1 98.88 174 GLY B N 1
ATOM 3703 C CA . GLY B 1 174 ? -0.736 21.938 4.367 1 98.88 174 GLY B CA 1
ATOM 3704 C C . GLY B 1 174 ? 0.053 20.641 4.355 1 98.88 174 GLY B C 1
ATOM 3705 O O . GLY B 1 174 ? 0.895 20.406 5.23 1 98.88 174 GLY B O 1
ATOM 3706 N N . HIS B 1 175 ? -0.114 19.875 3.363 1 98.62 175 HIS B N 1
ATOM 3707 C CA . HIS B 1 175 ? 0.421 18.516 3.377 1 98.62 175 HIS B CA 1
ATOM 3708 C C . HIS B 1 175 ? 1.936 18.516 3.195 1 98.62 175 HIS B C 1
ATOM 3710 O O . HIS B 1 175 ? 2.658 17.891 3.967 1 98.62 175 HIS B O 1
ATOM 3716 N N . PHE B 1 176 ? 2.436 19.219 2.184 1 98.19 176 PHE B N 1
ATOM 3717 C CA . PHE B 1 176 ? 3.869 19.234 1.92 1 98.19 176 PHE B CA 1
ATOM 3718 C C . PHE B 1 176 ? 4.602 20.062 2.971 1 98.19 176 PHE B C 1
ATOM 3720 O O . PHE B 1 176 ? 4.113 21.109 3.398 1 98.19 176 PHE B O 1
ATOM 3727 N N . PRO B 1 177 ? 5.738 19.594 3.346 1 98.31 177 PRO B N 1
ATOM 3728 C CA . PRO B 1 177 ? 6.523 20.375 4.301 1 98.31 177 PRO B CA 1
ATOM 3729 C C . PRO B 1 177 ? 7.277 21.531 3.637 1 98.31 177 PRO B C 1
ATOM 3731 O O . PRO B 1 177 ? 7.797 21.375 2.527 1 98.31 177 PRO B O 1
ATOM 3734 N N . VAL B 1 178 ? 7.266 22.688 4.352 1 98.75 178 VAL B N 1
ATOM 3735 C CA . VAL B 1 178 ? 8.25 23.703 3.971 1 98.75 178 VAL B CA 1
ATOM 3736 C C . VAL B 1 178 ? 9.656 23.156 4.191 1 98.75 178 VAL B C 1
ATOM 3738 O O . VAL B 1 178 ? 10.43 23 3.24 1 98.75 178 VAL B O 1
ATOM 3741 N N . TYR B 1 179 ? 9.906 22.844 5.426 1 98.56 179 TYR B N 1
ATOM 3742 C CA . TYR B 1 179 ? 11.164 22.188 5.77 1 98.56 179 TYR B CA 1
ATOM 3743 C C . TYR B 1 179 ? 10.93 20.781 6.316 1 98.56 179 TYR B C 1
ATOM 3745 O O . TYR B 1 179 ? 9.977 20.562 7.059 1 98.56 179 TYR B O 1
ATOM 3753 N N . SER B 1 180 ? 11.719 19.875 5.957 1 97.94 180 SER B N 1
ATOM 3754 C CA . SER B 1 180 ? 11.859 18.531 6.48 1 97.94 180 SER B CA 1
ATOM 3755 C C . SER B 1 180 ? 13.242 17.969 6.188 1 97.94 180 SER B C 1
ATOM 3757 O O . SER B 1 180 ? 13.805 18.203 5.117 1 97.94 180 SER B O 1
ATOM 3759 N N . ILE B 1 181 ? 13.742 17.25 7.141 1 98.06 181 ILE B N 1
ATOM 3760 C CA . ILE B 1 181 ? 15.07 16.688 6.938 1 98.06 181 ILE B CA 1
ATOM 3761 C C . ILE B 1 181 ? 14.969 15.312 6.281 1 98.06 181 ILE B C 1
ATOM 3763 O O . ILE B 1 181 ? 15.977 14.688 5.961 1 98.06 181 ILE B O 1
ATOM 3767 N N . ALA B 1 182 ? 13.789 14.859 6.059 1 95.56 182 ALA B N 1
ATOM 3768 C CA . ALA B 1 182 ? 13.562 13.5 5.59 1 95.56 182 ALA B CA 1
ATOM 3769 C C . ALA B 1 182 ? 13.508 13.445 4.066 1 95.56 182 ALA B C 1
ATOM 3771 O O . ALA B 1 182 ? 14.148 14.25 3.385 1 95.56 182 ALA B O 1
ATOM 3772 N N . GLU B 1 183 ? 12.852 12.492 3.41 1 90.25 183 GLU B N 1
ATOM 3773 C CA . GLU B 1 183 ? 12.977 12.172 1.992 1 90.25 183 GLU B CA 1
ATOM 3774 C C . GLU B 1 183 ? 12.227 13.18 1.128 1 90.25 183 GLU B C 1
ATOM 3776 O O . GLU B 1 183 ? 12.672 13.531 0.035 1 90.25 183 GLU B O 1
ATOM 3781 N N . HIS B 1 184 ? 11.117 13.648 1.604 1 89.75 184 HIS B N 1
ATOM 3782 C CA . HIS B 1 184 ? 10.211 14.352 0.7 1 89.75 184 HIS B CA 1
ATOM 3783 C C . HIS B 1 184 ? 10.336 15.859 0.847 1 89.75 184 HIS B C 1
ATOM 3785 O O . HIS B 1 184 ? 9.891 16.609 -0.022 1 89.75 184 HIS B O 1
ATOM 3791 N N . GLY B 1 185 ? 10.828 16.297 1.938 1 86.19 185 GLY B N 1
ATOM 3792 C CA . GLY B 1 185 ? 11.133 17.719 2.098 1 86.19 185 GLY B CA 1
ATOM 3793 C C . GLY B 1 185 ? 12.609 18.031 1.951 1 86.19 185 GLY B C 1
ATOM 3794 O O . GLY B 1 185 ? 13.438 17.125 1.916 1 86.19 185 GLY B O 1
ATOM 3795 N N . PRO B 1 186 ? 12.898 19.375 1.948 1 96.44 186 PRO B N 1
ATOM 3796 C CA . PRO B 1 186 ? 12.039 20.562 1.886 1 96.44 186 PRO B CA 1
ATOM 3797 C C . PRO B 1 186 ? 11.344 20.719 0.535 1 96.44 186 PRO B C 1
ATOM 3799 O O . PRO B 1 186 ? 11.789 20.141 -0.462 1 96.44 186 PRO B O 1
ATOM 3802 N N . THR B 1 187 ? 10.211 21.344 0.552 1 97.12 187 THR B N 1
ATOM 3803 C CA . THR B 1 187 ? 9.5 21.625 -0.691 1 97.12 187 THR B CA 1
ATOM 3804 C C . THR B 1 187 ? 9.867 23 -1.22 1 97.12 187 THR B C 1
ATOM 3806 O O . THR B 1 187 ? 9.422 24.016 -0.676 1 97.12 187 THR B O 1
ATOM 3809 N N . GLN B 1 188 ? 10.586 23.062 -2.287 1 96.62 188 GLN B N 1
ATOM 3810 C CA . GLN B 1 188 ? 11.18 24.312 -2.775 1 96.62 188 GLN B CA 1
ATOM 3811 C C . GLN B 1 188 ? 10.102 25.344 -3.088 1 96.62 188 GLN B C 1
ATOM 3813 O O . GLN B 1 188 ? 10.273 26.531 -2.795 1 96.62 188 GLN B O 1
ATOM 3818 N N . CYS B 1 189 ? 9.086 24.922 -3.75 1 97.5 189 CYS B N 1
ATOM 3819 C CA . CYS B 1 189 ? 7.957 25.797 -4.059 1 97.5 189 CYS B CA 1
ATOM 3820 C C . CYS B 1 189 ? 7.484 26.531 -2.809 1 97.5 189 CYS B C 1
ATOM 3822 O O . CYS B 1 189 ? 7.223 27.734 -2.852 1 97.5 189 CYS B O 1
ATOM 3824 N N . LEU B 1 190 ? 7.398 25.875 -1.703 1 98.75 190 LEU B N 1
ATOM 3825 C CA . LEU B 1 190 ? 6.926 26.453 -0.452 1 98.75 190 LEU B CA 1
ATOM 3826 C C . LEU B 1 190 ? 8.008 27.312 0.194 1 98.75 190 LEU B C 1
ATOM 3828 O O . LEU B 1 190 ? 7.711 28.344 0.808 1 98.75 190 LEU B O 1
ATOM 3832 N N . VAL B 1 191 ? 9.219 26.859 0.111 1 98.5 191 VAL B N 1
ATOM 3833 C CA . VAL B 1 191 ? 10.328 27.656 0.615 1 98.5 191 VAL B CA 1
ATOM 3834 C C . VAL B 1 191 ? 10.344 29.016 -0.089 1 98.5 191 VAL B C 1
ATOM 3836 O O . VAL B 1 191 ? 10.555 30.047 0.548 1 98.5 191 VAL B O 1
ATOM 3839 N N . ASP B 1 192 ? 10.07 29.016 -1.336 1 98.25 192 ASP B N 1
ATOM 3840 C CA . ASP B 1 192 ? 10.18 30.219 -2.148 1 98.25 192 ASP B CA 1
ATOM 3841 C C . ASP B 1 192 ? 8.984 31.141 -1.932 1 98.25 192 ASP B C 1
ATOM 3843 O O . ASP B 1 192 ? 9.125 32.375 -1.925 1 98.25 192 ASP B O 1
ATOM 3847 N N . ARG B 1 193 ? 7.84 30.562 -1.785 1 98.56 193 ARG B N 1
ATOM 3848 C CA . ARG B 1 193 ? 6.652 31.406 -1.904 1 98.56 193 ARG B CA 1
ATOM 3849 C C . ARG B 1 193 ? 5.922 31.516 -0.569 1 98.56 193 ARG B C 1
ATOM 3851 O O . ARG B 1 193 ? 5.367 32.562 -0.24 1 98.56 193 ARG B O 1
ATOM 3858 N N . LEU B 1 194 ? 5.844 30.406 0.147 1 98.94 194 LEU B N 1
ATOM 3859 C CA . LEU B 1 194 ? 5.062 30.406 1.378 1 98.94 194 LEU B CA 1
ATOM 3860 C C . LEU B 1 194 ? 5.883 30.938 2.547 1 98.94 194 LEU B C 1
ATOM 3862 O O . LEU B 1 194 ? 5.375 31.719 3.361 1 98.94 194 LEU B O 1
ATOM 3866 N N . LEU B 1 195 ? 7.109 30.484 2.646 1 98.88 195 LEU B N 1
ATOM 3867 C CA . LEU B 1 195 ? 7.969 30.766 3.789 1 98.88 195 LEU B CA 1
ATOM 3868 C C . LEU B 1 195 ? 8.062 32.281 4.027 1 98.88 195 LEU B C 1
ATOM 3870 O O . LEU B 1 195 ? 7.902 32.75 5.156 1 98.88 195 LEU B O 1
ATOM 3874 N N . PRO B 1 196 ? 8.344 33.094 2.998 1 98.69 196 PRO B N 1
ATOM 3875 C CA . PRO B 1 196 ? 8.406 34.531 3.238 1 98.69 196 PRO B CA 1
ATOM 3876 C C . PRO B 1 196 ? 7.113 35.094 3.83 1 98.69 196 PRO B C 1
ATOM 3878 O O . PRO B 1 196 ? 7.152 36 4.668 1 98.69 196 PRO B O 1
ATOM 3881 N N . MET B 1 197 ? 5.965 34.562 3.439 1 98.75 197 MET B N 1
ATOM 3882 C CA . MET B 1 197 ? 4.684 35.031 3.967 1 98.75 197 MET B CA 1
ATOM 3883 C C . MET B 1 197 ? 4.527 34.625 5.434 1 98.75 197 MET B C 1
ATOM 3885 O O . MET B 1 197 ? 3.957 35.375 6.223 1 98.75 197 MET B O 1
ATOM 3889 N N . LEU B 1 198 ? 5 33.469 5.773 1 98.81 198 LEU B N 1
ATOM 3890 C CA . LEU B 1 198 ? 4.895 33 7.152 1 98.81 198 LEU B CA 1
ATOM 3891 C C . LEU B 1 198 ? 5.629 33.938 8.102 1 98.81 198 LEU B C 1
ATOM 3893 O O . LEU B 1 198 ? 5.129 34.25 9.18 1 98.81 198 LEU B O 1
ATOM 3897 N N . TYR B 1 199 ? 6.766 34.375 7.664 1 98.5 199 TYR B N 1
ATOM 3898 C CA . TYR B 1 199 ? 7.523 35.312 8.477 1 98.5 199 TYR B CA 1
ATOM 3899 C C . TYR B 1 199 ? 6.855 36.688 8.492 1 98.5 199 TYR B C 1
ATOM 3901 O O . TYR B 1 199 ? 6.727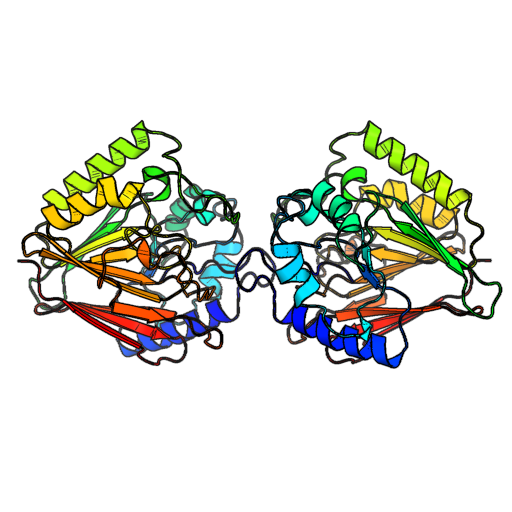 37.312 9.547 1 98.5 199 TYR B O 1
ATOM 3909 N N . GLN B 1 200 ? 6.5 37.156 7.34 1 98.12 200 GLN B N 1
ATOM 3910 C CA . GLN B 1 200 ? 5.93 38.5 7.199 1 98.12 200 GLN B CA 1
ATOM 3911 C C . GLN B 1 200 ? 4.73 38.688 8.117 1 98.12 200 GLN B C 1
ATOM 3913 O O . GLN B 1 200 ? 4.551 39.75 8.703 1 98.12 200 GLN B O 1
ATOM 3918 N N . TYR B 1 201 ? 3.947 37.594 8.234 1 98.19 201 TYR B N 1
ATOM 3919 C CA . TYR B 1 201 ? 2.699 37.75 8.977 1 98.19 201 TYR B CA 1
ATOM 3920 C C . TYR B 1 201 ? 2.773 37.062 10.32 1 98.19 201 TYR B C 1
ATOM 3922 O O . TYR B 1 201 ? 1.745 36.781 10.953 1 98.19 201 TYR B O 1
ATOM 3930 N N . LYS B 1 202 ? 3.975 36.719 10.734 1 97.81 202 LYS B N 1
ATOM 3931 C CA . LYS B 1 202 ? 4.289 36.188 12.062 1 97.81 202 LYS B CA 1
ATOM 3932 C C . LYS B 1 202 ? 3.432 34.969 12.398 1 97.81 202 LYS B C 1
ATOM 3934 O O . LYS B 1 202 ? 2.799 34.938 13.453 1 97.81 202 LYS B O 1
ATOM 3939 N N . VAL B 1 203 ? 3.371 34.062 11.492 1 98.56 203 VAL B N 1
ATOM 3940 C CA . VAL B 1 203 ? 2.666 32.812 11.703 1 98.56 203 VAL B CA 1
ATOM 3941 C C . VAL B 1 203 ? 3.283 32.062 12.883 1 98.56 203 VAL B C 1
ATOM 3943 O O . VAL B 1 203 ? 4.504 32.062 13.047 1 98.56 203 VAL B O 1
ATOM 3946 N N . THR B 1 204 ? 2.4 31.469 13.711 1 98.38 204 THR B N 1
ATOM 3947 C CA . THR B 1 204 ? 2.82 30.766 14.914 1 98.38 204 THR B CA 1
ATOM 3948 C C . THR B 1 204 ? 3.529 29.469 14.555 1 98.38 204 THR B C 1
ATOM 3950 O O . THR B 1 204 ? 4.582 29.141 15.117 1 98.38 204 THR B O 1
ATOM 3953 N N . ALA B 1 205 ? 2.924 28.703 13.648 1 98.81 205 ALA B N 1
ATOM 3954 C CA . ALA B 1 205 ? 3.5 27.422 13.227 1 98.81 205 ALA B CA 1
ATOM 3955 C C . ALA B 1 205 ? 2.906 26.969 11.891 1 98.81 205 ALA B C 1
ATOM 3957 O O . ALA B 1 205 ? 1.76 27.297 11.578 1 98.81 205 ALA B O 1
ATOM 3958 N N . TYR B 1 206 ? 3.723 26.312 11.125 1 98.94 206 TYR B N 1
ATOM 3959 C CA . TYR B 1 206 ? 3.285 25.578 9.945 1 98.94 206 TYR B CA 1
ATOM 3960 C C . TYR B 1 206 ? 3.18 24.094 10.234 1 98.94 206 TYR B C 1
ATOM 3962 O O . TYR B 1 206 ? 4.145 23.469 10.688 1 98.94 206 TYR B O 1
ATOM 3970 N N . MET B 1 207 ? 2.01 23.5 9.977 1 98.88 207 MET B N 1
ATOM 3971 C CA . MET B 1 207 ? 1.75 22.094 10.242 1 98.88 207 MET B CA 1
ATOM 3972 C C . MET B 1 207 ? 1.676 21.297 8.938 1 98.88 207 MET B C 1
ATOM 3974 O O . MET B 1 207 ? 1.003 21.719 7.992 1 98.88 207 MET B O 1
ATOM 3978 N N . CYS B 1 208 ? 2.418 20.141 8.945 1 98.75 208 CYS B N 1
ATOM 3979 C CA . CYS B 1 208 ? 2.469 19.391 7.695 1 98.75 208 CYS B CA 1
ATOM 3980 C C . CYS B 1 208 ? 2.66 17.906 7.961 1 98.75 208 CYS B C 1
ATOM 3982 O O . CYS B 1 208 ? 2.77 17.484 9.117 1 98.75 208 CYS B O 1
ATOM 3984 N N . GLY B 1 209 ? 2.527 17.109 6.879 1 98.06 209 GLY B N 1
ATOM 3985 C CA . GLY B 1 209 ? 2.82 15.688 6.84 1 98.06 209 GLY B CA 1
ATOM 3986 C C . GLY B 1 209 ? 3.764 15.305 5.715 1 98.06 209 GLY B C 1
ATOM 3987 O O . GLY B 1 209 ? 4.84 15.891 5.57 1 98.06 209 GLY B O 1
ATOM 3988 N N . HIS B 1 210 ? 3.451 14.336 4.949 1 96.56 210 HIS B N 1
ATOM 3989 C CA . HIS B 1 210 ? 4.117 13.914 3.717 1 96.56 210 HIS B CA 1
ATOM 3990 C C . HIS B 1 210 ? 5.34 13.062 4.016 1 96.56 210 HIS B C 1
ATOM 3992 O O . HIS B 1 210 ? 5.578 12.055 3.342 1 96.56 210 HIS B O 1
ATOM 3998 N N . ASP B 1 211 ? 6.184 13.531 4.879 1 96.44 211 ASP B N 1
ATOM 3999 C CA . ASP B 1 211 ? 7.219 12.633 5.379 1 96.44 211 ASP B CA 1
ATOM 4000 C C . ASP B 1 211 ? 6.691 11.766 6.516 1 96.44 211 ASP B C 1
ATOM 4002 O O . ASP B 1 211 ? 5.906 12.227 7.348 1 96.44 211 ASP B O 1
ATOM 4006 N N . HIS B 1 212 ? 7.117 10.5 6.559 1 96.69 212 HIS B N 1
ATOM 4007 C CA . HIS B 1 212 ? 6.477 9.508 7.414 1 96.69 212 HIS B CA 1
ATOM 4008 C C . HIS B 1 212 ? 7.227 9.352 8.734 1 96.69 212 HIS B C 1
ATOM 4010 O O . HIS B 1 212 ? 7.664 8.25 9.078 1 96.69 212 HIS B O 1
ATOM 4016 N N . ASN B 1 213 ? 7.297 10.359 9.43 1 98.12 213 ASN B N 1
ATOM 4017 C CA . ASN B 1 213 ? 7.891 10.461 10.758 1 98.12 213 ASN B CA 1
ATOM 4018 C C . ASN B 1 213 ? 7.391 11.695 11.5 1 98.12 213 ASN B C 1
ATOM 4020 O O . ASN B 1 213 ? 6.441 12.344 11.062 1 98.12 213 ASN B O 1
ATOM 4024 N N . LEU B 1 214 ? 7.957 11.992 12.727 1 98.88 214 LEU B N 1
ATOM 4025 C CA . LEU B 1 214 ? 7.656 13.211 13.469 1 98.88 214 LEU B CA 1
ATOM 4026 C C . LEU B 1 214 ? 8.875 14.133 13.508 1 98.88 214 LEU B C 1
ATOM 4028 O O . LEU B 1 214 ? 9.992 13.68 13.734 1 98.88 214 LEU B O 1
ATOM 4032 N N . GLN B 1 215 ? 8.594 15.422 13.219 1 98.94 215 GLN B N 1
ATOM 4033 C CA . GLN B 1 215 ? 9.68 16.391 13.25 1 98.94 215 GLN B CA 1
ATOM 4034 C C . GLN B 1 215 ? 9.219 17.719 13.844 1 98.94 215 GLN B C 1
ATOM 4036 O O . GLN B 1 215 ? 8.055 18.109 13.695 1 98.94 215 GLN B O 1
ATOM 4041 N N . HIS B 1 216 ? 10.133 18.359 14.5 1 98.94 216 HIS B N 1
ATOM 4042 C CA . HIS B 1 216 ? 10.031 19.781 14.844 1 98.94 216 HIS B CA 1
ATOM 4043 C C . HIS B 1 216 ? 11.25 20.562 14.367 1 98.94 216 HIS B C 1
ATOM 4045 O O . HIS B 1 216 ? 12.375 20.266 14.773 1 98.94 216 HIS B O 1
ATOM 4051 N N . LEU B 1 217 ? 11.016 21.422 13.461 1 98.88 217 LEU B N 1
ATOM 4052 C CA . LEU B 1 217 ? 12.047 22.375 13.047 1 98.88 217 LEU B CA 1
ATOM 4053 C C . LEU B 1 217 ? 11.672 23.797 13.453 1 98.88 217 LEU B C 1
ATOM 4055 O O . LEU B 1 217 ? 10.492 24.094 13.656 1 98.88 217 LEU B O 1
ATOM 4059 N N . GLN B 1 218 ? 12.656 24.625 13.586 1 98.5 218 GLN B N 1
ATOM 4060 C CA . GLN B 1 218 ? 12.43 26.031 13.898 1 98.5 218 GLN B CA 1
ATOM 4061 C C . GLN B 1 218 ? 13.516 26.906 13.281 1 98.5 218 GLN B C 1
ATOM 4063 O O . GLN B 1 218 ? 14.688 26.516 13.234 1 98.5 218 GLN B O 1
ATOM 4068 N N . THR B 1 219 ? 13.117 27.969 12.805 1 98.06 219 THR B N 1
ATOM 4069 C CA . THR B 1 219 ? 14.039 28.984 12.289 1 98.06 219 THR B CA 1
ATOM 4070 C C . THR B 1 219 ? 13.594 30.375 12.711 1 98.06 219 THR B C 1
ATOM 4072 O O . THR B 1 219 ? 12.422 30.609 13 1 98.06 219 THR B O 1
ATOM 4075 N N . THR B 1 220 ? 14.617 31.266 12.828 1 97.19 220 THR B N 1
ATOM 4076 C CA . THR B 1 220 ? 14.359 32.656 13.188 1 97.19 220 THR B CA 1
ATOM 4077 C C . THR B 1 220 ? 14.828 33.594 12.086 1 97.19 220 THR B C 1
ATOM 4079 O O . THR B 1 220 ? 15.945 33.469 11.586 1 97.19 220 THR B O 1
ATOM 4082 N N . GLN B 1 221 ? 13.969 34.438 11.727 1 95.69 221 GLN B N 1
ATOM 4083 C CA . GLN B 1 221 ? 14.289 35.5 10.789 1 95.69 221 GLN B CA 1
ATOM 4084 C C . GLN B 1 221 ? 13.742 36.844 11.281 1 95.69 221 GLN B C 1
ATOM 4086 O O . GLN B 1 221 ? 12.555 36.938 11.609 1 95.69 221 GLN B O 1
ATOM 4091 N N . ASP B 1 222 ? 14.648 37.875 11.422 1 94.38 222 ASP B N 1
ATOM 4092 C CA . ASP B 1 222 ? 14.289 39.219 11.82 1 94.38 222 ASP B CA 1
ATOM 4093 C C . ASP B 1 222 ? 13.484 39.219 13.117 1 94.38 222 ASP B C 1
ATOM 4095 O O . ASP B 1 222 ? 12.438 39.875 13.211 1 94.38 222 ASP B O 1
ATOM 4099 N N . GLY B 1 223 ? 13.875 38.406 14 1 92.94 223 GLY B N 1
ATOM 4100 C CA . GLY B 1 223 ? 13.289 38.375 15.328 1 92.94 223 GLY B CA 1
ATOM 4101 C C . GLY B 1 223 ? 12.023 37.531 15.398 1 92.94 223 GLY B C 1
ATOM 4102 O O . GLY B 1 223 ? 11.422 37.406 16.469 1 92.94 223 GLY B O 1
ATOM 4103 N N . VAL B 1 224 ? 11.555 37.031 14.266 1 95.25 224 VAL B N 1
ATOM 4104 C CA . VAL B 1 224 ? 10.352 36.188 14.227 1 95.25 224 VAL B CA 1
ATOM 4105 C C . VAL B 1 224 ? 10.734 34.719 14.25 1 95.25 224 VAL B C 1
ATOM 4107 O O . VAL B 1 224 ? 11.453 34.25 13.367 1 95.25 224 VAL B O 1
ATOM 4110 N N . LEU B 1 225 ? 10.289 34 15.273 1 96.12 225 LEU B N 1
ATOM 4111 C CA . LEU B 1 225 ? 10.508 32.562 15.383 1 96.12 225 LEU B CA 1
ATOM 4112 C C . LEU B 1 225 ? 9.383 31.781 14.703 1 96.12 225 LEU B C 1
ATOM 4114 O O . LEU B 1 225 ? 8.203 31.984 15.023 1 96.12 225 LEU B O 1
ATOM 4118 N N . LEU B 1 226 ? 9.727 30.984 13.797 1 98.25 226 LEU B N 1
ATOM 4119 C CA . LEU B 1 226 ? 8.758 30.156 13.094 1 98.25 226 LEU B CA 1
ATOM 4120 C C . LEU B 1 226 ? 8.969 28.688 13.406 1 98.25 226 LEU B C 1
ATOM 4122 O O . LEU B 1 226 ? 10.102 28.188 13.359 1 98.25 226 LEU B O 1
ATOM 4126 N N . ASN B 1 227 ? 7.855 28.016 13.734 1 98.81 227 ASN B N 1
ATOM 4127 C CA . ASN B 1 227 ? 7.895 26.594 14.039 1 98.81 227 ASN B CA 1
ATOM 4128 C C . ASN B 1 227 ? 7.293 25.766 12.906 1 98.81 227 ASN B C 1
ATOM 4130 O O . ASN B 1 227 ? 6.277 26.141 12.32 1 98.81 227 ASN B O 1
ATOM 4134 N N . PHE B 1 228 ? 7.961 24.719 12.57 1 98.94 228 PHE B N 1
ATOM 4135 C CA . PHE B 1 228 ? 7.484 23.734 11.609 1 98.94 228 PHE B CA 1
ATOM 4136 C C . PHE B 1 228 ? 7.172 22.406 12.297 1 98.94 228 PHE B C 1
ATOM 4138 O O . PHE B 1 228 ? 8.078 21.719 12.766 1 98.94 228 PHE B O 1
ATOM 4145 N N . ILE B 1 229 ? 5.898 22.078 12.344 1 98.94 229 ILE B N 1
ATOM 4146 C CA . ILE B 1 229 ? 5.402 20.906 13.047 1 98.94 229 ILE B CA 1
ATOM 4147 C C . ILE B 1 229 ? 5.039 19.812 12.031 1 98.94 229 ILE B C 1
ATOM 4149 O O . ILE B 1 229 ? 4.051 19.938 11.312 1 98.94 229 ILE B O 1
ATOM 4153 N N . LEU B 1 230 ? 5.844 18.812 11.984 1 98.88 230 LEU B N 1
ATOM 4154 C CA . LEU B 1 230 ? 5.555 17.719 11.055 1 98.88 230 LEU B CA 1
ATOM 4155 C C . LEU B 1 230 ? 5.023 16.5 11.805 1 98.88 230 LEU B C 1
ATOM 4157 O O . LEU B 1 230 ? 5.664 16 12.734 1 98.88 230 LEU B O 1
ATOM 4161 N N . SER B 1 231 ? 3.857 16.031 11.406 1 98.81 231 SER B N 1
ATOM 4162 C CA . SER B 1 231 ? 3.207 14.828 11.93 1 98.81 231 SER B CA 1
ATOM 4163 C C . SER B 1 231 ? 2.768 13.906 10.797 1 98.81 231 SER B C 1
ATOM 4165 O O . SER B 1 231 ? 1.632 13.992 10.32 1 98.81 231 SER B O 1
ATOM 4167 N N . GLY B 1 232 ? 3.652 12.977 10.398 1 98.44 232 GLY B N 1
ATOM 4168 C CA . GLY B 1 232 ? 3.352 12.125 9.258 1 98.44 232 GLY B CA 1
ATOM 4169 C C . GLY B 1 232 ? 3.469 10.648 9.562 1 98.44 232 GLY B C 1
ATOM 4170 O O . GLY B 1 232 ? 3.645 9.836 8.656 1 98.44 232 GLY B O 1
ATOM 4171 N N . ALA B 1 233 ? 3.33 10.273 10.844 1 98.31 233 ALA B N 1
ATOM 4172 C CA . ALA B 1 233 ? 3.648 8.898 11.234 1 98.31 233 ALA B CA 1
ATOM 4173 C C . ALA B 1 233 ? 2.387 8.133 11.617 1 98.31 233 ALA B C 1
ATOM 4175 O O . ALA B 1 233 ? 2.436 7.219 12.445 1 98.31 233 ALA B O 1
ATOM 4176 N N . ALA B 1 234 ? 1.262 8.461 11.023 1 98.44 234 ALA B N 1
ATOM 4177 C CA . ALA B 1 234 ? 0.009 7.871 11.484 1 98.44 234 ALA B CA 1
ATOM 4178 C C . ALA B 1 234 ? -0.295 6.578 10.734 1 98.44 234 ALA B C 1
ATOM 4180 O O . ALA B 1 234 ? -1.196 5.828 11.125 1 98.44 234 ALA B O 1
ATOM 4181 N N . ASN B 1 235 ? 0.463 6.266 9.688 1 97.75 235 ASN B N 1
ATOM 4182 C CA . ASN B 1 235 ? 0.22 5.035 8.945 1 97.75 235 ASN B CA 1
ATOM 4183 C C . ASN B 1 235 ? 1.521 4.301 8.633 1 97.75 235 ASN B C 1
ATOM 4185 O O . ASN B 1 235 ? 1.529 3.076 8.492 1 97.75 235 ASN B O 1
ATOM 4189 N N . PHE B 1 236 ? 2.602 5.023 8.375 1 95.81 236 PHE B N 1
ATOM 4190 C CA . PHE B 1 236 ? 3.938 4.516 8.094 1 95.81 236 PHE B CA 1
ATOM 4191 C C . PHE B 1 236 ? 4.984 5.25 8.922 1 95.81 236 PHE B C 1
ATOM 4193 O O . PHE B 1 236 ? 4.773 6.398 9.32 1 95.81 236 PHE B O 1
ATOM 4200 N N . ILE B 1 237 ? 6.066 4.562 9.172 1 96.94 237 ILE B N 1
ATOM 4201 C CA . ILE B 1 237 ? 7.215 5.184 9.82 1 96.94 237 ILE B CA 1
ATOM 4202 C C . ILE B 1 237 ? 8.469 4.973 8.969 1 96.94 237 ILE B C 1
ATOM 4204 O O . ILE B 1 237 ? 8.812 3.836 8.625 1 96.94 237 ILE B O 1
ATOM 4208 N N . ASP B 1 238 ? 9.086 6.023 8.594 1 95.69 238 ASP B N 1
ATOM 4209 C CA . ASP B 1 238 ? 10.305 6.02 7.797 1 95.69 238 ASP B CA 1
ATOM 4210 C C . ASP B 1 238 ? 11.422 6.789 8.5 1 95.69 238 ASP B C 1
ATOM 4212 O O . ASP B 1 238 ? 11.281 7.984 8.773 1 95.69 238 ASP B O 1
ATOM 4216 N N . PRO B 1 239 ? 12.547 6.188 8.711 1 95.75 239 PRO B N 1
ATOM 4217 C CA . PRO B 1 239 ? 13.609 6.824 9.5 1 95.75 239 PRO B CA 1
ATOM 4218 C C . PRO B 1 239 ? 14.516 7.715 8.656 1 95.75 239 PRO B C 1
ATOM 4220 O O . PRO B 1 239 ? 15.477 8.297 9.172 1 95.75 239 PRO B O 1
ATOM 4223 N N . SER B 1 240 ? 14.25 7.945 7.477 1 93.69 240 SER B N 1
ATOM 4224 C CA . SER B 1 240 ? 15.117 8.672 6.562 1 93.69 240 SER B CA 1
ATOM 4225 C C . SER B 1 240 ? 15.414 10.078 7.078 1 93.69 240 SER B C 1
ATOM 4227 O O . SER B 1 240 ? 14.523 10.75 7.605 1 93.69 240 SER B O 1
ATOM 4229 N N . VAL B 1 241 ? 16.672 10.531 6.965 1 96.31 241 VAL B N 1
ATOM 4230 C CA . VAL B 1 241 ? 17.109 11.898 7.227 1 96.31 241 VAL B CA 1
ATOM 4231 C C . VAL B 1 241 ? 17.938 12.406 6.047 1 96.31 241 VAL B C 1
ATOM 4233 O O . VAL B 1 241 ? 18.906 13.133 6.23 1 96.31 241 VAL B O 1
ATOM 4236 N N . GLU B 1 242 ? 17.562 12 4.906 1 93.62 242 GLU B N 1
ATOM 4237 C CA . GLU B 1 242 ? 18.344 12.188 3.682 1 93.62 242 GLU B CA 1
ATOM 4238 C C . GLU B 1 242 ? 18.578 13.672 3.396 1 93.62 242 GLU B C 1
ATOM 4240 O O . GLU B 1 242 ? 19.594 14.047 2.822 1 93.62 242 GLU B O 1
ATOM 4245 N N . HIS B 1 243 ? 17.688 14.57 3.846 1 96.38 243 HIS B N 1
ATOM 4246 C CA . HIS B 1 243 ? 17.781 15.984 3.512 1 96.38 243 HIS B CA 1
ATOM 4247 C C . HIS B 1 243 ? 18.125 16.812 4.738 1 96.38 243 HIS B C 1
ATOM 4249 O O . HIS B 1 243 ? 17.672 17.953 4.871 1 96.38 243 HIS B O 1
ATOM 4255 N N . ARG B 1 244 ? 18.859 16.25 5.609 1 96.69 244 ARG B N 1
ATOM 4256 C CA . ARG B 1 244 ? 19.297 16.938 6.816 1 96.69 244 ARG B CA 1
ATOM 4257 C C . ARG B 1 244 ? 20.109 18.188 6.469 1 96.69 244 ARG B C 1
ATOM 4259 O O . ARG B 1 244 ? 20.047 19.188 7.172 1 96.69 244 ARG B O 1
ATOM 4266 N N . LYS B 1 245 ? 20.922 18.188 5.328 1 96.81 245 LYS B N 1
ATOM 4267 C CA . LYS B 1 245 ? 21.781 19.297 4.941 1 96.81 245 LYS B CA 1
ATOM 4268 C C . LYS B 1 245 ? 21.047 20.281 4.027 1 96.81 245 LYS B C 1
ATOM 4270 O O . LYS B 1 245 ? 21.609 21.281 3.604 1 96.81 245 LYS B O 1
ATOM 4275 N N . SER B 1 246 ? 19.719 19.938 3.789 1 96.81 246 SER B N 1
ATOM 4276 C CA . SER B 1 246 ? 18.953 20.766 2.859 1 96.81 246 SER B CA 1
ATOM 4277 C C . SER B 1 246 ? 18.047 21.75 3.604 1 96.81 246 SER B C 1
ATOM 4279 O O . SER B 1 246 ? 17.188 22.391 2.998 1 96.81 246 SER B O 1
ATOM 4281 N N . VAL B 1 247 ? 18.141 21.766 4.863 1 98.19 247 VAL B N 1
ATOM 4282 C CA . VAL B 1 247 ? 17.438 22.75 5.703 1 98.19 247 VAL B CA 1
ATOM 4283 C C . VAL B 1 247 ? 18.469 23.625 6.422 1 98.19 247 VAL B C 1
ATOM 4285 O O . VAL B 1 247 ? 19.656 23.281 6.488 1 98.19 247 VAL B O 1
ATOM 4288 N N . PRO B 1 248 ? 18.062 24.812 6.91 1 98 248 PRO B N 1
ATOM 4289 C CA . PRO B 1 248 ? 19.031 25.641 7.625 1 98 248 PRO B CA 1
ATOM 4290 C C . PRO B 1 248 ? 19.688 24.922 8.797 1 98 248 PRO B C 1
ATOM 4292 O O . PRO B 1 248 ? 19.016 24.172 9.516 1 98 248 PRO B O 1
ATOM 4295 N N . GLU B 1 249 ? 20.984 25.156 8.93 1 97.06 249 GLU B N 1
ATOM 4296 C CA . GLU B 1 249 ? 21.75 24.5 9.992 1 97.06 249 GLU B CA 1
ATOM 4297 C C . GLU B 1 249 ? 21.141 24.781 11.359 1 97.06 249 GLU B C 1
ATOM 4299 O O . GLU B 1 249 ? 20.797 25.922 11.672 1 97.06 249 GLU B O 1
ATOM 4304 N N . GLY B 1 250 ? 21 23.734 12.109 1 97 250 GLY B N 1
ATOM 4305 C CA . GLY B 1 250 ? 20.516 23.891 13.477 1 97 250 GLY B CA 1
ATOM 4306 C C . GLY B 1 250 ? 19 24.016 13.562 1 97 250 GLY B C 1
ATOM 4307 O O . GLY B 1 250 ? 18.438 24.062 14.664 1 97 250 GLY B O 1
ATOM 4308 N N . SER B 1 251 ? 18.281 24 12.461 1 98.44 251 SER B N 1
ATOM 4309 C CA . SER B 1 251 ? 16.844 24.219 12.461 1 98.44 251 SER B CA 1
ATOM 4310 C C . SER B 1 251 ? 16.094 22.969 12.938 1 98.44 251 SER B C 1
ATOM 4312 O O . SER B 1 251 ? 14.992 23.078 13.5 1 98.44 251 SER B O 1
ATOM 4314 N N . SER B 1 252 ? 16.594 21.75 12.656 1 98.69 252 SER B N 1
ATOM 4315 C CA . SER B 1 252 ? 15.953 20.531 13.117 1 98.69 252 SER B CA 1
ATOM 4316 C C . SER B 1 252 ? 16.156 20.312 14.609 1 98.69 252 SER B C 1
ATOM 4318 O O . SER B 1 252 ? 17.266 20.016 15.055 1 98.69 252 SER B O 1
ATOM 4320 N N . VAL B 1 253 ? 15.117 20.375 15.414 1 98.44 253 VAL B N 1
ATOM 4321 C CA . VAL B 1 253 ? 15.281 20.297 16.859 1 98.44 253 VAL B CA 1
ATOM 4322 C C . VAL B 1 253 ? 14.727 18.969 17.375 1 98.44 253 VAL B C 1
ATOM 4324 O O . VAL B 1 253 ? 15.07 18.531 18.469 1 98.44 253 VAL B O 1
ATOM 4327 N N . PHE B 1 254 ? 13.945 18.312 16.625 1 98.81 254 PHE B N 1
ATOM 4328 C CA . PHE B 1 254 ? 13.391 17.031 17.016 1 98.81 254 PHE B CA 1
ATOM 4329 C C . PHE B 1 254 ? 13.047 16.188 15.797 1 98.81 254 PHE B C 1
ATOM 4331 O O . PHE B 1 254 ? 12.5 16.688 14.82 1 98.81 254 PHE B O 1
ATOM 4338 N N . HIS B 1 255 ? 13.391 14.93 15.812 1 98.69 255 HIS B N 1
ATOM 4339 C CA . HIS B 1 255 ? 13.055 13.914 14.828 1 98.69 255 HIS B CA 1
ATOM 4340 C C . HIS B 1 255 ? 12.789 12.562 15.492 1 98.69 255 HIS B C 1
ATOM 4342 O O . HIS B 1 255 ? 13.578 12.109 16.328 1 98.69 255 HIS B O 1
ATOM 4348 N N . TRP B 1 256 ? 11.672 11.906 15.164 1 98.56 256 TRP B N 1
ATOM 4349 C CA . TRP B 1 256 ? 11.32 10.602 15.727 1 98.56 256 TRP B CA 1
ATOM 4350 C C . TRP B 1 256 ? 10.844 9.648 14.641 1 98.56 256 TRP B C 1
ATOM 4352 O O . TRP B 1 256 ? 10.047 10.031 13.781 1 98.56 256 TRP B O 1
ATOM 4362 N N . SER B 1 257 ? 11.352 8.391 14.672 1 97.25 257 SER B N 1
ATOM 4363 C CA . SER B 1 257 ? 10.961 7.367 13.711 1 97.25 257 SER B CA 1
ATOM 4364 C C . SER B 1 257 ? 11.188 5.969 14.281 1 97.25 257 SER B C 1
ATOM 4366 O O . SER B 1 257 ? 11.773 5.109 13.617 1 97.25 257 SER B O 1
ATOM 4368 N N . ASP B 1 258 ? 10.68 5.68 15.398 1 95.12 258 ASP B N 1
ATOM 4369 C CA . ASP B 1 258 ? 10.828 4.355 15.992 1 95.12 258 ASP B CA 1
ATOM 4370 C C . ASP B 1 258 ? 10.039 3.311 15.211 1 95.12 258 ASP B C 1
ATOM 4372 O O . ASP B 1 258 ? 8.812 3.234 15.328 1 95.12 258 ASP B O 1
ATOM 4376 N N . LEU B 1 259 ? 10.742 2.398 14.547 1 90.75 259 LEU B N 1
ATOM 4377 C CA . LEU B 1 259 ? 10.141 1.426 13.641 1 90.75 259 LEU B CA 1
ATOM 4378 C C . LEU B 1 259 ? 9.359 0.367 14.422 1 90.75 259 LEU B C 1
ATOM 4380 O O . LEU B 1 259 ? 8.578 -0.383 13.836 1 90.75 259 LEU B O 1
ATOM 4384 N N . PHE B 1 260 ? 9.547 0.283 15.648 1 89.88 260 PHE B N 1
ATOM 4385 C CA . PHE B 1 260 ? 8.875 -0.719 16.469 1 89.88 260 PHE B CA 1
ATOM 4386 C C . PHE B 1 260 ? 7.641 -0.13 17.141 1 89.88 260 PHE B C 1
ATOM 4388 O O . PHE B 1 260 ? 6.859 -0.855 17.766 1 89.88 260 PHE B O 1
ATOM 4395 N N . ALA B 1 261 ? 7.465 1.131 16.953 1 92.56 261 ALA B N 1
ATOM 4396 C CA . ALA B 1 261 ? 6.289 1.789 17.516 1 92.56 261 ALA B CA 1
ATOM 4397 C C . ALA B 1 261 ? 5.078 1.622 16.609 1 92.56 261 ALA B C 1
ATOM 4399 O O . ALA B 1 261 ? 5.219 1.261 15.438 1 92.56 261 ALA B O 1
ATOM 4400 N N . LEU B 1 262 ? 3.885 1.79 17.188 1 93.19 262 LEU B N 1
ATOM 4401 C CA . LEU B 1 262 ? 2.643 1.682 16.422 1 93.19 262 LEU B CA 1
ATOM 4402 C C . LEU B 1 262 ? 2.199 3.047 15.906 1 93.19 262 LEU B C 1
ATOM 4404 O O . LEU B 1 262 ? 1 3.324 15.828 1 93.19 262 LEU B O 1
ATOM 4408 N N . GLY B 1 263 ? 3.133 4.02 15.664 1 96.62 263 GLY B N 1
ATOM 4409 C CA . GLY B 1 263 ? 2.791 5.309 15.086 1 96.62 263 GLY B CA 1
ATOM 4410 C C . GLY B 1 263 ? 2.98 6.465 16.047 1 96.62 263 GLY B C 1
ATOM 4411 O O . GLY B 1 263 ? 3.598 6.309 17.109 1 96.62 263 GLY B O 1
ATOM 4412 N N . GLY B 1 264 ? 2.496 7.625 15.602 1 98.12 264 GLY B N 1
ATOM 4413 C CA . GLY B 1 264 ? 2.623 8.852 16.375 1 98.12 264 GLY B CA 1
ATOM 4414 C C . GLY B 1 264 ? 1.819 10 15.805 1 98.12 264 GLY B C 1
ATOM 4415 O O . GLY B 1 264 ? 1.332 9.93 14.672 1 98.12 264 GLY B O 1
ATOM 4416 N N . PHE B 1 265 ? 1.661 10.977 16.625 1 98.81 265 PHE B N 1
ATOM 4417 C CA . PHE B 1 265 ? 0.877 12.156 16.266 1 98.81 265 PHE B CA 1
ATOM 4418 C C . PHE B 1 265 ? 1.204 13.32 17.188 1 98.81 265 PHE B C 1
ATOM 4420 O O . PHE B 1 265 ? 2.068 13.211 18.062 1 98.81 265 PHE B O 1
ATOM 4427 N N . VAL B 1 266 ? 0.573 14.469 16.922 1 98.88 266 VAL B N 1
ATOM 4428 C CA . VAL B 1 266 ? 0.796 15.672 17.719 1 98.88 266 VAL B CA 1
ATOM 4429 C C . VAL B 1 266 ? -0.508 16.094 18.391 1 98.88 266 VAL B C 1
ATOM 4431 O O . VAL B 1 266 ? -1.568 16.094 17.766 1 98.88 266 VAL B O 1
ATOM 4434 N N . PHE B 1 267 ? -0.401 16.344 19.656 1 98.81 267 PHE B N 1
ATOM 4435 C CA . PHE B 1 267 ? -1.483 16.922 20.438 1 98.81 267 PHE B CA 1
ATOM 4436 C C . PHE B 1 267 ? -1.187 18.391 20.75 1 98.81 267 PHE B C 1
ATOM 4438 O O . PHE B 1 267 ? -0.078 18.719 21.172 1 98.81 267 PHE B O 1
ATOM 4445 N N . THR B 1 268 ? -2.189 19.266 20.531 1 98.75 268 THR B N 1
ATOM 4446 C CA . THR B 1 268 ? -1.972 20.688 20.734 1 98.75 268 THR B CA 1
ATOM 4447 C C . THR B 1 268 ? -2.969 21.25 21.75 1 98.75 268 THR B C 1
ATOM 4449 O O . THR B 1 268 ? -4.176 21.031 21.625 1 98.75 268 THR B O 1
ATOM 4452 N N . GLU B 1 269 ? -2.48 21.969 22.688 1 98 269 GLU B N 1
ATOM 4453 C CA . GLU B 1 269 ? -3.283 22.719 23.656 1 98 269 GLU B CA 1
ATOM 4454 C C . GLU B 1 269 ? -3.072 24.219 23.484 1 98 269 GLU B C 1
ATOM 4456 O O . GLU B 1 269 ? -1.938 24.688 23.359 1 98 269 GLU B O 1
ATOM 4461 N N . VAL B 1 270 ? -4.191 24.969 23.531 1 98.06 270 VAL B N 1
ATOM 4462 C CA . VAL B 1 270 ? -4.117 26.422 23.359 1 98.06 270 VAL B CA 1
ATOM 4463 C C . VAL B 1 270 ? -4.742 27.125 24.578 1 98.06 270 VAL B C 1
ATOM 4465 O O . VAL B 1 270 ? -5.859 26.781 24.984 1 98.06 270 VAL B O 1
ATOM 4468 N N . THR B 1 271 ? -4.027 28.016 25.156 1 96.94 271 THR B N 1
ATOM 4469 C CA . THR B 1 271 ? -4.508 28.922 26.203 1 96.94 271 THR B CA 1
ATOM 4470 C C . THR B 1 271 ? -4.285 30.375 25.797 1 96.94 271 THR B C 1
ATOM 4472 O O . THR B 1 271 ? -3.783 30.656 24.703 1 96.94 271 THR B O 1
ATOM 4475 N N . SER B 1 272 ? -4.723 31.297 26.688 1 95.94 272 SER B N 1
ATOM 4476 C CA . SER B 1 272 ? -4.516 32.719 26.391 1 95.94 272 SER B CA 1
ATOM 4477 C C . SER B 1 272 ? -3.041 33.094 26.516 1 95.94 272 SER B C 1
ATOM 4479 O O . SER B 1 272 ? -2.607 34.094 25.938 1 95.94 272 SER B O 1
ATOM 4481 N N . SER B 1 273 ? -2.264 32.25 27.188 1 97 273 SER B N 1
ATOM 4482 C CA . SER B 1 273 ? -0.88 32.625 27.484 1 97 273 SER B CA 1
ATOM 4483 C C . SER B 1 273 ? 0.091 31.859 26.578 1 97 273 SER B C 1
ATOM 4485 O O . SER B 1 273 ? 1.194 32.344 26.312 1 97 273 SER B O 1
ATOM 4487 N N . ASN B 1 274 ? -0.305 30.625 26.203 1 97.44 274 ASN B N 1
ATOM 4488 C CA . ASN B 1 274 ? 0.619 29.875 25.359 1 97.44 274 ASN B CA 1
ATOM 4489 C C . ASN B 1 274 ? -0.108 28.797 24.562 1 97.44 274 ASN B C 1
ATOM 4491 O O . ASN B 1 274 ? -1.256 28.469 24.859 1 97.44 274 ASN B O 1
ATOM 4495 N N . MET B 1 275 ? 0.509 28.375 23.531 1 98.25 275 MET B N 1
ATOM 4496 C CA . MET B 1 275 ? 0.165 27.219 22.719 1 98.25 275 MET B CA 1
ATOM 4497 C C . MET B 1 275 ? 1.253 26.156 22.797 1 98.25 275 MET B C 1
ATOM 4499 O O . MET B 1 275 ? 2.432 26.438 22.594 1 98.25 275 MET B O 1
ATOM 4503 N N . THR B 1 276 ? 0.819 24.891 23.141 1 98.75 276 THR B N 1
ATOM 4504 C CA . THR B 1 276 ? 1.811 23.828 23.312 1 98.75 276 THR B CA 1
ATOM 4505 C C . THR B 1 276 ? 1.537 22.672 22.375 1 98.75 276 THR B C 1
ATOM 4507 O O . THR B 1 276 ? 0.443 22.094 22.375 1 98.75 276 THR B O 1
ATOM 4510 N N . PHE B 1 277 ? 2.525 22.391 21.547 1 98.88 277 PHE B N 1
ATOM 4511 C CA . PHE B 1 277 ? 2.521 21.172 20.734 1 98.88 277 PHE B CA 1
ATOM 4512 C C . PHE B 1 277 ? 3.236 20.047 21.469 1 98.88 277 PHE B C 1
ATOM 4514 O O . PHE B 1 277 ? 4.391 20.188 21.875 1 98.88 277 PHE B O 1
ATOM 4521 N N . THR B 1 278 ? 2.586 18.922 21.578 1 98.88 278 THR B N 1
ATOM 4522 C CA . THR B 1 278 ? 3.168 17.734 22.203 1 98.88 278 THR B CA 1
ATOM 4523 C C . THR B 1 278 ? 3.193 16.562 21.219 1 98.88 278 THR B C 1
ATOM 4525 O O . THR B 1 278 ? 2.148 16.141 20.719 1 98.88 278 THR B O 1
ATOM 4528 N N . TYR B 1 279 ? 4.375 16.078 21 1 98.88 279 TYR B N 1
ATOM 4529 C CA . TYR B 1 279 ? 4.551 14.898 20.172 1 98.88 279 TYR B CA 1
ATOM 4530 C C . TYR B 1 279 ? 4.41 13.625 21 1 98.88 279 TYR B C 1
ATOM 4532 O O . TYR B 1 279 ? 5.031 13.5 22.047 1 98.88 279 TYR B O 1
ATOM 4540 N N . LEU B 1 280 ? 3.623 12.711 20.484 1 98.75 280 LEU B N 1
ATOM 4541 C CA . LEU B 1 280 ? 3.396 11.453 21.172 1 98.75 280 LEU B CA 1
ATOM 4542 C C . LEU B 1 280 ? 3.549 10.273 20.219 1 98.75 280 LEU B C 1
ATOM 4544 O O . LEU B 1 280 ? 3.227 10.383 19.031 1 98.75 280 LEU B O 1
ATOM 4548 N N . ASP B 1 281 ? 4.027 9.188 20.75 1 98.19 281 ASP B N 1
ATOM 4549 C CA . ASP B 1 281 ? 3.871 7.953 19.984 1 98.19 281 ASP B CA 1
ATOM 4550 C C . ASP B 1 281 ? 2.588 7.223 20.375 1 98.19 281 ASP B C 1
ATOM 4552 O O . ASP B 1 281 ? 1.848 7.684 21.25 1 98.19 281 ASP B O 1
ATOM 4556 N N . ALA B 1 282 ? 2.283 6.168 19.766 1 97.56 282 ALA B N 1
ATOM 4557 C CA . ALA B 1 282 ? 0.994 5.496 19.891 1 97.56 282 ALA B CA 1
ATOM 4558 C C . ALA B 1 282 ? 0.912 4.727 21.219 1 97.56 282 ALA B C 1
ATOM 4560 O O . ALA B 1 282 ? -0.124 4.137 21.531 1 97.56 282 ALA B O 1
ATOM 4561 N N . SER B 1 283 ? 1.891 4.719 22.016 1 97 283 SER B N 1
ATOM 4562 C CA . SER B 1 283 ? 1.823 4.156 23.359 1 97 283 SER B CA 1
ATOM 4563 C C . SER B 1 283 ? 1.459 5.223 24.375 1 97 283 SER B C 1
ATOM 4565 O O . SER B 1 283 ? 1.221 4.914 25.547 1 97 283 SER B O 1
ATOM 4567 N N . GLY B 1 284 ? 1.5 6.43 23.984 1 97.19 284 GLY B N 1
ATOM 4568 C CA . GLY B 1 284 ? 1.183 7.535 24.875 1 97.19 284 GLY B CA 1
ATOM 4569 C C . GLY B 1 284 ? 2.412 8.219 25.438 1 97.19 284 GLY B C 1
ATOM 4570 O O . GLY B 1 284 ? 2.301 9.195 26.188 1 97.19 284 GLY B O 1
ATOM 4571 N N . LYS B 1 285 ? 3.498 7.676 25.094 1 97.5 285 LYS B N 1
ATOM 4572 C CA . LYS B 1 285 ? 4.742 8.297 25.531 1 97.5 285 LYS B CA 1
ATOM 4573 C C . LYS B 1 285 ? 4.922 9.68 24.906 1 97.5 285 LYS B C 1
ATOM 4575 O O . LYS B 1 285 ? 4.832 9.828 23.688 1 97.5 285 LYS B O 1
ATOM 4580 N N . GLN B 1 286 ? 5.164 10.672 25.734 1 98.31 286 GLN B N 1
ATOM 4581 C CA . GLN B 1 286 ? 5.512 12.008 25.25 1 98.31 286 GLN B CA 1
ATOM 4582 C C . GLN B 1 286 ? 6.961 12.047 24.766 1 98.31 286 GLN B C 1
ATOM 4584 O O . GLN B 1 286 ? 7.883 11.727 25.516 1 98.31 286 GLN B O 1
ATOM 4589 N N . LEU B 1 287 ? 7.156 12.531 23.594 1 98.81 287 LEU B N 1
ATOM 4590 C CA . LEU B 1 287 ? 8.461 12.469 22.938 1 98.81 287 LEU B CA 1
ATOM 4591 C C . LEU B 1 287 ? 9.141 13.828 22.953 1 98.81 287 LEU B C 1
ATOM 4593 O O . LEU B 1 287 ? 10.367 13.914 23.016 1 98.81 287 LEU B O 1
ATOM 4597 N N . HIS B 1 288 ? 8.43 14.812 22.766 1 98.75 288 HIS B N 1
ATOM 4598 C CA . HIS B 1 288 ? 8.898 16.188 22.578 1 98.75 288 HIS B CA 1
ATOM 4599 C C . HIS B 1 288 ? 7.758 17.188 22.719 1 98.75 288 HIS B C 1
ATOM 4601 O O . HIS B 1 288 ? 6.594 16.828 22.484 1 98.75 288 HIS B O 1
ATOM 4607 N N . ASP B 1 289 ? 8.047 18.375 23.141 1 98.69 289 ASP B N 1
ATOM 4608 C CA . ASP B 1 289 ? 7.043 19.438 23.141 1 98.69 289 ASP B CA 1
ATOM 4609 C C . ASP B 1 289 ? 7.672 20.797 22.859 1 98.69 289 ASP B C 1
ATOM 4611 O O . ASP B 1 289 ? 8.883 20.969 23 1 98.69 289 ASP B O 1
ATOM 4615 N N . VAL B 1 290 ? 6.914 21.672 22.422 1 98.69 290 VAL B N 1
ATOM 4616 C CA . VAL B 1 290 ? 7.285 23.062 22.234 1 98.69 290 VAL B CA 1
ATOM 4617 C C . VAL B 1 290 ? 6.121 23.969 22.641 1 98.69 290 VAL B C 1
ATOM 4619 O O . VAL B 1 290 ? 4.965 23.688 22.328 1 98.69 290 VAL B O 1
ATOM 4622 N N . THR B 1 291 ? 6.453 24.969 23.453 1 98.56 291 THR B N 1
ATOM 4623 C CA . THR B 1 291 ? 5.477 25.953 23.906 1 98.56 291 THR B CA 1
ATOM 4624 C C . THR B 1 291 ? 5.738 27.312 23.25 1 98.56 291 THR B C 1
ATOM 4626 O O . THR B 1 291 ? 6.855 27.828 23.312 1 98.56 291 THR B O 1
ATOM 4629 N N . ILE B 1 292 ? 4.719 27.891 22.688 1 98.12 292 ILE B N 1
ATOM 4630 C CA . ILE B 1 292 ? 4.84 29.109 21.906 1 98.12 292 ILE B CA 1
ATOM 4631 C C . ILE B 1 292 ? 3.955 30.203 22.516 1 98.12 292 ILE B C 1
ATOM 4633 O O . ILE B 1 292 ? 2.766 29.969 22.75 1 98.12 292 ILE B O 1
ATOM 4637 N N . PRO B 1 293 ? 4.516 31.391 22.797 1 96.5 293 PRO B N 1
ATOM 4638 C CA . PRO B 1 293 ? 3.693 32.5 23.281 1 96.5 293 PRO B CA 1
ATOM 4639 C C . PRO B 1 293 ? 2.814 33.125 22.188 1 96.5 293 PRO B C 1
ATOM 4641 O O . PRO B 1 293 ? 3 32.812 21 1 96.5 293 PRO B O 1
ATOM 4644 N N . PRO B 1 294 ? 1.785 33.938 22.547 1 96 294 PRO B N 1
ATOM 4645 C CA . PRO B 1 294 ? 0.967 34.625 21.547 1 96 294 PRO B CA 1
ATOM 4646 C C . PRO B 1 294 ? 1.799 35.5 20.594 1 96 294 PRO B C 1
ATOM 4648 O O . PRO B 1 294 ? 2.842 36 20.984 1 96 294 PRO B O 1
ATOM 4651 N N . ARG B 1 295 ? 1.368 35.594 19.344 1 89.62 295 ARG B N 1
ATOM 4652 C CA . ARG B 1 295 ? 2.143 36.312 18.328 1 89.62 295 ARG B CA 1
ATOM 4653 C C . ARG B 1 295 ? 2.178 37.812 18.625 1 89.62 295 ARG B C 1
ATOM 4655 O O . ARG B 1 295 ? 3.113 38.5 18.219 1 89.62 295 ARG B O 1
ATOM 4662 N N . LYS B 1 296 ? 1.051 38.344 19.078 1 75.75 296 LYS B N 1
ATOM 4663 C CA . LYS B 1 296 ? 1.021 39.75 19.453 1 75.75 296 LYS B CA 1
ATOM 4664 C C . LYS B 1 296 ? 0.844 39.906 20.953 1 75.75 296 LYS B C 1
ATOM 4666 O O . LYS B 1 296 ? 0.176 39.125 21.609 1 75.75 296 LYS B O 1
#

Radius of gyration: 26.91 Å; Cα contacts (8 Å, |Δi|>4): 1524; chains: 2; bounding box: 44×82×61 Å

Solvent-accessible surface area (backbone atoms only — not comparable to full-atom values): 29311 Å² total; per-residue (Å²): 64,6,29,44,15,39,36,76,48,67,77,18,49,42,69,22,26,50,31,22,37,53,33,48,24,51,51,21,53,75,68,61,53,79,59,46,56,36,30,10,22,67,24,30,70,45,28,46,80,43,67,79,37,64,55,59,42,52,40,40,58,72,53,55,61,43,76,42,52,74,34,47,31,41,47,37,48,20,47,28,18,59,64,31,30,50,67,24,56,31,53,34,31,79,71,43,93,32,47,44,23,89,50,68,52,51,77,46,78,45,73,36,86,98,52,90,33,28,39,31,36,43,38,34,36,41,37,53,52,27,13,63,47,58,86,53,91,86,41,57,57,50,87,43,36,89,44,61,68,64,18,51,53,49,53,51,48,48,53,52,54,50,71,66,55,80,46,34,37,34,36,36,36,24,10,60,27,50,69,35,38,23,74,47,22,46,29,63,64,37,50,69,60,48,46,59,50,39,57,75,58,50,30,51,30,41,36,18,11,75,36,30,21,37,37,33,33,44,51,74,57,96,87,40,66,36,35,38,42,33,21,5,12,18,39,40,53,40,71,59,54,78,20,54,85,69,42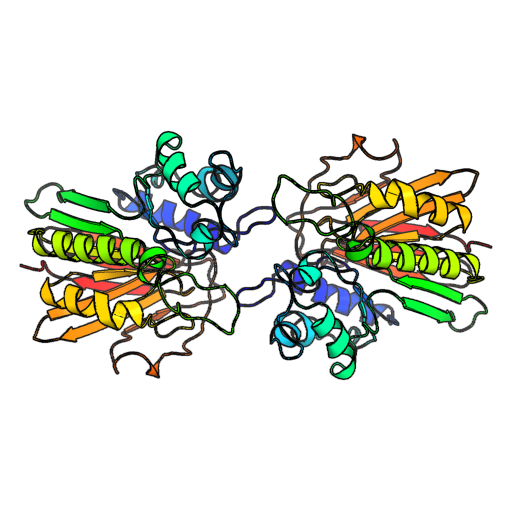,67,86,83,21,72,75,44,76,48,43,63,76,86,52,34,28,26,36,60,49,76,49,76,57,76,66,35,35,35,44,35,34,30,39,27,84,65,50,76,73,49,70,51,76,43,66,52,69,114,67,7,30,44,16,39,36,76,49,68,76,18,49,42,70,23,26,49,30,21,35,54,32,48,24,50,52,21,54,76,67,60,54,78,59,46,56,35,27,9,21,68,24,30,69,46,27,46,80,42,66,78,37,64,56,60,41,50,41,38,58,72,53,55,62,43,76,44,51,73,35,46,31,42,49,37,48,20,48,27,18,58,64,31,29,50,68,23,56,32,54,34,31,81,71,44,94,33,46,44,22,90,50,68,53,50,77,46,79,46,73,37,85,95,52,90,32,28,38,33,35,43,37,34,36,41,37,53,52,30,13,61,49,58,87,55,90,85,40,55,56,50,85,44,36,89,44,61,67,63,19,50,52,48,51,52,48,49,53,50,54,49,69,67,56,82,46,34,36,35,34,36,37,24,10,60,26,49,70,34,36,23,75,46,23,46,28,64,64,36,50,69,59,46,47,60,51,39,58,74,57,49,30,52,33,40,37,18,12,76,38,30,21,37,37,35,34,44,52,72,57,97,88,40,64,36,35,36,42,34,21,5,12,18,37,41,51,40,71,58,55,79,20,55,85,69,42,67,85,83,20,71,75,42,76,49,44,66,78,87,51,34,26,25,36,61,50,75,49,76,58,76,67,35,35,34,44,34,33,28,38,24,83,64,50,77,74,49,70,50,77,41,65,51,67,113

Secondary structure (DSSP, 8-state):
--S----SSTTS--HHHHHHHHHHHHHHHHHT---EEE-S--STTT--SSTT-THIIIIIITTS--GGG-S-EEE---HHHHHS-HHHHHHGGGT-SSEE--SSSEEEEEEPTTSS-EEEEEE--HHHHH----SSTT--S--S-S-HHHHHHHHHHHHHHHHH---SEEEEE-SS-SS-SSSS---HHHHHHHHHHHHHTT-SEEEE-SSSSEEEEEEEETTEEEEEEEE--SS------TTGGGS-TT-EEEEE--TTS--EEEEEEE-SS-EEEEEEETT--EEEEEEE----/--S----SSTTS--HHHHHHHHHHHHHHHHHT---EEE-S--STTT--SSTT-THIIIIIITTS--GGG-S-EEE---HHHHHS-HHHHHHGGGT-SSEE--SSSEEEEEEPTTSS-EEEEEE--HHHHH----SSTT--S--S-S-HHHHHHHHHHHHHHHHH---SEEEEE-SS-SS-SSSS---HHHHHHHHHHHHHTT-SEEEE-SSSSEEEEEEEETTEEEEEEEE--SS------TTGGGS-TT-EEEEE--TTS--EEEEEEE-SS-EEEEEEETT--EEEEEEE----